Protein AF-0000000080194706 (afdb_homodimer)

pLDDT: mean 78.84, std 29.44, range [15.18, 98.56]

Secondary structure (DSSP, 8-state):
------PPPPP-HHHHHHHHHHHHHHHHHHHHHHHHHHHHHHHHHHHHHHHHHHHHHHHHHTTS-HHHHHHHHHHHHHHHHHHHSHHHHHHHHHHIIIIIHHHHHHHHHHHHHHHHHHHHHHHHHHHHHHHHHHHHHHHHHHHTT--GGG-HHHHHHHHHHHHHHHHHHHHHHHHHHHHHHHHHHHHHHHHHHHHHHHHHHHHHHHHHHHHHHHHHHH-S------------------------------------------------TT-STT-/------PPPPP-HHHHHHHHHHHHHHHHHHHHHHHHHHHHHHHHHHHHHHHHHHHHHHHHHTTS-HHHHHHHHHHHHHHHHHHHSHHHHHHHHHHIIIIIHHHHHHHHHHHHHHHHHHHHHHHHHHHHHHHHHHHHHHHHHHHTT--GGG-HHHHHHHHHHHHHHHHHHHHHHHHHHHHHHHHHHHHHHHHHHHHHHHHHHHHHHHHHHHHHHHHHHH-S------------------------------------------------TT-GGG-

Solvent-accessible surface area (backbone atoms only — not comparable to full-atom values): 30897 Å² total; per-residue (Å²): 130,88,78,90,66,80,73,73,73,80,87,52,67,73,61,52,49,48,52,52,49,53,52,51,43,54,54,28,53,55,49,35,55,50,30,53,53,46,40,55,50,30,52,51,50,36,34,49,28,49,28,50,37,26,46,28,48,31,60,62,24,66,87,44,58,67,59,53,31,49,38,27,46,50,50,23,52,49,32,46,44,60,55,74,34,65,62,58,57,50,43,54,51,45,42,37,59,33,40,55,60,50,43,51,63,51,53,53,49,51,51,53,48,50,53,52,48,52,53,44,50,52,33,50,52,50,29,34,51,36,52,49,52,50,51,51,50,51,51,55,29,57,74,66,72,45,68,68,87,74,40,77,58,52,63,52,44,51,52,50,30,51,52,35,47,53,51,36,55,52,49,50,55,51,48,56,53,48,50,52,52,50,45,50,51,47,50,58,35,51,61,45,18,54,36,40,42,28,37,42,54,9,52,51,28,30,49,52,8,51,55,30,34,49,47,36,73,70,49,56,59,71,69,77,67,73,68,71,69,71,74,69,76,66,82,72,77,78,79,77,73,80,67,86,76,80,84,85,80,82,67,88,78,80,77,79,76,76,86,87,79,85,86,83,91,78,82,75,90,81,71,67,91,77,116,128,86,80,93,68,80,74,71,74,82,86,52,67,73,61,51,49,50,54,52,50,54,50,52,43,53,53,28,53,53,48,37,56,51,31,53,52,46,40,55,48,30,52,52,52,36,35,49,28,50,28,50,37,27,46,28,49,30,60,62,25,67,86,44,58,66,63,56,31,49,38,28,44,51,51,23,52,50,32,46,44,60,54,74,35,66,63,57,56,50,42,52,53,45,42,38,59,33,39,55,60,50,44,50,62,51,55,52,48,50,51,54,49,49,51,53,48,52,54,44,51,52,34,50,51,50,29,35,51,35,52,49,51,50,52,51,51,52,52,55,30,57,74,67,73,46,68,67,87,75,39,78,58,52,64,54,43,51,53,51,30,53,51,35,46,52,52,36,56,54,48,52,55,51,46,54,54,48,50,54,51,48,45,50,52,49,52,55,36,51,61,45,20,53,38,40,43,27,37,42,53,8,51,49,30,29,50,51,8,50,54,31,34,50,46,36,74,69,50,56,61,73,69,76,66,73,70,72,69,73,75,76,68,84,82,77,76,75,80,78,77,82,69,86,82,80,82,88,79,85,86,81,82,82,79,85,77,89,85,91,82,87,90,78,94,76,83,78,90,82,70,68,87,79,117

Foldseek 3Di:
DDDPPDQDFDDDPVLVVLVVVLVVVVVVLVVVVVVLVVLLVVVLVVLVVQLVVLVVQLVVCVPPDPLSNVLSVVSNVLSVCLNPPCLSVQLVVLLCVQAVVLVVVLNVLSVVLVVLSVVLVVLSVLLSVLVVVLVVLVVVCVVVVHDCVPPPCNVVSVVVSVVSVVVNVVSVVVSVVSVVVSVVSVVVSCVGNVVSNVCSSVVSVVVVVVSVVVSVVPRDSPPPPVPPPPPPVPVPDPPDPPPDDDDDDDDDDPDDDDDDDDDDPPDDDPDDPVD/DDDPPDQDFDDDPVLVVLVVVLVVVVVVLVVVVVVLVVLLVVVLVVLVVQLVVLVVQLVVCVPDDPLSNVLSVVSNVLSVCLNPPCLSVVLVVLLCVQAVVLVVVLNVLSVVLVVLSVVLVVLSVLLSVLVVVLVVLVVVCVVVVHDCVPPPCNVVSVVVSVVSVVVNVVSVVVSVVSVVVSVVSVVVSCVGNVVSNVCSSVVSVVVVVVSVVVSVVPSDSPPPPVPPPPPPDDDPPPPDDDDDDDDDDDDDDDPDDDDDDDDDPPDDDPDDPVD

Structure (mmCIF, N/CA/C/O backbone):
data_AF-0000000080194706-model_v1
#
loop_
_entity.id
_entity.type
_entity.pdbx_description
1 polymer 'Uncharacterized protein'
#
loop_
_atom_site.group_PDB
_atom_site.id
_atom_site.type_symbol
_atom_site.label_atom_id
_atom_site.label_alt_id
_atom_site.label_comp_id
_atom_site.label_asym_id
_atom_site.label_entity_id
_atom_site.label_seq_id
_atom_site.pdbx_PDB_ins_code
_atom_site.Cartn_x
_atom_site.Cartn_y
_atom_site.Cartn_z
_atom_site.occupancy
_atom_site.B_iso_or_equiv
_atom_site.auth_seq_id
_atom_site.auth_comp_id
_atom_site.auth_asym_id
_atom_site.auth_atom_id
_atom_site.pdbx_PDB_model_num
ATOM 1 N N . MET A 1 1 ? -34.938 -50.344 -20.594 1 38.56 1 MET A N 1
ATOM 2 C CA . MET A 1 1 ? -33.656 -49.656 -20.75 1 38.56 1 MET A CA 1
ATOM 3 C C . MET A 1 1 ? -32.875 -49.656 -19.438 1 38.56 1 MET A C 1
ATOM 5 O O . MET A 1 1 ? -33.438 -49.312 -18.391 1 38.56 1 MET A O 1
ATOM 9 N N . PRO A 1 2 ? -31.984 -50.594 -19.125 1 41.94 2 PRO A N 1
ATOM 10 C CA . PRO A 1 2 ? -31.375 -50.844 -17.812 1 41.94 2 PRO A CA 1
ATOM 11 C C . PRO A 1 2 ? -31.016 -49.531 -17.078 1 41.94 2 PRO A C 1
ATOM 13 O O . PRO A 1 2 ? -30.797 -48.5 -17.703 1 41.94 2 PRO A O 1
ATOM 16 N N . CYS A 1 3 ? -31.359 -49.281 -15.797 1 43.31 3 CYS A N 1
ATOM 17 C CA . CYS A 1 3 ? -31.172 -48.312 -14.727 1 43.31 3 CYS A CA 1
ATOM 18 C C . CYS A 1 3 ? -29.734 -47.812 -14.711 1 43.31 3 CYS A C 1
ATOM 20 O O . CYS A 1 3 ? -28.812 -48.5 -15.133 1 43.31 3 CYS A O 1
ATOM 22 N N . CYS A 1 4 ? -29.438 -46.406 -14.648 1 51.62 4 CYS A N 1
ATOM 23 C CA . CYS A 1 4 ? -28.297 -45.5 -14.578 1 51.62 4 CYS A CA 1
ATOM 24 C C . CYS A 1 4 ? -27.281 -45.969 -13.547 1 51.62 4 CYS A C 1
ATOM 26 O O . CYS A 1 4 ? -27.234 -45.469 -12.43 1 51.62 4 CYS A O 1
ATOM 28 N N . THR A 1 5 ? -27.109 -47.188 -13.328 1 61.34 5 THR A N 1
ATOM 29 C CA . THR A 1 5 ? -26.188 -47.656 -12.289 1 61.34 5 THR A CA 1
ATOM 30 C C . THR A 1 5 ? -24.812 -47.031 -12.461 1 61.34 5 THR A C 1
ATOM 32 O O . THR A 1 5 ? -24.266 -47.031 -13.57 1 61.34 5 THR A O 1
ATOM 35 N N . LYS A 1 6 ? -24.312 -46.344 -11.578 1 74.75 6 LYS A N 1
ATOM 36 C CA . LYS A 1 6 ? -22.984 -45.75 -11.516 1 74.75 6 LYS A CA 1
ATOM 37 C C . LYS A 1 6 ? -21.906 -46.812 -11.68 1 74.75 6 LYS A C 1
ATOM 39 O O . LYS A 1 6 ? -21.844 -47.75 -10.891 1 74.75 6 LYS A O 1
ATOM 44 N N . ILE A 1 7 ? -21.266 -46.875 -12.844 1 86.62 7 ILE A N 1
ATOM 45 C CA . ILE A 1 7 ? -20.188 -47.781 -13.141 1 86.62 7 ILE A CA 1
ATOM 46 C C . ILE A 1 7 ? -19.031 -47.562 -12.156 1 86.62 7 ILE A C 1
ATOM 48 O O . ILE A 1 7 ? -18.531 -46.438 -12.016 1 86.62 7 ILE A O 1
ATOM 52 N N . PRO A 1 8 ? -18.719 -48.594 -11.352 1 87.44 8 PRO A N 1
ATOM 53 C CA . PRO A 1 8 ? -17.594 -48.438 -10.43 1 87.44 8 PRO A CA 1
ATOM 54 C C . PRO A 1 8 ? -16.297 -48.031 -11.133 1 87.44 8 PRO A C 1
ATOM 56 O O . PRO A 1 8 ? -15.93 -48.625 -12.141 1 87.44 8 PRO A O 1
ATOM 59 N N . GLU A 1 9 ? -15.719 -47.062 -10.625 1 87.75 9 GLU A N 1
ATOM 60 C CA . GLU A 1 9 ? -14.5 -46.531 -11.234 1 87.75 9 GLU A CA 1
ATOM 61 C C . GLU A 1 9 ? -13.258 -47.188 -10.648 1 87.75 9 GLU A C 1
ATOM 63 O O . GLU A 1 9 ? -13.172 -47.375 -9.43 1 87.75 9 GLU A O 1
ATOM 68 N N . THR A 1 10 ? -12.328 -47.594 -11.484 1 89.19 10 THR A N 1
ATOM 69 C CA . THR A 1 10 ? -11.023 -48.062 -11.031 1 89.19 10 THR A CA 1
ATOM 70 C C . THR A 1 10 ? -10.172 -46.906 -10.539 1 89.19 10 THR A C 1
ATOM 72 O O . THR A 1 10 ? -10.195 -45.812 -11.133 1 89.19 10 THR A O 1
ATOM 75 N N . ALA A 1 11 ? -9.508 -47.156 -9.461 1 87.5 11 ALA A N 1
ATOM 76 C CA . ALA A 1 11 ? -8.641 -46.125 -8.898 1 87.5 11 ALA A CA 1
ATOM 77 C C . ALA A 1 11 ? 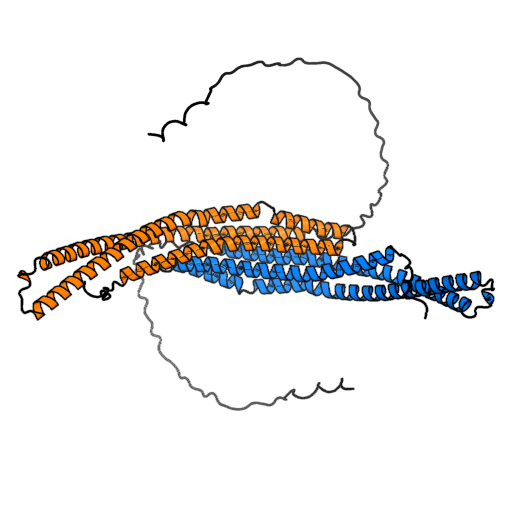-7.219 -46.25 -9.438 1 87.5 11 ALA A C 1
ATOM 79 O O . ALA A 1 11 ? -6.711 -47.375 -9.609 1 87.5 11 ALA A O 1
ATOM 80 N N . ASP A 1 12 ? -6.609 -45.125 -9.906 1 92.25 12 ASP A N 1
ATOM 81 C CA . ASP A 1 12 ? -5.191 -45 -10.234 1 92.25 12 ASP A CA 1
ATOM 82 C C . ASP A 1 12 ? -4.582 -43.781 -9.547 1 92.25 12 ASP A C 1
ATOM 84 O O . ASP A 1 12 ? -4.699 -42.656 -10.031 1 92.25 12 ASP A O 1
ATOM 88 N N . LYS A 1 13 ? -3.951 -44.031 -8.477 1 92.44 13 LYS A N 1
ATOM 89 C CA . LYS A 1 13 ? -3.461 -42.969 -7.598 1 92.44 13 LYS A CA 1
ATOM 90 C C . LYS A 1 13 ? -2.484 -42.031 -8.336 1 92.44 13 LYS A C 1
ATOM 92 O O . LYS A 1 13 ? -2.525 -40.812 -8.172 1 92.44 13 LYS A O 1
ATOM 97 N N . ASP A 1 14 ? -1.551 -42.656 -9.07 1 91.5 14 ASP A N 1
ATOM 98 C CA . ASP A 1 14 ? -0.556 -41.875 -9.797 1 91.5 14 ASP A CA 1
ATOM 99 C C . ASP A 1 14 ? -1.224 -40.906 -10.758 1 91.5 14 ASP A C 1
ATOM 101 O O . ASP A 1 14 ? -0.835 -39.75 -10.828 1 91.5 14 ASP A O 1
ATOM 105 N N . VAL A 1 15 ? -2.184 -41.375 -11.43 1 92.62 15 VAL A N 1
ATOM 106 C CA . VAL A 1 15 ? -2.889 -40.562 -12.406 1 92.62 15 VAL A CA 1
ATOM 107 C C . VAL A 1 15 ? -3.717 -39.5 -11.68 1 92.62 15 VAL A C 1
ATOM 109 O O . VAL A 1 15 ? -3.783 -38.344 -12.117 1 92.62 15 VAL A O 1
ATOM 112 N N . ASP A 1 16 ? -4.336 -39.844 -10.617 1 94.12 16 ASP A N 1
ATOM 113 C CA . ASP A 1 16 ? -5.121 -38.875 -9.836 1 94.12 16 ASP A CA 1
ATOM 114 C C . ASP A 1 16 ? -4.238 -37.781 -9.258 1 94.12 16 ASP A C 1
ATOM 116 O O . ASP A 1 16 ? -4.641 -36.625 -9.219 1 94.12 16 ASP A O 1
ATOM 120 N N . ASP A 1 17 ? -3.086 -38.156 -8.852 1 95.12 17 ASP A N 1
ATOM 121 C CA . ASP A 1 17 ? -2.127 -37.188 -8.336 1 95.12 17 ASP A CA 1
ATOM 122 C C . ASP A 1 17 ? -1.735 -36.188 -9.414 1 95.12 17 ASP A C 1
ATOM 124 O O . ASP A 1 17 ? -1.536 -35 -9.125 1 95.12 17 ASP A O 1
ATOM 128 N N . VAL A 1 18 ? -1.607 -36.656 -10.641 1 96 18 VAL A N 1
ATOM 129 C CA . VAL A 1 18 ? -1.302 -35.75 -11.75 1 96 18 VAL A CA 1
ATOM 130 C C . VAL A 1 18 ? -2.414 -34.719 -11.906 1 96 18 VAL A C 1
ATOM 132 O O . VAL A 1 18 ? -2.143 -33.531 -12.078 1 96 18 VAL A O 1
ATOM 135 N N . GLY A 1 19 ? -3.629 -35.188 -11.852 1 96.44 19 GLY A N 1
ATOM 136 C CA . GLY A 1 19 ? -4.758 -34.281 -11.93 1 96.44 19 GLY A CA 1
ATOM 137 C C . GLY A 1 19 ? -4.727 -33.188 -10.859 1 96.44 19 GLY A C 1
ATOM 138 O O . GLY A 1 19 ? -4.918 -32.031 -11.156 1 96.44 19 GLY A O 1
ATOM 139 N N . GLN A 1 20 ? -4.488 -33.656 -9.641 1 96.81 20 GLN A N 1
ATOM 140 C CA . GLN A 1 20 ? -4.414 -32.719 -8.516 1 96.81 20 GLN A CA 1
ATOM 141 C C . GLN A 1 20 ? -3.275 -31.719 -8.711 1 96.81 20 GLN A C 1
ATOM 143 O O . GLN A 1 20 ? -3.441 -30.516 -8.453 1 96.81 20 GLN A O 1
ATOM 148 N N . TYR A 1 21 ? -2.117 -32.156 -9.18 1 97.5 21 TYR A N 1
ATOM 149 C CA . TYR A 1 21 ? -0.955 -31.328 -9.453 1 97.5 21 TYR A CA 1
ATOM 150 C C . TYR A 1 21 ? -1.283 -30.266 -10.484 1 97.5 21 TYR A C 1
ATOM 152 O O . TYR A 1 21 ? -1 -29.078 -10.273 1 97.5 21 TYR A O 1
ATOM 160 N N . LEU A 1 22 ? -1.95 -30.672 -11.516 1 98.06 22 LEU A N 1
ATOM 161 C CA . LEU A 1 22 ? -2.273 -29.75 -12.602 1 98.06 22 LEU A CA 1
ATOM 162 C C . LEU A 1 22 ? -3.277 -28.703 -12.133 1 98.06 22 LEU A C 1
ATOM 164 O O . LEU A 1 22 ? -3.174 -27.531 -12.508 1 98.06 22 LEU A O 1
ATOM 168 N N . GLU A 1 23 ? -4.223 -29.094 -11.352 1 97.31 23 GLU A N 1
ATOM 169 C CA . GLU A 1 23 ? -5.195 -28.156 -10.797 1 97.31 23 GLU A CA 1
ATOM 170 C C . GLU A 1 23 ? -4.531 -27.172 -9.844 1 97.31 23 GLU A C 1
ATOM 172 O O . GLU A 1 23 ? -4.797 -25.969 -9.906 1 97.31 23 GLU A O 1
ATOM 177 N N . GLY A 1 24 ? -3.703 -27.719 -8.984 1 97.5 24 GLY A N 1
ATOM 178 C CA . GLY A 1 24 ? -2.947 -26.875 -8.086 1 97.5 24 GLY A CA 1
ATOM 179 C C . GLY A 1 24 ? -2.088 -25.844 -8.805 1 97.5 24 GLY A C 1
ATOM 180 O O . GLY A 1 24 ? -2.049 -24.672 -8.414 1 97.5 24 GLY A O 1
ATOM 181 N N . LEU A 1 25 ? -1.451 -26.266 -9.852 1 98.12 25 LEU A N 1
ATOM 182 C CA . LEU A 1 25 ? -0.604 -25.359 -10.633 1 98.12 25 LEU A CA 1
ATOM 183 C C . LEU A 1 25 ? -1.428 -24.25 -11.266 1 98.12 25 LEU A C 1
ATOM 185 O O . LEU A 1 25 ? -1.001 -23.094 -11.289 1 98.12 25 LEU A O 1
ATOM 189 N N . SER A 1 26 ? -2.557 -24.641 -11.797 1 97.5 26 SER A N 1
ATOM 190 C CA . SER A 1 26 ? -3.428 -23.656 -12.406 1 97.5 26 SER A CA 1
ATOM 191 C C . SER A 1 26 ? -3.809 -22.562 -11.414 1 97.5 26 SER A C 1
ATOM 193 O O . SER A 1 26 ? -3.746 -21.375 -11.734 1 97.5 26 SER A O 1
ATOM 195 N N . LYS A 1 27 ? -4.176 -22.953 -10.234 1 97.62 27 LYS A N 1
ATOM 196 C CA . LYS A 1 27 ? -4.531 -22.016 -9.18 1 97.62 27 LYS A CA 1
ATOM 197 C C . LYS A 1 27 ? -3.332 -21.156 -8.789 1 97.62 27 LYS A C 1
ATOM 199 O O . LYS A 1 27 ? -3.463 -19.938 -8.617 1 97.62 27 LYS A O 1
ATOM 204 N N . ALA A 1 28 ? -2.184 -21.734 -8.68 1 97.94 28 ALA A N 1
ATOM 205 C CA . ALA A 1 28 ? -0.97 -21.047 -8.273 1 97.94 28 ALA A CA 1
ATOM 206 C C . ALA A 1 28 ? -0.557 -20 -9.32 1 97.94 28 ALA A C 1
ATOM 208 O O . ALA A 1 28 ? -0.136 -18.906 -8.977 1 97.94 28 ALA A O 1
ATOM 209 N N . PHE A 1 29 ? -0.69 -20.328 -10.57 1 97.62 29 PHE A N 1
ATOM 210 C CA . PHE A 1 29 ? -0.335 -19.406 -11.641 1 97.62 29 PHE A CA 1
ATOM 211 C C . PHE A 1 29 ? -1.235 -18.172 -11.602 1 97.62 29 PHE A C 1
ATOM 213 O O . PHE A 1 29 ? -0.758 -17.047 -11.734 1 97.62 29 PHE A O 1
ATOM 220 N N . LYS A 1 30 ? -2.51 -18.438 -11.445 1 97.06 30 LYS A N 1
ATOM 221 C CA . LYS A 1 30 ? -3.449 -17.328 -11.344 1 97.06 30 LYS A CA 1
ATOM 222 C C . LYS A 1 30 ? -3.127 -16.453 -10.141 1 97.06 30 LYS A C 1
ATOM 224 O O . LYS A 1 30 ? -3.164 -15.219 -10.234 1 97.06 30 LYS A O 1
ATOM 229 N N . SER A 1 31 ? -2.865 -17.062 -9.055 1 97.56 31 SER A N 1
ATOM 230 C CA . SER A 1 31 ? -2.5 -16.344 -7.84 1 97.56 31 SER A CA 1
ATOM 231 C C . SER A 1 31 ? -1.222 -15.531 -8.047 1 97.56 31 SER A C 1
ATOM 233 O O . SER A 1 31 ? -1.112 -14.406 -7.562 1 97.56 31 SER A O 1
ATOM 235 N N . LEU A 1 32 ? -0.247 -16.078 -8.734 1 97.75 32 LEU A N 1
ATOM 236 C CA . LEU A 1 32 ? 1.013 -15.391 -8.969 1 97.75 32 LEU A CA 1
ATOM 237 C C . LEU A 1 32 ? 0.783 -14.102 -9.758 1 97.75 32 LEU A C 1
ATOM 239 O O . LEU A 1 32 ? 1.284 -13.039 -9.383 1 97.75 32 LEU A O 1
ATOM 243 N N . GLU A 1 33 ? 0.029 -14.227 -10.789 1 95.56 33 GLU A N 1
ATOM 244 C CA . GLU A 1 33 ? -0.278 -13.047 -11.602 1 95.56 33 GLU A CA 1
ATOM 245 C C . GLU A 1 33 ? -0.978 -11.977 -10.773 1 95.56 33 GLU A C 1
ATOM 247 O O . GLU A 1 33 ? -0.624 -10.797 -10.852 1 95.56 33 GLU A O 1
ATOM 252 N N . LYS A 1 34 ? -1.904 -12.406 -10.008 1 96.75 34 LYS A N 1
ATOM 253 C CA . LYS A 1 34 ? -2.65 -11.492 -9.148 1 96.75 34 LYS A CA 1
ATOM 254 C C . LYS A 1 34 ? -1.735 -10.828 -8.125 1 96.75 34 LYS A C 1
ATOM 256 O O . LYS A 1 34 ? -1.783 -9.617 -7.93 1 96.75 34 LYS A O 1
ATOM 261 N N . ASN A 1 35 ? -0.962 -11.625 -7.473 1 97 35 ASN A N 1
ATOM 262 C CA . ASN A 1 35 ? -0.121 -11.133 -6.387 1 97 35 ASN A CA 1
ATOM 263 C C . ASN A 1 35 ? 0.975 -10.203 -6.902 1 97 35 ASN A C 1
ATOM 265 O O . ASN A 1 35 ? 1.335 -9.234 -6.238 1 97 35 ASN A O 1
ATOM 269 N N . ILE A 1 36 ? 1.492 -10.477 -8.055 1 96.5 36 ILE A N 1
ATOM 270 C CA . ILE A 1 36 ? 2.48 -9.609 -8.688 1 96.5 36 ILE A CA 1
ATOM 271 C C . ILE A 1 36 ? 1.854 -8.25 -8.992 1 96.5 36 ILE A C 1
ATOM 273 O O . ILE A 1 36 ? 2.459 -7.207 -8.734 1 96.5 36 ILE A O 1
ATOM 277 N N . ALA A 1 37 ? 0.704 -8.266 -9.547 1 94.62 37 ALA A N 1
ATOM 278 C CA . ALA A 1 37 ? -0.013 -7.02 -9.82 1 94.62 37 ALA A CA 1
ATOM 279 C C . ALA A 1 37 ? -0.275 -6.242 -8.531 1 94.62 37 ALA A C 1
ATOM 281 O O . ALA A 1 37 ? -0.205 -5.012 -8.523 1 94.62 37 ALA A O 1
ATOM 282 N N . GLU A 1 38 ? -0.599 -6.93 -7.488 1 96.19 38 GLU A N 1
ATOM 283 C CA . GLU A 1 38 ? -0.841 -6.309 -6.191 1 96.19 38 GLU A CA 1
ATOM 284 C C . GLU A 1 38 ? 0.411 -5.602 -5.676 1 96.19 38 GLU A C 1
ATOM 286 O O . GLU A 1 38 ? 0.323 -4.523 -5.086 1 96.19 38 GLU A O 1
ATOM 291 N N . THR A 1 39 ? 1.599 -6.223 -5.883 1 95.88 39 THR A N 1
ATOM 292 C CA . THR A 1 39 ? 2.846 -5.586 -5.469 1 95.88 39 THR A CA 1
ATOM 293 C C . THR A 1 39 ? 3.006 -4.227 -6.141 1 95.88 39 THR A C 1
ATOM 295 O O . THR A 1 39 ? 3.332 -3.238 -5.48 1 95.88 39 THR A O 1
ATOM 298 N N . ILE A 1 40 ? 2.727 -4.184 -7.395 1 94.88 40 ILE A N 1
ATOM 299 C CA . ILE A 1 40 ? 2.842 -2.947 -8.156 1 94.88 40 ILE A CA 1
ATOM 300 C C . ILE A 1 40 ? 1.836 -1.923 -7.637 1 94.88 40 ILE A C 1
ATOM 302 O O . ILE A 1 40 ? 2.176 -0.753 -7.441 1 94.88 40 ILE A O 1
ATOM 306 N N . THR A 1 41 ? 0.654 -2.348 -7.359 1 96.38 41 THR A N 1
ATOM 307 C CA . THR A 1 41 ? -0.399 -1.479 -6.844 1 96.38 41 THR A CA 1
ATOM 308 C C . THR A 1 41 ? -0.017 -0.916 -5.48 1 96.38 41 THR A C 1
ATOM 310 O O . THR A 1 41 ? -0.246 0.263 -5.203 1 96.38 41 THR A O 1
ATOM 313 N N . GLU A 1 42 ? 0.537 -1.741 -4.672 1 96.62 42 GLU A N 1
ATOM 314 C CA . GLU A 1 42 ? 0.942 -1.301 -3.342 1 96.62 42 GLU A CA 1
ATOM 315 C C . GLU A 1 42 ? 2.033 -0.238 -3.42 1 96.62 42 GLU A C 1
ATOM 317 O O . GLU A 1 42 ? 2.025 0.725 -2.648 1 96.62 42 GLU A O 1
ATOM 322 N N . TYR A 1 43 ? 2.949 -0.366 -4.328 1 96.38 43 TYR A N 1
ATOM 323 C CA . TYR A 1 43 ? 3.959 0.666 -4.531 1 96.38 43 TYR A CA 1
ATOM 324 C C . TYR A 1 43 ? 3.318 1.973 -4.984 1 96.38 43 TYR A C 1
ATOM 326 O O . TYR A 1 43 ? 3.709 3.053 -4.531 1 96.38 43 TYR A O 1
ATOM 334 N N . GLN A 1 44 ? 2.365 1.867 -5.84 1 96 44 GLN A N 1
ATOM 335 C CA . GLN A 1 44 ? 1.663 3.062 -6.297 1 96 44 GLN A CA 1
ATOM 336 C C . GLN A 1 44 ? 0.951 3.758 -5.141 1 96 44 GLN A C 1
ATOM 338 O O . GLN A 1 44 ? 1.004 4.984 -5.023 1 96 44 GLN A O 1
ATOM 343 N N . GLN A 1 45 ? 0.319 2.975 -4.344 1 96.94 45 GLN A N 1
ATOM 344 C CA . GLN A 1 45 ? -0.387 3.52 -3.188 1 96.94 45 GLN A CA 1
ATOM 345 C C . GLN A 1 45 ? 0.587 4.148 -2.195 1 96.94 45 GLN A C 1
ATOM 347 O O . GLN A 1 45 ? 0.288 5.184 -1.594 1 96.94 45 GLN A O 1
ATOM 352 N N . LEU A 1 46 ? 1.73 3.516 -2.084 1 97.25 46 LEU A N 1
ATOM 353 C CA . LEU A 1 46 ? 2.758 4.055 -1.201 1 97.25 46 LEU A CA 1
ATOM 354 C C . LEU A 1 46 ? 3.23 5.422 -1.688 1 97.25 46 LEU A C 1
ATOM 356 O O . LEU A 1 46 ? 3.326 6.367 -0.902 1 97.25 46 LEU A O 1
ATOM 360 N N . MET A 1 47 ? 3.443 5.582 -2.947 1 96.12 47 MET A N 1
ATOM 361 C CA . MET A 1 47 ? 3.857 6.859 -3.523 1 96.12 47 MET A CA 1
ATOM 362 C C . MET A 1 47 ? 2.764 7.91 -3.359 1 96.12 47 MET A C 1
ATOM 364 O O . MET A 1 47 ? 3.053 9.07 -3.076 1 96.12 47 MET A O 1
ATOM 368 N N . THR A 1 48 ? 1.552 7.484 -3.492 1 96.88 48 THR A N 1
ATOM 369 C CA . THR A 1 48 ? 0.423 8.383 -3.279 1 96.88 48 THR A CA 1
ATOM 370 C C . THR A 1 48 ? 0.375 8.852 -1.829 1 96.88 48 THR A C 1
ATOM 372 O O . THR A 1 48 ? 0.087 10.023 -1.562 1 96.88 48 THR A O 1
ATOM 375 N N . SER A 1 49 ? 0.636 7.938 -0.944 1 97.38 49 SER A N 1
ATOM 376 C CA . SER A 1 49 ? 0.652 8.297 0.47 1 97.38 49 SER A CA 1
ATOM 377 C C . SER A 1 49 ? 1.732 9.328 0.765 1 97.38 49 SER A C 1
ATOM 379 O O . SER A 1 49 ? 1.503 10.273 1.523 1 97.38 49 SER A O 1
ATOM 381 N N . TYR A 1 50 ? 2.936 9.227 0.152 1 96.75 50 TYR A N 1
ATOM 382 C CA . TYR A 1 50 ? 3.994 10.219 0.292 1 96.75 50 TYR A CA 1
ATOM 383 C C . TYR A 1 50 ? 3.516 11.594 -0.155 1 96.75 50 TYR A C 1
ATOM 385 O O . TYR A 1 50 ? 3.736 12.586 0.538 1 96.75 50 TYR A O 1
ATOM 393 N N . GLU A 1 51 ? 2.863 11.609 -1.264 1 97.12 51 GLU A N 1
ATOM 394 C CA . GLU A 1 51 ? 2.383 12.867 -1.819 1 97.12 51 GLU A CA 1
ATOM 395 C C . GLU A 1 51 ? 1.334 13.508 -0.914 1 97.12 51 GLU A C 1
ATOM 397 O O . GLU A 1 51 ? 1.335 14.727 -0.717 1 97.12 51 GLU A O 1
ATOM 402 N N . LYS A 1 52 ? 0.456 12.672 -0.386 1 98.06 52 LYS A N 1
ATOM 403 C CA . LYS A 1 52 ? -0.577 13.18 0.513 1 98.06 52 LYS A CA 1
ATOM 404 C C . LYS A 1 52 ? 0.039 13.812 1.758 1 98.06 52 LYS A C 1
ATOM 406 O O . LYS A 1 52 ? -0.396 14.875 2.197 1 98.06 52 LYS A O 1
ATOM 411 N N . VAL A 1 53 ? 1.048 13.109 2.309 1 98 53 VAL A N 1
ATOM 412 C CA . VAL A 1 53 ? 1.731 13.648 3.479 1 98 53 VAL A CA 1
ATOM 413 C C . VAL A 1 53 ? 2.404 14.969 3.117 1 98 53 VAL A C 1
ATOM 415 O O . VAL A 1 53 ? 2.277 15.961 3.846 1 98 53 VAL A O 1
ATOM 418 N N . ALA A 1 54 ? 3.098 15.008 1.977 1 97.31 54 ALA A N 1
ATOM 419 C CA . ALA A 1 54 ? 3.764 16.219 1.513 1 97.31 54 ALA A CA 1
ATOM 420 C C . ALA A 1 54 ? 2.764 17.359 1.331 1 97.31 54 ALA A C 1
ATOM 422 O O . ALA A 1 54 ? 3.018 18.484 1.753 1 97.31 54 ALA A O 1
ATOM 423 N N . HIS A 1 55 ? 1.609 17.016 0.782 1 98.12 55 HIS A N 1
ATOM 424 C CA . HIS A 1 55 ? 0.567 18.016 0.558 1 98.12 55 HIS A CA 1
ATOM 425 C C . HIS A 1 55 ? 0.057 18.578 1.876 1 98.12 55 HIS A C 1
ATOM 427 O O . HIS A 1 55 ? -0.177 19.781 1.987 1 98.12 55 HIS A O 1
ATOM 433 N N . THR A 1 56 ? -0.077 17.75 2.844 1 98.31 56 THR A N 1
ATOM 434 C CA . THR A 1 56 ? -0.575 18.203 4.137 1 98.31 56 THR A CA 1
ATOM 435 C C . THR A 1 56 ? 0.415 19.172 4.793 1 98.31 56 THR A C 1
ATOM 437 O O . THR A 1 56 ? 0.013 20.156 5.414 1 98.31 56 THR A O 1
ATOM 440 N N . PHE A 1 57 ? 1.742 18.922 4.672 1 97.5 57 PHE A N 1
ATOM 441 C CA . PHE A 1 57 ? 2.738 19.859 5.176 1 97.5 57 PHE A CA 1
ATOM 442 C C . PHE A 1 57 ? 2.635 21.203 4.457 1 97.5 57 PHE A C 1
ATOM 444 O O . PHE A 1 57 ? 2.811 22.25 5.07 1 97.5 57 PHE A O 1
ATOM 451 N N . THR A 1 58 ? 2.322 21.172 3.186 1 97.94 58 THR A N 1
ATOM 452 C CA . THR A 1 58 ? 2.127 22.391 2.42 1 97.94 58 THR A CA 1
ATOM 453 C C . THR A 1 58 ? 0.917 23.172 2.938 1 97.94 58 THR A C 1
ATOM 455 O O . THR A 1 58 ? 0.972 24.391 3.086 1 97.94 58 THR A O 1
ATOM 458 N N . GLU A 1 59 ? -0.123 22.453 3.262 1 97.88 59 GLU A N 1
ATOM 459 C CA . GLU A 1 59 ? -1.317 23.078 3.818 1 97.88 59 GLU A CA 1
ATOM 460 C C . GLU A 1 59 ? -1.024 23.719 5.176 1 97.88 59 GLU A C 1
ATOM 462 O O . GLU A 1 59 ? -1.466 24.828 5.453 1 97.88 59 GLU A O 1
ATOM 467 N N . ILE A 1 60 ? -0.221 23.062 5.93 1 98 60 ILE A N 1
ATOM 468 C CA . ILE A 1 60 ? 0.098 23.5 7.281 1 98 60 ILE A CA 1
ATOM 469 C C . ILE A 1 60 ? 0.937 24.781 7.223 1 98 60 ILE A C 1
ATOM 471 O O . ILE A 1 60 ? 0.768 25.672 8.047 1 98 60 ILE A O 1
ATOM 475 N N . THR A 1 61 ? 1.745 24.969 6.211 1 97.38 61 THR A N 1
ATOM 476 C CA . THR A 1 61 ? 2.711 26.062 6.172 1 97.38 61 THR A CA 1
ATOM 477 C C . THR A 1 61 ? 2.203 27.188 5.293 1 97.38 61 THR A C 1
ATOM 479 O O . THR A 1 61 ? 2.891 28.203 5.113 1 97.38 61 THR A O 1
ATOM 482 N N . GLN A 1 62 ? 1.003 27.094 4.723 1 94.94 62 GLN A N 1
ATOM 483 C CA . GLN A 1 62 ? 0.494 28 3.697 1 94.94 62 GLN A CA 1
ATOM 484 C C . GLN A 1 62 ? 0.568 29.453 4.16 1 94.94 62 GLN A C 1
ATOM 486 O O . GLN A 1 62 ? 0.832 30.344 3.357 1 94.94 62 GLN A O 1
ATOM 491 N N . GLU A 1 63 ? 0.373 29.734 5.453 1 92.5 63 GLU A N 1
ATOM 492 C CA . GLU A 1 63 ? 0.34 31.109 5.953 1 92.5 63 GLU A CA 1
ATOM 493 C C . GLU A 1 63 ? 1.585 31.422 6.777 1 92.5 63 GLU A C 1
ATOM 495 O O . GLU A 1 63 ? 1.614 32.406 7.508 1 92.5 63 GLU A O 1
ATOM 500 N N . ASN A 1 64 ? 2.535 30.594 6.652 1 93.88 64 ASN A N 1
ATOM 501 C CA . ASN A 1 64 ? 3.777 30.797 7.391 1 93.88 64 ASN A CA 1
ATOM 502 C C . ASN A 1 64 ? 4.812 31.531 6.551 1 93.88 64 ASN A C 1
ATOM 504 O O . ASN A 1 64 ? 4.473 32.156 5.535 1 93.88 64 ASN A O 1
ATOM 508 N N . ASP A 1 65 ? 5.969 31.594 7.09 1 92.19 65 ASP A N 1
ATOM 509 C CA . ASP A 1 65 ? 7.094 32.25 6.418 1 92.19 65 ASP A CA 1
ATOM 510 C C . ASP A 1 65 ? 7.352 31.609 5.051 1 92.19 65 ASP A C 1
ATOM 512 O O . ASP A 1 65 ? 7.191 30.391 4.883 1 92.19 65 ASP A O 1
ATOM 516 N N . ARG A 1 66 ? 7.828 32.406 4.176 1 93.19 66 ARG A N 1
ATOM 517 C CA . ARG A 1 66 ? 8.031 31.984 2.791 1 93.19 66 ARG A CA 1
ATOM 518 C C . ARG A 1 66 ? 9.023 30.828 2.705 1 93.19 66 ARG A C 1
ATOM 520 O O . ARG A 1 66 ? 8.875 29.922 1.878 1 93.19 66 ARG A O 1
ATOM 527 N N . ASN A 1 67 ? 10.008 30.859 3.512 1 90.62 67 ASN A N 1
ATOM 528 C CA . ASN A 1 67 ? 11.047 29.828 3.461 1 90.62 67 ASN A CA 1
ATOM 529 C C . ASN A 1 67 ? 10.469 28.438 3.758 1 90.62 67 ASN A C 1
ATOM 531 O O . ASN A 1 67 ? 10.75 27.484 3.033 1 90.62 67 ASN A O 1
ATOM 535 N N . ILE A 1 68 ? 9.648 28.344 4.762 1 93.88 68 ILE A N 1
ATOM 536 C CA . ILE A 1 68 ? 9.102 27.047 5.148 1 93.88 68 ILE A CA 1
ATOM 537 C C . ILE A 1 68 ? 8.023 26.625 4.152 1 93.88 68 ILE A C 1
ATOM 539 O O . ILE A 1 68 ? 7.82 25.438 3.914 1 93.88 68 ILE A O 1
ATOM 543 N N . GLN A 1 69 ? 7.309 27.609 3.582 1 95.12 69 GLN A N 1
ATOM 544 C CA . GLN A 1 69 ? 6.363 27.312 2.506 1 95.12 69 GLN A CA 1
ATOM 545 C C . GLN A 1 69 ? 7.062 26.656 1.324 1 95.12 69 GLN A C 1
ATOM 547 O O . GLN A 1 69 ? 6.602 25.625 0.823 1 95.12 69 GLN A O 1
ATOM 552 N N . LEU A 1 70 ? 8.18 27.25 0.974 1 94.06 70 LEU A N 1
ATOM 553 C CA . LEU A 1 70 ? 8.93 26.734 -0.163 1 94.06 70 LEU A CA 1
ATOM 554 C C . LEU A 1 70 ? 9.5 25.359 0.148 1 94.06 70 LEU A C 1
ATOM 556 O O . LEU A 1 70 ? 9.5 24.469 -0.713 1 94.06 70 LEU A O 1
ATOM 560 N N . PHE A 1 71 ? 9.914 25.25 1.354 1 93.12 71 PHE A N 1
ATOM 561 C CA . PHE A 1 71 ? 10.461 23.969 1.805 1 93.12 71 PHE A CA 1
ATOM 562 C C . PHE A 1 71 ? 9.43 22.859 1.651 1 93.12 71 PHE A C 1
ATOM 564 O O . PHE A 1 71 ? 9.719 21.812 1.053 1 93.12 71 PHE A O 1
ATOM 571 N N . SER A 1 72 ? 8.219 23.062 2.141 1 95.19 72 SER A N 1
ATOM 572 C CA . SER A 1 72 ? 7.156 22.062 2.061 1 95.19 72 SER A CA 1
ATOM 573 C C . SER A 1 72 ? 6.715 21.844 0.618 1 95.19 72 SER A C 1
ATOM 575 O O . SER A 1 72 ? 6.457 20.719 0.207 1 95.19 72 SER A O 1
ATOM 577 N N . LYS A 1 73 ? 6.664 22.906 -0.148 1 95.5 73 LYS A N 1
ATOM 578 C CA . LYS A 1 73 ? 6.246 22.797 -1.545 1 95.5 73 LYS A CA 1
ATOM 579 C C . LYS A 1 73 ? 7.273 22.031 -2.367 1 95.5 73 LYS A C 1
ATOM 581 O O . LYS A 1 73 ? 6.91 21.266 -3.27 1 95.5 73 LYS A O 1
ATOM 586 N N . ASP A 1 74 ? 8.523 22.219 -2.076 1 94.12 74 ASP A N 1
ATOM 587 C CA . ASP A 1 74 ? 9.586 21.5 -2.76 1 94.12 74 ASP A CA 1
ATOM 588 C C . ASP A 1 74 ? 9.492 20 -2.471 1 94.12 74 ASP A C 1
ATOM 590 O O . ASP A 1 74 ? 9.656 19.172 -3.375 1 94.12 74 ASP A O 1
ATOM 594 N N . PHE A 1 75 ? 9.305 19.688 -1.238 1 95.12 75 PHE A N 1
ATOM 595 C CA . PHE A 1 75 ? 9.141 18.281 -0.887 1 95.12 75 PHE A CA 1
ATOM 596 C C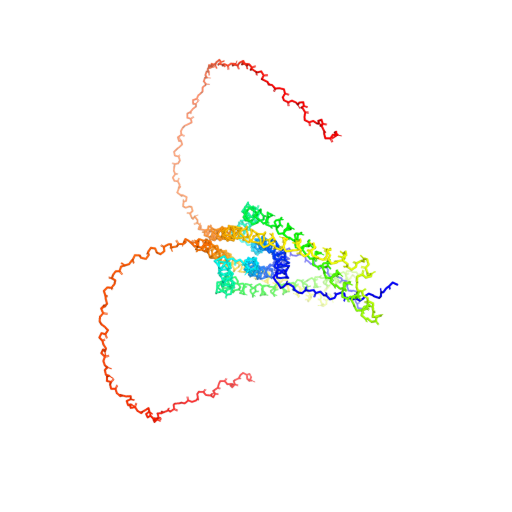 . PHE A 1 75 ? 7.953 17.672 -1.623 1 95.12 75 PHE A C 1
ATOM 598 O O . PHE A 1 75 ? 8.047 16.578 -2.158 1 95.12 75 PHE A O 1
ATOM 605 N N . GLU A 1 76 ? 6.848 18.406 -1.654 1 96.06 76 GLU A N 1
ATOM 606 C CA . GLU A 1 76 ? 5.66 17.938 -2.365 1 96.06 76 GLU A CA 1
ATOM 607 C C . GLU A 1 76 ? 5.961 17.703 -3.842 1 96.06 76 GLU A C 1
ATOM 609 O O . GLU A 1 76 ? 5.559 16.672 -4.41 1 96.06 76 GLU A O 1
ATOM 614 N N . ALA A 1 77 ? 6.656 18.625 -4.445 1 94.06 77 ALA A N 1
ATOM 615 C CA . ALA A 1 77 ? 7.027 18.5 -5.852 1 94.06 77 ALA A CA 1
ATOM 616 C C . ALA A 1 77 ? 7.887 17.25 -6.078 1 94.06 77 ALA A C 1
ATOM 618 O O . ALA A 1 77 ? 7.707 16.547 -7.07 1 94.06 77 ALA A O 1
ATOM 619 N N . GLU A 1 78 ? 8.75 17 -5.18 1 93.06 78 GLU A N 1
ATOM 620 C CA . GLU A 1 78 ? 9.625 15.836 -5.297 1 93.06 78 GLU A CA 1
ATOM 621 C C . GLU A 1 78 ? 8.844 14.531 -5.152 1 93.06 78 GLU A C 1
ATOM 623 O O . GLU A 1 78 ? 9.109 13.562 -5.863 1 93.06 78 GLU A O 1
ATOM 628 N N . MET A 1 79 ? 7.922 14.547 -4.164 1 94.44 79 MET A N 1
ATOM 629 C CA . MET A 1 79 ? 7.098 13.352 -4.02 1 94.44 79 MET A CA 1
ATOM 630 C C . MET A 1 79 ? 6.254 13.117 -5.266 1 94.44 79 MET A C 1
ATOM 632 O O . MET A 1 79 ? 6.051 11.977 -5.68 1 94.44 79 MET A O 1
ATOM 636 N N . ARG A 1 80 ? 5.75 14.172 -5.883 1 94.69 80 ARG A N 1
ATOM 637 C CA . ARG A 1 80 ? 4.996 14.062 -7.129 1 94.69 80 ARG A CA 1
ATOM 638 C C . ARG A 1 80 ? 5.871 13.508 -8.25 1 94.69 80 ARG A C 1
ATOM 640 O O . ARG A 1 80 ? 5.434 12.641 -9.016 1 94.69 80 ARG A O 1
ATOM 647 N N . LYS A 1 81 ? 7.082 13.953 -8.312 1 91.19 81 LYS A N 1
ATOM 648 C CA . LYS A 1 81 ? 8.031 13.453 -9.305 1 91.19 81 LYS A CA 1
ATOM 649 C C . LYS A 1 81 ? 8.312 11.969 -9.102 1 91.19 81 LYS A C 1
ATOM 651 O O . LYS A 1 81 ? 8.453 11.219 -10.062 1 91.19 81 LYS A O 1
ATOM 656 N N . LEU A 1 82 ? 8.445 11.648 -7.883 1 90.75 82 LEU A N 1
ATOM 657 C CA . LEU A 1 82 ? 8.68 10.242 -7.555 1 90.75 82 LEU A CA 1
ATOM 658 C C . LEU A 1 82 ? 7.516 9.375 -8.016 1 90.75 82 LEU A C 1
ATOM 660 O O . LEU A 1 82 ? 7.723 8.305 -8.594 1 90.75 82 LEU A O 1
ATOM 664 N N . LYS A 1 83 ? 6.324 9.828 -7.781 1 92.25 83 LYS A N 1
ATOM 665 C CA . LYS A 1 83 ? 5.105 9.102 -8.125 1 92.25 83 LYS A CA 1
ATOM 666 C C . LYS A 1 83 ? 4.922 9.016 -9.633 1 92.25 83 LYS A C 1
ATOM 668 O O . LYS A 1 83 ? 4.625 7.945 -10.172 1 92.25 83 LYS A O 1
ATOM 673 N N . ASP A 1 84 ? 5.121 10.102 -10.352 1 89.06 84 ASP A N 1
ATOM 674 C CA . ASP A 1 84 ? 4.809 10.211 -11.773 1 89.06 84 ASP A CA 1
ATOM 675 C C . ASP A 1 84 ? 6.035 9.906 -12.625 1 89.06 84 ASP A C 1
ATOM 677 O O . ASP A 1 84 ? 5.945 9.867 -13.859 1 89.06 84 ASP A O 1
ATOM 681 N N . GLY A 1 85 ? 7.215 9.711 -11.961 1 84.06 85 GLY A N 1
ATOM 682 C CA . GLY A 1 85 ? 8.461 9.5 -12.688 1 84.06 85 GLY A CA 1
ATOM 683 C C . GLY A 1 85 ? 8.539 8.133 -13.344 1 84.06 85 GLY A C 1
ATOM 684 O O . GLY A 1 85 ? 7.621 7.32 -13.211 1 84.06 85 GLY A O 1
ATOM 685 N N . PRO A 1 86 ? 9.586 7.867 -14.039 1 91 86 PRO A N 1
ATOM 686 C CA . PRO A 1 86 ? 9.727 6.664 -14.859 1 91 86 PRO A CA 1
ATOM 687 C C . PRO A 1 86 ? 10.047 5.418 -14.039 1 91 86 PRO A C 1
ATOM 689 O O . PRO A 1 86 ? 9.945 4.297 -14.547 1 91 86 PRO A O 1
ATOM 692 N N . ALA A 1 87 ? 10.391 5.629 -12.805 1 88.75 87 ALA A N 1
ATOM 693 C CA . ALA A 1 87 ? 10.852 4.496 -12.008 1 88.75 87 ALA A CA 1
ATOM 694 C C . ALA A 1 87 ? 9.758 3.434 -11.883 1 88.75 87 ALA A C 1
ATOM 696 O O . ALA A 1 87 ? 10.039 2.236 -11.984 1 88.75 87 ALA A O 1
ATOM 697 N N . MET A 1 88 ? 8.547 3.875 -11.703 1 91.62 88 MET A N 1
ATOM 698 C CA . MET A 1 88 ? 7.438 2.938 -11.578 1 91.62 88 MET A CA 1
ATOM 699 C C . MET A 1 88 ? 7.234 2.158 -12.875 1 91.62 88 MET A C 1
ATOM 701 O O . MET A 1 88 ? 6.988 0.951 -12.844 1 91.62 88 MET A O 1
ATOM 705 N N . ALA A 1 89 ? 7.352 2.842 -13.961 1 92.31 89 ALA A N 1
ATOM 706 C CA . ALA A 1 89 ? 7.234 2.188 -15.266 1 92.31 89 ALA A CA 1
ATOM 707 C C . ALA A 1 89 ? 8.336 1.155 -15.461 1 92.31 89 ALA A C 1
ATOM 709 O O . ALA A 1 89 ? 8.094 0.064 -15.977 1 92.31 89 ALA A O 1
ATOM 710 N N . SER A 1 90 ? 9.508 1.476 -15.031 1 94 90 SER A N 1
ATOM 711 C CA . SER A 1 90 ? 10.633 0.552 -15.133 1 94 90 SER A CA 1
ATOM 712 C C . SER A 1 90 ? 10.398 -0.695 -14.281 1 94 90 SER A C 1
ATOM 714 O O . SER A 1 90 ? 10.688 -1.812 -14.719 1 94 90 SER A O 1
ATOM 716 N N . LEU A 1 91 ? 9.898 -0.509 -13.086 1 95.06 91 LEU A N 1
ATOM 717 C CA . LEU A 1 91 ? 9.57 -1.643 -12.227 1 95.06 91 LEU A CA 1
ATOM 718 C C . LEU A 1 91 ? 8.562 -2.564 -12.906 1 95.06 91 LEU A C 1
ATOM 720 O O . LEU A 1 91 ? 8.75 -3.783 -12.93 1 95.06 91 LEU A O 1
ATOM 724 N N . GLN A 1 92 ? 7.52 -1.942 -13.5 1 94.38 92 GLN A N 1
ATOM 725 C CA . GLN A 1 92 ? 6.484 -2.707 -14.195 1 94.38 92 GLN A CA 1
ATOM 726 C C . GLN A 1 92 ? 7.07 -3.492 -15.359 1 94.38 92 GLN A C 1
ATOM 728 O O . GLN A 1 92 ? 6.742 -4.664 -15.555 1 94.38 92 GLN A O 1
ATOM 733 N N . MET A 1 93 ? 7.918 -2.9 -16.062 1 95.25 93 MET A N 1
ATOM 734 C CA . MET A 1 93 ? 8.547 -3.539 -17.203 1 95.25 93 MET A CA 1
ATOM 735 C C . MET A 1 93 ? 9.445 -4.695 -16.766 1 95.25 93 MET A C 1
ATOM 737 O O . MET A 1 93 ? 9.406 -5.773 -17.359 1 95.25 93 MET A O 1
ATOM 741 N N . ASP A 1 94 ? 10.164 -4.48 -15.742 1 93.69 94 ASP A N 1
ATOM 742 C CA . ASP A 1 94 ? 11.07 -5.512 -15.25 1 93.69 94 ASP A CA 1
ATOM 743 C C . ASP A 1 94 ? 10.289 -6.719 -14.727 1 93.69 94 ASP A C 1
ATOM 745 O O . ASP A 1 94 ? 10.602 -7.859 -15.062 1 93.69 94 ASP A O 1
ATOM 749 N N . ILE A 1 95 ? 9.281 -6.469 -13.945 1 94.12 95 ILE A N 1
ATOM 750 C CA . ILE A 1 95 ? 8.477 -7.555 -13.383 1 94.12 95 ILE A CA 1
ATOM 751 C C . ILE A 1 95 ? 7.789 -8.32 -14.516 1 94.12 95 ILE A C 1
ATOM 753 O O . ILE A 1 95 ? 7.695 -9.547 -14.477 1 94.12 95 ILE A O 1
ATOM 757 N N . SER A 1 96 ? 7.359 -7.574 -15.508 1 94.19 96 SER A N 1
ATOM 758 C CA . SER A 1 96 ? 6.75 -8.219 -16.672 1 94.19 96 SER A CA 1
ATOM 759 C C . SER A 1 96 ? 7.754 -9.109 -17.391 1 94.19 96 SER A C 1
ATOM 761 O O . SER A 1 96 ? 7.441 -10.258 -17.719 1 94.19 96 SER A O 1
ATOM 763 N N . ARG A 1 97 ? 8.93 -8.625 -17.578 1 93.81 97 ARG A N 1
ATOM 764 C CA . ARG A 1 97 ? 9.984 -9.344 -18.281 1 93.81 97 ARG A CA 1
ATOM 765 C C . ARG A 1 97 ? 10.391 -10.602 -17.531 1 93.81 97 ARG A C 1
ATOM 767 O O . ARG A 1 97 ? 10.484 -11.688 -18.109 1 93.81 97 ARG A O 1
ATOM 774 N N . TYR A 1 98 ? 10.562 -10.516 -16.219 1 90.88 98 TYR A N 1
ATOM 775 C CA . TYR A 1 98 ? 11.094 -11.625 -15.438 1 90.88 98 TYR A CA 1
ATOM 776 C C . TYR A 1 98 ? 10.008 -12.633 -15.102 1 90.88 98 TYR A C 1
ATOM 778 O O . TYR A 1 98 ? 10.266 -13.836 -15.023 1 90.88 98 TYR A O 1
ATOM 786 N N . VAL A 1 99 ? 8.766 -12.148 -14.883 1 92.94 99 VAL A N 1
ATOM 787 C CA . VAL A 1 99 ? 7.766 -13.047 -14.328 1 92.94 99 VAL A CA 1
ATOM 788 C C . VAL A 1 99 ? 6.68 -13.312 -15.367 1 92.94 99 VAL A C 1
ATOM 790 O O . VAL A 1 99 ? 6.465 -14.461 -15.773 1 92.94 99 VAL A O 1
ATOM 793 N N . LYS A 1 100 ? 6.074 -12.344 -15.93 1 91.88 100 LYS A N 1
ATOM 794 C CA . LYS A 1 100 ? 4.906 -12.508 -16.781 1 91.88 100 LYS A CA 1
ATOM 795 C C . LYS A 1 100 ? 5.281 -13.188 -18.094 1 91.88 100 LYS A C 1
ATOM 797 O O . LYS A 1 100 ? 4.609 -14.125 -18.531 1 91.88 100 LYS A O 1
ATOM 802 N N . GLU A 1 101 ? 6.336 -12.75 -18.672 1 93.81 101 GLU A N 1
ATOM 803 C CA . GLU A 1 101 ? 6.754 -13.328 -19.938 1 93.81 101 GLU A CA 1
ATOM 804 C C . GLU A 1 101 ? 7.242 -14.758 -19.766 1 93.81 101 GLU A C 1
ATOM 806 O O . GLU A 1 101 ? 7.035 -15.602 -20.641 1 93.81 101 GLU A O 1
ATOM 811 N N . GLY A 1 102 ? 7.859 -15.047 -18.609 1 94.12 102 GLY A N 1
ATOM 812 C CA . GLY A 1 102 ? 8.32 -16.406 -18.328 1 94.12 102 GLY A CA 1
ATOM 813 C C . GLY A 1 102 ? 7.199 -17.359 -17.969 1 94.12 102 GLY A C 1
ATOM 814 O O . GLY A 1 102 ? 7.336 -18.562 -18.141 1 94.12 102 GLY A O 1
ATOM 815 N N . LEU A 1 103 ? 6.102 -16.844 -17.547 1 96.31 103 LEU A N 1
ATOM 816 C CA . LEU A 1 103 ? 4.98 -17.656 -17.094 1 96.31 103 LEU A CA 1
ATOM 817 C C . LEU A 1 103 ? 4.164 -18.172 -18.281 1 96.31 103 LEU A C 1
ATOM 819 O O . LEU A 1 103 ? 3.598 -19.266 -18.203 1 96.31 103 LEU A O 1
ATOM 823 N N . LYS A 1 104 ? 4.141 -17.547 -19.422 1 94.75 104 LYS A N 1
ATOM 824 C CA . LYS A 1 104 ? 3.27 -17.844 -20.547 1 94.75 104 LYS A CA 1
ATOM 825 C C . LYS A 1 104 ? 3.564 -19.219 -21.125 1 94.75 104 LYS A C 1
ATOM 827 O O . LYS A 1 104 ? 2.656 -20.031 -21.297 1 94.75 104 LYS A O 1
ATOM 832 N N . PRO A 1 105 ? 4.836 -19.516 -21.359 1 96.5 105 PRO A N 1
ATOM 833 C CA . PRO A 1 105 ? 5.117 -20.844 -21.922 1 96.5 105 PRO A CA 1
ATOM 834 C C . PRO A 1 105 ? 4.766 -21.969 -20.953 1 96.5 105 PRO A C 1
ATOM 836 O O . PRO A 1 105 ? 4.371 -23.062 -21.391 1 96.5 105 PRO A O 1
ATOM 839 N N . ILE A 1 106 ? 4.891 -21.719 -19.719 1 97.69 106 ILE A N 1
ATOM 840 C CA . ILE A 1 106 ? 4.617 -22.75 -18.719 1 97.69 106 ILE A CA 1
ATOM 841 C C . ILE A 1 106 ? 3.113 -23.016 -18.641 1 97.69 106 ILE A C 1
ATOM 843 O O . ILE A 1 106 ? 2.676 -24.156 -18.516 1 97.69 106 ILE A O 1
ATOM 847 N N . ILE A 1 107 ? 2.355 -21.891 -18.719 1 97.56 107 ILE A N 1
ATOM 848 C CA . ILE A 1 107 ? 0.903 -22.031 -18.734 1 97.56 107 ILE A CA 1
ATOM 849 C C . ILE A 1 107 ? 0.465 -22.844 -19.953 1 97.56 107 ILE A C 1
ATOM 851 O O . ILE A 1 107 ? -0.376 -23.734 -19.844 1 97.56 107 ILE A O 1
ATOM 855 N N . ALA A 1 108 ? 1.11 -22.609 -21.094 1 97.56 108 ALA A N 1
ATOM 856 C CA . ALA A 1 108 ? 0.792 -23.344 -22.312 1 97.56 108 ALA A CA 1
ATOM 857 C C . ALA A 1 108 ? 1.13 -24.828 -22.172 1 97.56 108 ALA A C 1
ATOM 859 O O . ALA A 1 108 ? 0.358 -25.688 -22.594 1 97.56 108 ALA A O 1
ATOM 860 N N . GLU A 1 109 ? 2.285 -25.062 -21.578 1 98.31 109 GLU A N 1
ATOM 861 C CA . GLU A 1 109 ? 2.691 -26.453 -21.375 1 98.31 109 GLU A CA 1
ATOM 862 C C . GLU A 1 109 ? 1.745 -27.156 -20.406 1 98.31 109 GLU A C 1
ATOM 864 O O . GLU A 1 109 ? 1.359 -28.312 -20.656 1 98.31 109 GLU A O 1
ATOM 869 N N . ARG A 1 110 ? 1.41 -26.531 -19.344 1 98.5 110 ARG A N 1
ATOM 870 C CA . ARG A 1 110 ? 0.461 -27.094 -18.391 1 98.5 110 ARG A CA 1
ATOM 871 C C . ARG A 1 110 ? -0.86 -27.438 -19.078 1 98.5 110 ARG A C 1
ATOM 873 O O . ARG A 1 110 ? -1.452 -28.484 -18.812 1 98.5 110 ARG A O 1
ATOM 880 N N . GLU A 1 111 ? -1.345 -26.562 -19.984 1 98.25 111 GLU A N 1
ATOM 881 C CA . GLU A 1 111 ? -2.586 -26.812 -20.719 1 98.25 111 GLU A CA 1
ATOM 882 C C . GLU A 1 111 ? -2.461 -28.047 -21.609 1 98.25 111 GLU A C 1
ATOM 884 O O . GLU A 1 111 ? -3.396 -28.828 -21.734 1 98.25 111 GLU A O 1
ATOM 889 N N . LYS A 1 112 ? -1.295 -28.188 -22.234 1 98.19 112 LYS A N 1
ATOM 890 C CA . LYS A 1 112 ? -1.033 -29.375 -23.047 1 98.19 112 LYS A CA 1
ATOM 891 C C . LYS A 1 112 ? -1.123 -30.641 -22.203 1 98.19 112 LYS A C 1
ATOM 893 O O . LYS A 1 112 ? -1.768 -31.609 -22.609 1 98.19 112 LYS A O 1
ATOM 898 N N . VAL A 1 113 ? -0.501 -30.625 -21.047 1 98.5 113 VAL A N 1
ATOM 899 C CA . VAL A 1 113 ? -0.501 -31.797 -20.172 1 98.5 113 VAL A CA 1
ATOM 900 C C . VAL A 1 113 ? -1.916 -32.062 -19.656 1 98.5 113 VAL A C 1
ATOM 902 O O . VAL A 1 113 ? -2.33 -33.219 -19.516 1 98.5 113 VAL A O 1
ATOM 905 N N . ALA A 1 114 ? -2.656 -31.016 -19.422 1 98.12 114 ALA A N 1
ATOM 906 C CA . ALA A 1 114 ? -4.035 -31.156 -18.969 1 98.12 114 ALA A CA 1
ATOM 907 C C . ALA A 1 114 ? -4.898 -31.844 -20.016 1 98.12 114 ALA A C 1
ATOM 909 O O . ALA A 1 114 ? -5.766 -32.656 -19.672 1 98.12 114 ALA A O 1
ATOM 910 N N . LYS A 1 115 ? -4.672 -31.531 -21.25 1 98.06 115 LYS A N 1
ATOM 911 C CA . LYS A 1 115 ? -5.398 -32.188 -22.328 1 98.06 115 LYS A CA 1
ATOM 912 C C . LYS A 1 115 ? -5.055 -33.688 -22.391 1 98.06 115 LYS A C 1
ATOM 914 O O . LYS A 1 115 ? -5.938 -34.531 -22.578 1 98.06 115 LYS A O 1
ATOM 919 N N . MET A 1 116 ? -3.781 -33.969 -22.219 1 98.25 116 MET A N 1
ATOM 920 C CA . MET A 1 116 ? -3.352 -35.375 -22.156 1 98.25 116 MET A CA 1
ATOM 921 C C . MET A 1 116 ? -4.035 -36.094 -21.016 1 98.25 116 MET A C 1
ATOM 923 O O . MET A 1 116 ? -4.473 -37.25 -21.172 1 98.25 116 MET A O 1
ATOM 927 N N . TYR A 1 117 ? -4.086 -35.438 -19.906 1 98.25 117 TYR A N 1
ATOM 928 C CA . TYR A 1 117 ? -4.727 -36 -18.719 1 98.25 117 TYR A CA 1
ATOM 929 C C . TYR A 1 117 ? -6.203 -36.281 -18.984 1 98.25 117 TYR A C 1
ATOM 931 O O . TYR A 1 117 ? -6.727 -37.344 -18.562 1 98.25 117 TYR A O 1
ATOM 939 N N . LYS A 1 118 ? -6.906 -35.406 -19.656 1 97.31 118 LYS A N 1
ATOM 940 C CA . LYS A 1 118 ? -8.312 -35.594 -20 1 97.31 118 LYS A CA 1
ATOM 941 C C . LYS A 1 118 ? -8.508 -36.844 -20.859 1 97.31 118 LYS A C 1
ATOM 943 O O . LYS A 1 118 ? -9.43 -37.625 -20.641 1 97.31 118 LYS A O 1
ATOM 948 N N . VAL A 1 119 ? -7.602 -37.031 -21.844 1 97.44 119 VAL A N 1
ATOM 949 C CA . VAL A 1 119 ? -7.656 -38.219 -22.703 1 97.44 119 VAL A CA 1
ATOM 950 C C . VAL A 1 119 ? -7.488 -39.469 -21.875 1 97.44 119 VAL A C 1
ATOM 952 O O . VAL A 1 119 ? -8.227 -40.469 -22.047 1 97.44 119 VAL A O 1
ATOM 955 N N . LEU A 1 120 ? -6.559 -39.406 -20.953 1 97.19 120 LEU A N 1
ATOM 956 C CA . LEU A 1 120 ? -6.289 -40.562 -20.078 1 97.19 120 LEU A CA 1
ATOM 957 C C . LEU A 1 120 ? -7.508 -40.906 -19.234 1 97.19 120 LEU A C 1
ATOM 959 O O . LEU A 1 120 ? -7.852 -42.062 -19.062 1 97.19 120 LEU A O 1
ATOM 963 N N . ARG A 1 121 ? -8.164 -39.969 -18.703 1 95.38 121 ARG A N 1
ATOM 964 C CA . ARG A 1 121 ? -9.359 -40.188 -17.891 1 95.38 121 ARG A CA 1
ATOM 965 C C . ARG A 1 121 ? -10.477 -40.812 -18.719 1 95.38 121 ARG A C 1
ATOM 967 O O . ARG A 1 121 ? -11.188 -41.688 -18.234 1 95.38 121 ARG A O 1
ATOM 974 N N . ASP A 1 122 ? -10.664 -40.344 -19.953 1 96.19 122 ASP A N 1
ATOM 975 C CA . ASP A 1 122 ? -11.695 -40.875 -20.828 1 96.19 122 ASP A CA 1
ATOM 976 C C . ASP A 1 122 ? -11.422 -42.344 -21.156 1 96.19 122 ASP A C 1
ATOM 978 O O . ASP A 1 122 ? -12.352 -43.156 -21.219 1 96.19 122 ASP A O 1
ATOM 982 N N . LEU A 1 123 ? -10.125 -42.625 -21.359 1 97.19 123 LEU A N 1
ATOM 983 C CA . LEU A 1 123 ? -9.75 -44 -21.609 1 97.19 123 LEU A CA 1
ATOM 984 C C . LEU A 1 123 ? -10.055 -44.875 -20.406 1 97.19 123 LEU A C 1
ATOM 986 O O . LEU A 1 123 ? -10.547 -46 -20.562 1 97.19 123 LEU A O 1
ATOM 990 N N . ARG A 1 124 ? -9.766 -44.406 -19.234 1 96 124 ARG A N 1
ATOM 991 C CA . ARG A 1 124 ? -10.086 -45.125 -18.016 1 96 124 ARG A CA 1
ATOM 992 C C . ARG A 1 124 ? -11.586 -45.375 -17.891 1 96 124 ARG A C 1
ATOM 994 O O . ARG A 1 124 ? -12.023 -46.469 -17.547 1 96 124 ARG A O 1
ATOM 1001 N N . LYS A 1 125 ? -12.359 -44.375 -18.156 1 95.06 125 LYS A N 1
ATOM 1002 C CA . LYS A 1 125 ? -13.812 -44.5 -18.109 1 95.06 125 LYS A CA 1
ATOM 1003 C C . LYS A 1 125 ? -14.305 -45.531 -19.109 1 95.06 125 LYS A C 1
ATOM 1005 O O . LYS A 1 125 ? -15.18 -46.344 -18.781 1 95.06 125 LYS A O 1
ATOM 1010 N N . SER A 1 126 ? -13.742 -45.531 -20.297 1 96.25 126 SER A N 1
ATOM 1011 C CA . SER A 1 126 ? -14.094 -46.531 -21.312 1 96.25 126 SER A CA 1
ATOM 1012 C C . SER A 1 126 ? -13.742 -47.938 -20.859 1 96.25 126 SER A C 1
ATOM 1014 O O . SER A 1 126 ? -14.547 -48.844 -21.016 1 96.25 126 SER A O 1
ATOM 1016 N N . TYR A 1 127 ? -12.5 -48.031 -20.344 1 96.31 127 TYR A N 1
ATOM 1017 C CA . TYR A 1 127 ? -12.07 -49.312 -19.797 1 96.31 127 TYR A CA 1
ATOM 1018 C C . TYR A 1 127 ? -13.062 -49.844 -18.75 1 96.31 127 TYR A C 1
ATOM 1020 O O . TYR A 1 127 ? -13.484 -51 -18.797 1 96.31 127 TYR A O 1
ATOM 1028 N N . ASP A 1 128 ? -13.445 -49.031 -17.844 1 95.44 128 ASP A N 1
ATOM 1029 C CA . ASP A 1 128 ? -14.359 -49.375 -16.766 1 95.44 128 ASP A CA 1
ATOM 1030 C C . ASP A 1 128 ? -15.727 -49.75 -17.312 1 95.44 128 ASP A C 1
ATOM 1032 O O . ASP A 1 128 ? -16.375 -50.656 -16.797 1 95.44 128 ASP A O 1
ATOM 1036 N N . THR A 1 129 ? -16.188 -49.031 -18.328 1 95.38 129 THR A N 1
ATOM 1037 C CA . THR A 1 129 ? -17.469 -49.344 -18.969 1 95.38 129 THR A CA 1
ATOM 1038 C C . THR A 1 129 ? -17.469 -50.75 -19.547 1 95.38 129 THR A C 1
ATOM 1040 O O . THR A 1 129 ? -18.391 -51.531 -19.328 1 95.38 129 THR A O 1
ATOM 1043 N N . TYR A 1 130 ? -16.344 -51.062 -20.266 1 95.69 130 TYR A N 1
ATOM 1044 C CA . TYR A 1 130 ? -16.234 -52.406 -20.844 1 95.69 130 TYR A CA 1
ATOM 1045 C C . TYR A 1 130 ? -16.141 -53.469 -19.75 1 95.69 130 TYR A C 1
ATOM 1047 O O . TYR A 1 130 ? -16.766 -54.531 -19.859 1 95.69 130 TYR A O 1
ATOM 1055 N N . ARG A 1 131 ? -15.336 -53.188 -18.75 1 94.81 131 ARG A N 1
ATOM 1056 C CA . ARG A 1 131 ? -15.203 -54.094 -17.625 1 94.81 131 ARG A CA 1
ATOM 1057 C C . ARG A 1 131 ? -16.562 -54.375 -16.984 1 94.81 131 ARG A C 1
ATOM 1059 O O . ARG A 1 131 ? -16.891 -55.531 -16.672 1 94.81 131 ARG A O 1
ATOM 1066 N N . TYR A 1 132 ? -17.328 -53.406 -16.797 1 94.81 132 TYR A N 1
ATOM 1067 C CA . TYR A 1 132 ? -18.641 -53.5 -16.203 1 94.81 132 TYR A CA 1
ATOM 1068 C C . TYR A 1 132 ? -19.578 -54.312 -17.094 1 94.81 132 TYR A C 1
ATOM 1070 O O . TYR A 1 132 ? -20.281 -55.219 -16.625 1 94.81 132 TYR A O 1
ATOM 1078 N N . ASP A 1 133 ? -19.594 -54 -18.359 1 93.56 133 ASP A N 1
ATOM 1079 C CA . ASP A 1 133 ? -20.469 -54.688 -19.312 1 93.56 133 ASP A CA 1
ATOM 1080 C C . ASP A 1 133 ? -20.156 -56.188 -19.391 1 93.56 133 ASP A C 1
ATOM 1082 O O . ASP A 1 133 ? -21.062 -57 -19.484 1 93.56 133 ASP A O 1
ATOM 1086 N N . ILE A 1 134 ? -18.875 -56.469 -19.391 1 94.94 134 ILE A N 1
ATOM 1087 C CA . ILE A 1 134 ? -18.438 -57.844 -19.422 1 94.94 134 ILE A CA 1
ATOM 1088 C C . ILE A 1 134 ? -18.922 -58.562 -18.156 1 94.94 134 ILE A C 1
ATOM 1090 O O . ILE A 1 134 ? -19.484 -59.656 -18.25 1 94.94 134 ILE A O 1
ATOM 1094 N N . SER A 1 135 ? -18.766 -57.969 -17.031 1 93.44 135 SER A N 1
ATOM 1095 C CA . SER A 1 135 ? -19.219 -58.531 -15.766 1 93.44 135 SER A CA 1
ATOM 1096 C C . SER A 1 135 ? -20.719 -58.75 -15.758 1 93.44 135 SER A C 1
ATOM 1098 O O . SER A 1 135 ? -21.188 -59.812 -15.281 1 93.44 135 SER A O 1
ATOM 1100 N N . GLU A 1 136 ? -21.5 -57.812 -16.281 1 92.12 136 GLU A N 1
ATOM 1101 C CA . GLU A 1 136 ? -22.953 -57.938 -16.344 1 92.12 136 GLU A CA 1
ATOM 1102 C C . GLU A 1 136 ? -23.375 -59.062 -17.266 1 92.12 136 GLU A C 1
ATOM 1104 O O . GLU A 1 136 ? -24.328 -59.781 -16.969 1 92.12 136 GLU A O 1
ATOM 1109 N N . THR A 1 137 ? -22.641 -59.156 -18.359 1 93.19 137 THR A N 1
ATOM 1110 C CA . THR A 1 137 ? -22.922 -60.25 -19.297 1 93.19 137 THR A CA 1
ATOM 1111 C C . THR A 1 137 ? -22.656 -61.594 -18.656 1 93.19 137 THR A C 1
ATOM 1113 O O . THR A 1 137 ? -23.453 -62.531 -18.797 1 93.19 137 THR A O 1
ATOM 1116 N N . GLU A 1 138 ? -21.531 -61.688 -17.953 1 94.62 138 GLU A N 1
ATOM 1117 C CA . GLU A 1 138 ? -21.172 -62.906 -17.266 1 94.62 138 GLU A CA 1
ATOM 1118 C C . GLU A 1 138 ? -22.234 -63.281 -16.219 1 94.62 138 GLU A C 1
ATOM 1120 O O . GLU A 1 138 ? -22.641 -64.438 -16.141 1 94.62 138 GLU A O 1
ATOM 1125 N N . LYS A 1 139 ? -22.672 -62.281 -15.492 1 93.06 139 LYS A N 1
ATOM 1126 C CA . LYS A 1 139 ? -23.703 -62.531 -14.484 1 93.06 139 LYS A CA 1
ATOM 1127 C C . LYS A 1 139 ? -25 -63 -15.133 1 93.06 139 LYS A C 1
ATOM 1129 O O . LYS A 1 139 ? -25.641 -63.938 -14.641 1 93.06 139 LYS A O 1
ATOM 1134 N N . LYS A 1 140 ? -25.453 -62.344 -16.188 1 91.69 140 LYS A N 1
ATOM 1135 C CA . LYS A 1 140 ? -26.688 -62.656 -16.891 1 91.69 140 LYS A CA 1
ATOM 1136 C C . LYS A 1 140 ? -26.656 -64.062 -17.438 1 91.69 140 LYS A C 1
ATOM 1138 O O . LYS A 1 140 ? -27.641 -64.812 -17.328 1 91.69 140 LYS A O 1
ATOM 1143 N N . TYR A 1 141 ? -25.594 -64.5 -18.016 1 93.44 141 TYR A N 1
ATOM 1144 C CA . TYR A 1 141 ? -25.469 -65.812 -18.594 1 93.44 141 TYR A CA 1
ATOM 1145 C C . TYR A 1 141 ? -25.344 -66.875 -17.516 1 93.44 141 TYR A C 1
ATOM 1147 O O . TYR A 1 141 ? -25.875 -68 -17.656 1 93.44 141 TYR A O 1
ATOM 1155 N N . ALA A 1 142 ? -24.609 -66.5 -16.422 1 93.06 142 ALA A N 1
ATOM 1156 C CA . ALA A 1 142 ? -24.531 -67.438 -15.297 1 93.06 142 ALA A CA 1
ATOM 1157 C C . ALA A 1 142 ? -25.922 -67.688 -14.711 1 93.06 142 ALA A C 1
ATOM 1159 O O . ALA A 1 142 ? -26.266 -68.875 -14.414 1 93.06 142 ALA A O 1
ATOM 1160 N N . LYS A 1 143 ? -26.641 -66.75 -14.617 1 93 143 LYS A N 1
ATOM 1161 C CA . LYS A 1 143 ? -27.984 -66.875 -14.055 1 93 143 LYS A CA 1
ATOM 1162 C C . LYS A 1 143 ? -28.875 -67.688 -14.945 1 93 143 LYS A C 1
ATOM 1164 O O . LYS A 1 143 ? -29.75 -68.438 -14.445 1 93 143 LYS A O 1
ATOM 1169 N N . LYS A 1 144 ? -28.688 -67.688 -16.172 1 92.56 144 LYS A N 1
ATOM 1170 C CA . LYS A 1 144 ? -29.516 -68.375 -17.125 1 92.56 144 LYS A CA 1
ATOM 1171 C C . LYS A 1 144 ? -28.891 -69.75 -17.469 1 92.56 144 LYS A C 1
ATOM 1173 O O . LYS A 1 144 ? -29.422 -70.5 -18.312 1 92.56 144 LYS A O 1
ATOM 1178 N N . ASN A 1 145 ? -27.703 -70.062 -16.844 1 93.44 145 ASN A N 1
ATOM 1179 C CA . ASN A 1 145 ? -26.953 -71.312 -17.094 1 93.44 145 ASN A CA 1
ATOM 1180 C C . ASN A 1 145 ? -26.641 -71.5 -18.578 1 93.44 145 ASN A C 1
ATOM 1182 O O . ASN A 1 145 ? -26.875 -72.562 -19.141 1 93.44 145 ASN A O 1
ATOM 1186 N N . LYS A 1 146 ? -26.312 -70.438 -19.203 1 91.56 146 LYS A N 1
ATOM 1187 C CA . LYS A 1 146 ? -25.922 -70.438 -20.609 1 91.56 146 LYS A CA 1
ATOM 1188 C C . LYS A 1 146 ? -24.422 -70.25 -20.75 1 91.56 146 LYS A C 1
ATOM 1190 O O . LYS A 1 146 ? -23.781 -69.625 -19.906 1 91.56 146 LYS A O 1
ATOM 1195 N N . SER A 1 147 ? -23.859 -70.875 -21.812 1 91.44 147 SER A N 1
ATOM 1196 C CA . SER A 1 147 ? -22.438 -70.688 -22.094 1 91.44 147 SER A CA 1
ATOM 1197 C C . SER A 1 147 ? -22.125 -69.312 -22.656 1 91.44 147 SER A C 1
ATOM 1199 O O . SER A 1 147 ? -22.906 -68.812 -23.469 1 91.44 147 SER A O 1
ATOM 1201 N N . LEU A 1 148 ? -21.047 -68.688 -22.266 1 91.06 148 LEU A N 1
ATOM 1202 C CA . LEU A 1 148 ? -20.641 -67.312 -22.734 1 91.06 148 LEU A CA 1
ATOM 1203 C C . LEU A 1 148 ? -20.297 -67.375 -24.219 1 91.06 148 LEU A C 1
ATOM 1205 O O . LEU A 1 148 ? -20.266 -66.312 -24.875 1 91.06 148 LEU A O 1
ATOM 1209 N N . THR A 1 149 ? -19.891 -68.5 -24.719 1 86.94 149 THR A N 1
ATOM 1210 C CA . THR A 1 149 ? -19.578 -68.688 -26.125 1 86.94 149 THR A CA 1
ATOM 1211 C C . THR A 1 149 ? -20.781 -68.375 -27 1 86.94 149 THR A C 1
ATOM 1213 O O . THR A 1 149 ? -20.641 -68.062 -28.188 1 86.94 149 THR A O 1
ATOM 1216 N N . GLU A 1 150 ? -21.984 -68.25 -26.453 1 87.62 150 GLU A N 1
ATOM 1217 C CA . GLU A 1 150 ? -23.219 -67.938 -27.156 1 87.62 150 GLU A CA 1
ATOM 1218 C C . GLU A 1 150 ? -23.375 -66.438 -27.328 1 87.62 150 GLU A C 1
ATOM 1220 O O . GLU A 1 150 ? -24.203 -66 -28.125 1 87.62 150 GLU A O 1
ATOM 1225 N N . SER A 1 151 ? -22.578 -65.812 -26.531 1 87.62 151 SER A N 1
ATOM 1226 C CA . SER A 1 151 ? -22.656 -64.375 -26.609 1 87.62 151 SER A CA 1
ATOM 1227 C C . SER A 1 151 ? -21.734 -63.812 -27.688 1 87.62 151 SER A C 1
ATOM 1229 O O . SER A 1 151 ? -20.516 -63.812 -27.516 1 87.62 151 SER A O 1
ATOM 1231 N N . LYS A 1 152 ? -22.219 -63.219 -28.719 1 85.25 152 LYS A N 1
ATOM 1232 C CA . LYS A 1 152 ? -21.438 -62.656 -29.797 1 85.25 152 LYS A CA 1
ATOM 1233 C C . LYS A 1 152 ? -20.703 -61.375 -29.328 1 85.25 152 LYS A C 1
ATOM 1235 O O . LYS A 1 152 ? -19.609 -61.094 -29.797 1 85.25 152 LYS A O 1
ATOM 1240 N N . SER A 1 153 ? -21.281 -60.781 -28.375 1 90.25 153 SER A N 1
ATOM 1241 C CA . SER A 1 153 ? -20.75 -59.5 -27.969 1 90.25 153 SER A CA 1
ATOM 1242 C C . SER A 1 153 ? -19.688 -59.656 -26.891 1 90.25 153 SER A C 1
ATOM 1244 O O . SER A 1 153 ? -18.875 -58.75 -26.672 1 90.25 153 SER A O 1
ATOM 1246 N N . TYR A 1 154 ? -19.641 -60.75 -26.219 1 93.06 154 TYR A N 1
ATOM 1247 C CA . TYR A 1 154 ? -18.75 -60.969 -25.094 1 93.06 154 TYR A CA 1
ATOM 1248 C C . TYR A 1 154 ? -17.297 -60.906 -25.531 1 93.06 154 TYR A C 1
ATOM 1250 O O . TYR A 1 154 ? -16.5 -60.156 -24.984 1 93.06 154 TYR A O 1
ATOM 1258 N N . ALA A 1 155 ? -17 -61.75 -26.562 1 90.31 155 ALA A N 1
ATOM 1259 C CA . ALA A 1 155 ? -15.641 -61.781 -27.094 1 90.31 155 ALA A CA 1
ATOM 1260 C C . ALA A 1 155 ? -15.227 -60.406 -27.625 1 90.31 155 ALA A C 1
ATOM 1262 O O . ALA A 1 155 ? -14.086 -60 -27.422 1 90.31 155 ALA A O 1
ATOM 1263 N N . GLN A 1 156 ? -16.156 -59.75 -28.297 1 93.56 156 GLN A N 1
ATOM 1264 C CA . GLN A 1 156 ? -15.867 -58.438 -28.859 1 93.56 156 GLN A CA 1
ATOM 1265 C C . GLN A 1 156 ? -15.617 -57.406 -27.766 1 93.56 156 GLN A C 1
ATOM 1267 O O . GLN A 1 156 ? -14.711 -56.562 -27.875 1 93.56 156 GLN A O 1
ATOM 1272 N N . LYS A 1 157 ? -16.375 -57.375 -26.719 1 94.56 157 LYS A N 1
ATOM 1273 C CA . LYS A 1 157 ? -16.188 -56.469 -25.594 1 94.56 157 LYS A CA 1
ATOM 1274 C C . LYS A 1 157 ? -14.852 -56.719 -24.891 1 94.56 157 LYS A C 1
ATOM 1276 O O . LYS A 1 157 ? -14.188 -55.781 -24.469 1 94.56 157 LYS A O 1
ATOM 1281 N N . GLY A 1 158 ? -14.484 -57.938 -24.797 1 94.25 158 GLY A N 1
ATOM 1282 C CA . GLY A 1 158 ? -13.188 -58.281 -24.234 1 94.25 158 GLY A CA 1
ATOM 1283 C C . GLY A 1 158 ? -12.023 -57.719 -25.047 1 94.25 158 GLY A C 1
ATOM 1284 O O . GLY A 1 158 ? -11.078 -57.188 -24.469 1 94.25 158 GLY A O 1
ATOM 1285 N N . LYS A 1 159 ? -12.117 -57.875 -26.344 1 94.94 159 LYS A N 1
ATOM 1286 C CA . LYS A 1 159 ? -11.086 -57.312 -27.219 1 94.94 159 LYS A CA 1
ATOM 1287 C C . LYS A 1 159 ? -11 -55.812 -27.094 1 94.94 159 LYS A C 1
ATOM 1289 O O . LYS A 1 159 ? -9.898 -55.25 -27.031 1 94.94 159 LYS A O 1
ATOM 1294 N N . LYS A 1 160 ? -12.125 -55.188 -27.047 1 96.12 160 LYS A N 1
ATOM 1295 C CA . LYS A 1 160 ? -12.156 -53.719 -26.938 1 96.12 160 LYS A CA 1
ATOM 1296 C C . LYS A 1 160 ? -11.586 -53.281 -25.594 1 96.12 160 LYS A C 1
ATOM 1298 O O . LYS A 1 160 ? -10.875 -52.25 -25.531 1 96.12 160 LYS A O 1
ATOM 1303 N N . ARG A 1 161 ? -11.93 -53.938 -24.484 1 96.19 161 ARG A N 1
ATOM 1304 C CA . ARG A 1 161 ? -11.367 -53.625 -23.172 1 96.19 161 ARG A CA 1
ATOM 1305 C C . ARG A 1 161 ? -9.844 -53.688 -23.203 1 96.19 161 ARG A C 1
ATOM 1307 O O . ARG A 1 161 ? -9.18 -52.781 -22.688 1 96.19 161 ARG A O 1
ATOM 1314 N N . ASP A 1 162 ? -9.297 -54.75 -23.797 1 96.62 162 ASP A N 1
ATOM 1315 C CA . ASP A 1 162 ? -7.855 -54.938 -23.859 1 96.62 162 ASP A CA 1
ATOM 1316 C C . ASP A 1 162 ? -7.195 -53.844 -24.703 1 96.62 162 ASP A C 1
ATOM 1318 O O . ASP A 1 162 ? -6.105 -53.375 -24.375 1 96.62 162 ASP A O 1
ATOM 1322 N N . GLU A 1 163 ? -7.855 -53.469 -25.797 1 97.38 163 GLU A N 1
ATOM 1323 C CA . GLU A 1 163 ? -7.352 -52.406 -26.656 1 97.38 163 GLU A CA 1
ATOM 1324 C C . GLU A 1 163 ? -7.293 -51.094 -25.891 1 97.38 163 GLU A C 1
ATOM 1326 O O . GLU A 1 163 ? -6.285 -50.375 -25.953 1 97.38 163 GLU A O 1
ATOM 1331 N N . VAL A 1 164 ? -8.359 -50.781 -25.203 1 97.44 164 VAL A N 1
ATOM 1332 C CA . VAL A 1 164 ? -8.43 -49.562 -24.438 1 97.44 164 VAL A CA 1
ATOM 1333 C C . VAL A 1 164 ? -7.395 -49.562 -23.312 1 97.44 164 VAL A C 1
ATOM 1335 O O . VAL A 1 164 ? -6.766 -48.562 -23.031 1 97.44 164 VAL A O 1
ATOM 1338 N N . SER A 1 165 ? -7.227 -50.688 -22.672 1 96.56 165 SER A N 1
ATOM 1339 C CA . SER A 1 165 ? -6.234 -50.844 -21.625 1 96.56 165 SER A CA 1
ATOM 1340 C C . SER A 1 165 ? -4.824 -50.594 -22.141 1 96.56 165 SER A C 1
ATOM 1342 O O . SER A 1 165 ? -4.027 -49.906 -21.484 1 96.56 165 SER A O 1
ATOM 1344 N N . ALA A 1 166 ? -4.574 -51.156 -23.297 1 97.31 166 ALA A N 1
ATOM 1345 C CA . ALA A 1 166 ? -3.262 -50.938 -23.891 1 97.31 166 ALA A CA 1
ATOM 1346 C C . ALA A 1 166 ? -3.033 -49.469 -24.219 1 97.31 166 ALA A C 1
ATOM 1348 O O . ALA A 1 166 ? -1.943 -48.938 -23.984 1 97.31 166 ALA A O 1
ATOM 1349 N N . LYS A 1 167 ? -4.047 -48.781 -24.766 1 97.62 167 LYS A N 1
ATOM 1350 C CA . LYS A 1 167 ? -3.963 -47.344 -25.047 1 97.62 167 LYS A CA 1
ATOM 1351 C C . LYS A 1 167 ? -3.764 -46.531 -23.781 1 97.62 167 LYS A C 1
ATOM 1353 O O . LYS A 1 167 ? -2.98 -45.594 -23.75 1 97.62 167 LYS A O 1
ATOM 1358 N N . TYR A 1 168 ? -4.508 -46.938 -22.734 1 97.19 168 TYR A N 1
ATOM 1359 C CA . TYR A 1 168 ? -4.391 -46.281 -21.438 1 97.19 168 TYR A CA 1
ATOM 1360 C C . TYR A 1 168 ? -2.961 -46.344 -20.922 1 97.19 168 TYR A C 1
ATOM 1362 O O . TYR A 1 168 ? -2.398 -45.344 -20.5 1 97.19 168 TYR A O 1
ATOM 1370 N N . GLU A 1 169 ? -2.346 -47.531 -20.984 1 96.44 169 GLU A N 1
ATOM 1371 C CA . GLU A 1 169 ? -0.986 -47.719 -20.484 1 96.44 169 GLU A CA 1
ATOM 1372 C C . GLU A 1 169 ? 0.014 -46.875 -21.297 1 96.44 169 GLU A C 1
ATOM 1374 O O . GLU A 1 169 ? 0.951 -46.312 -20.734 1 96.44 169 GLU A O 1
ATOM 1379 N N . THR A 1 170 ? -0.196 -46.812 -22.609 1 97.06 170 THR A N 1
ATOM 1380 C CA . THR A 1 170 ? 0.668 -46.031 -23.469 1 97.06 170 THR A CA 1
ATOM 1381 C C . THR A 1 170 ? 0.566 -44.531 -23.109 1 97.06 170 THR A C 1
ATOM 1383 O O . THR A 1 170 ? 1.583 -43.875 -22.953 1 97.06 170 THR A O 1
ATOM 1386 N N . ARG A 1 171 ? -0.663 -44.031 -22.953 1 97.38 171 ARG A N 1
ATOM 1387 C CA . ARG A 1 171 ? -0.896 -42.625 -22.625 1 97.38 171 ARG A CA 1
ATOM 1388 C C . ARG A 1 171 ? -0.373 -42.281 -21.234 1 97.38 171 ARG A C 1
ATOM 1390 O O . ARG A 1 171 ? 0.107 -41.188 -21 1 97.38 171 ARG A O 1
ATOM 1397 N N . LYS A 1 172 ? -0.507 -43.188 -20.297 1 96.69 172 LYS A N 1
ATOM 1398 C CA . LYS A 1 172 ? -0 -43 -18.938 1 96.69 172 LYS A CA 1
ATOM 1399 C C . LYS A 1 172 ? 1.504 -42.75 -18.938 1 96.69 172 LYS A C 1
ATOM 1401 O O . LYS A 1 172 ? 1.986 -41.812 -18.266 1 96.69 172 LYS A O 1
ATOM 1406 N N . LYS A 1 173 ? 2.258 -43.531 -19.75 1 96.31 173 LYS A N 1
ATOM 1407 C CA . LYS A 1 173 ? 3.701 -43.312 -19.859 1 96.31 173 LYS A CA 1
ATOM 1408 C C . LYS A 1 173 ? 4.02 -41.969 -20.469 1 96.31 173 LYS A C 1
ATOM 1410 O O . LYS A 1 173 ? 4.961 -41.281 -20.047 1 96.31 173 LYS A O 1
ATOM 1415 N N . GLU A 1 174 ? 3.26 -41.531 -21.438 1 97.25 174 GLU A N 1
ATOM 1416 C CA . GLU A 1 174 ? 3.449 -40.25 -22.094 1 97.25 174 GLU A CA 1
ATOM 1417 C C . GLU A 1 174 ? 3.25 -39.094 -21.109 1 97.25 174 GLU A C 1
ATOM 1419 O O . GLU A 1 174 ? 3.998 -38.125 -21.125 1 97.25 174 GLU A O 1
ATOM 1424 N N . ILE A 1 175 ? 2.254 -39.25 -20.234 1 97.31 175 ILE A N 1
ATOM 1425 C CA . ILE A 1 175 ? 1.937 -38.156 -19.312 1 97.31 175 ILE A CA 1
ATOM 1426 C C . ILE A 1 175 ? 3.037 -38.031 -18.266 1 97.31 175 ILE A C 1
ATOM 1428 O O . ILE A 1 175 ? 3.361 -36.938 -17.812 1 97.31 175 ILE A O 1
ATOM 1432 N N . VAL A 1 176 ? 3.582 -39.188 -17.844 1 95.56 176 VAL A N 1
ATOM 1433 C CA . VAL A 1 176 ? 4.68 -39.156 -16.875 1 95.56 176 VAL A CA 1
ATOM 1434 C C . VAL A 1 176 ? 5.836 -38.312 -17.438 1 95.56 176 VAL A C 1
ATOM 1436 O O . VAL A 1 176 ? 6.387 -37.469 -16.75 1 95.56 176 VAL A O 1
ATOM 1439 N N . THR A 1 177 ? 6.133 -38.531 -18.75 1 96.81 177 THR A N 1
ATOM 1440 C CA . THR A 1 177 ? 7.195 -37.812 -19.422 1 96.81 177 THR A CA 1
ATOM 1441 C C . THR A 1 177 ? 6.824 -36.344 -19.562 1 96.81 177 THR A C 1
ATOM 1443 O O . THR A 1 177 ? 7.66 -35.438 -19.359 1 96.81 177 THR A O 1
ATOM 1446 N N . ALA A 1 178 ? 5.617 -36.062 -19.859 1 97.88 178 ALA A N 1
ATOM 1447 C CA . ALA A 1 178 ? 5.145 -34.688 -20.047 1 97.88 178 ALA A CA 1
ATOM 1448 C C . ALA A 1 178 ? 5.195 -33.906 -18.734 1 97.88 178 ALA A C 1
ATOM 1450 O O . ALA A 1 178 ? 5.57 -32.75 -18.703 1 97.88 178 ALA A O 1
ATOM 1451 N N . VAL A 1 179 ? 4.824 -34.562 -17.656 1 97.56 179 VAL A N 1
ATOM 1452 C CA . VAL A 1 179 ? 4.855 -33.938 -16.328 1 97.56 179 VAL A CA 1
ATOM 1453 C C . VAL A 1 179 ? 6.297 -33.625 -15.938 1 97.56 179 VAL A C 1
ATOM 1455 O O . VAL A 1 179 ? 6.582 -32.562 -15.391 1 97.56 179 VAL A O 1
ATOM 1458 N N . ALA A 1 180 ? 7.184 -34.562 -16.203 1 97 180 ALA A N 1
ATOM 1459 C CA . ALA A 1 180 ? 8.594 -34.344 -15.93 1 97 180 ALA A CA 1
ATOM 1460 C C . ALA A 1 180 ? 9.125 -33.125 -16.688 1 97 180 ALA A C 1
ATOM 1462 O O . ALA A 1 180 ? 9.859 -32.312 -16.125 1 97 180 ALA A O 1
ATOM 1463 N N . HIS A 1 181 ? 8.75 -33 -17.938 1 97.56 181 HIS A N 1
ATOM 1464 C CA . HIS A 1 181 ? 9.141 -31.844 -18.75 1 97.56 181 HIS A CA 1
ATOM 1465 C C . HIS A 1 181 ? 8.57 -30.547 -18.188 1 97.56 181 HIS A C 1
ATOM 1467 O O . HIS A 1 181 ? 9.266 -29.531 -18.109 1 97.56 181 HIS A O 1
ATOM 1473 N N . LEU A 1 182 ? 7.344 -30.562 -17.797 1 98.19 182 LEU A N 1
ATOM 1474 C CA . LEU A 1 182 ? 6.703 -29.406 -17.172 1 98.19 182 LEU A CA 1
ATOM 1475 C C . LEU A 1 182 ? 7.457 -28.984 -15.922 1 98.19 182 LEU A C 1
ATOM 1477 O O . LEU A 1 182 ? 7.707 -27.781 -15.727 1 98.19 182 LEU A O 1
ATOM 1481 N N . LYS A 1 183 ? 7.832 -29.922 -15.141 1 97.69 183 LYS A N 1
ATOM 1482 C CA . LYS A 1 183 ? 8.578 -29.641 -13.914 1 97.69 183 LYS A CA 1
ATOM 1483 C C . LYS A 1 183 ? 9.93 -29 -14.227 1 97.69 183 LYS A C 1
ATOM 1485 O O . LYS A 1 183 ? 10.391 -28.125 -13.5 1 97.69 183 LYS A O 1
ATOM 1490 N N . GLU A 1 184 ? 10.531 -29.406 -15.312 1 96.88 184 GLU A N 1
ATOM 1491 C CA . GLU A 1 184 ? 11.789 -28.812 -15.758 1 96.88 184 GLU A CA 1
ATOM 1492 C C . GLU A 1 184 ? 11.594 -27.359 -16.156 1 96.88 184 GLU A C 1
ATOM 1494 O O . GLU A 1 184 ? 12.398 -26.484 -15.805 1 96.88 184 GLU A O 1
ATOM 1499 N N . LEU A 1 185 ? 10.539 -27.078 -16.875 1 97.19 185 LEU A N 1
ATOM 1500 C CA . LEU A 1 185 ? 10.227 -25.719 -17.281 1 97.19 185 LEU A CA 1
ATOM 1501 C C . LEU A 1 185 ? 9.969 -24.828 -16.062 1 97.19 185 LEU A C 1
ATOM 1503 O O . LEU A 1 185 ? 10.383 -23.672 -16.031 1 97.19 185 LEU A O 1
ATOM 1507 N N . ILE A 1 186 ? 9.289 -25.438 -15.117 1 97.69 186 ILE A N 1
ATOM 1508 C CA . ILE A 1 186 ? 8.984 -24.703 -13.891 1 97.69 186 ILE A CA 1
ATOM 1509 C C . ILE A 1 186 ? 10.281 -24.391 -13.141 1 97.69 186 ILE A C 1
ATOM 1511 O O . ILE A 1 186 ? 10.453 -23.281 -12.633 1 97.69 186 ILE A O 1
ATOM 1515 N N . TYR A 1 187 ? 11.148 -25.359 -13.07 1 96.06 187 TYR A N 1
ATOM 1516 C CA . TYR A 1 187 ? 12.453 -25.141 -12.453 1 96.06 187 TYR A CA 1
ATOM 1517 C C . TYR A 1 187 ? 13.172 -23.953 -13.078 1 96.06 187 TYR A C 1
ATOM 1519 O O . TYR A 1 187 ? 13.633 -23.047 -12.367 1 96.06 187 TYR A O 1
ATOM 1527 N N . ASP A 1 188 ? 13.234 -23.953 -14.383 1 95.12 188 ASP A N 1
ATOM 1528 C CA . ASP A 1 188 ? 13.914 -22.891 -15.109 1 95.12 188 ASP A CA 1
ATOM 1529 C C . ASP A 1 188 ? 13.227 -21.547 -14.875 1 95.12 188 ASP A C 1
ATOM 1531 O O . ASP A 1 188 ? 13.898 -20.531 -14.648 1 95.12 188 ASP A O 1
ATOM 1535 N N . PHE A 1 189 ? 11.992 -21.562 -14.891 1 97 189 PHE A N 1
ATOM 1536 C CA . PHE A 1 189 ? 11.211 -20.344 -14.688 1 97 189 PHE A CA 1
ATOM 1537 C C . PHE A 1 189 ? 11.469 -19.766 -13.305 1 97 189 PHE A C 1
ATOM 1539 O O . PHE A 1 189 ? 11.797 -18.578 -13.18 1 97 189 PHE A O 1
ATOM 1546 N N . VAL A 1 190 ? 11.281 -20.578 -12.266 1 96.62 190 VAL A N 1
ATOM 1547 C CA . VAL A 1 190 ? 11.398 -20.094 -10.891 1 96.62 190 VAL A CA 1
ATOM 1548 C C . VAL A 1 190 ? 12.828 -19.641 -10.625 1 96.62 190 VAL A C 1
ATOM 1550 O O . VAL A 1 190 ? 13.055 -18.641 -9.938 1 96.62 190 VAL A O 1
ATOM 1553 N N . SER A 1 191 ? 13.844 -20.297 -11.25 1 93.88 191 SER A N 1
ATOM 1554 C CA . SER A 1 191 ? 15.25 -19.969 -11.07 1 93.88 191 SER A CA 1
ATOM 1555 C C . SER A 1 191 ? 15.562 -18.562 -11.578 1 93.88 191 SER A C 1
ATOM 1557 O O . SER A 1 191 ? 16.516 -17.938 -11.117 1 93.88 191 SER A O 1
ATOM 1559 N N . HIS A 1 192 ? 14.719 -18.062 -12.469 1 93.38 192 HIS A N 1
ATOM 1560 C CA . HIS A 1 192 ? 14.961 -16.75 -13.055 1 93.38 192 HIS A CA 1
ATOM 1561 C C . HIS A 1 192 ? 13.953 -15.727 -12.539 1 93.38 192 HIS A C 1
ATOM 1563 O O . HIS A 1 192 ? 14.32 -14.594 -12.219 1 93.38 192 HIS A O 1
ATOM 1569 N N . ALA A 1 193 ? 12.727 -16.109 -12.438 1 95.44 193 ALA A N 1
ATOM 1570 C CA . ALA A 1 193 ? 11.641 -15.195 -12.109 1 95.44 193 ALA A CA 1
ATOM 1571 C C . ALA A 1 193 ? 11.734 -14.727 -10.664 1 95.44 193 ALA A C 1
ATOM 1573 O O . ALA A 1 193 ? 11.508 -13.547 -10.367 1 95.44 193 ALA A O 1
ATOM 1574 N N . LEU A 1 194 ? 12.039 -15.672 -9.758 1 95.56 194 LEU A N 1
ATOM 1575 C CA . LEU A 1 194 ? 12.062 -15.336 -8.336 1 95.56 194 LEU A CA 1
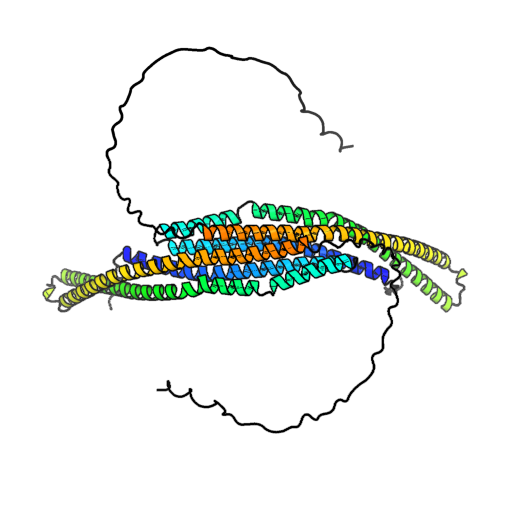ATOM 1576 C C . LEU A 1 194 ? 13.18 -14.344 -8.031 1 95.56 194 LEU A C 1
ATOM 1578 O O . LEU A 1 194 ? 12.93 -13.266 -7.48 1 95.56 194 LEU A O 1
ATOM 1582 N N . PRO A 1 195 ? 14.406 -14.609 -8.461 1 93.94 195 PRO A N 1
ATOM 1583 C CA . PRO A 1 195 ? 15.453 -13.602 -8.266 1 93.94 195 PRO A CA 1
ATOM 1584 C C . PRO A 1 195 ? 15.164 -12.297 -9.016 1 93.94 195 PRO A C 1
ATOM 1586 O O . PRO A 1 195 ? 15.461 -11.219 -8.508 1 93.94 195 PRO A O 1
ATOM 1589 N N . GLY A 1 196 ? 14.633 -12.438 -10.242 1 93.88 196 GLY A N 1
ATOM 1590 C CA . GLY A 1 196 ? 14.281 -11.25 -11 1 93.88 196 GLY A CA 1
ATOM 1591 C C . GLY A 1 196 ? 13.273 -10.367 -10.297 1 93.88 196 GLY A C 1
ATOM 1592 O O . GLY A 1 196 ? 13.414 -9.141 -10.281 1 93.88 196 GLY A O 1
ATOM 1593 N N . TYR A 1 197 ? 12.273 -11.016 -9.695 1 95.69 197 TYR A N 1
ATOM 1594 C CA . TYR A 1 197 ? 11.281 -10.305 -8.906 1 95.69 197 TYR A CA 1
ATOM 1595 C C . TYR A 1 197 ? 11.922 -9.609 -7.711 1 95.69 197 TYR A C 1
ATOM 1597 O O . TYR A 1 197 ? 11.641 -8.438 -7.445 1 95.69 197 TYR A O 1
ATOM 1605 N N . ALA A 1 198 ? 12.781 -10.305 -7.008 1 94.88 198 ALA A N 1
ATOM 1606 C CA . ALA A 1 198 ? 13.438 -9.773 -5.816 1 94.88 198 ALA A CA 1
ATOM 1607 C C . ALA A 1 198 ? 14.328 -8.586 -6.16 1 94.88 198 ALA A C 1
ATOM 1609 O O . ALA A 1 198 ? 14.258 -7.539 -5.512 1 94.88 198 ALA A O 1
ATOM 1610 N N . VAL A 1 199 ? 15.055 -8.695 -7.227 1 94.19 199 VAL A N 1
ATOM 1611 C CA . VAL A 1 199 ? 16.016 -7.66 -7.613 1 94.19 199 VAL A CA 1
ATOM 1612 C C . VAL A 1 199 ? 15.258 -6.422 -8.102 1 94.19 199 VAL A C 1
ATOM 1614 O O . VAL A 1 199 ? 15.609 -5.293 -7.746 1 94.19 199 VAL A O 1
ATOM 1617 N N . SER A 1 200 ? 14.242 -6.656 -8.922 1 94.5 200 SER A N 1
ATOM 1618 C CA . SER A 1 200 ? 13.484 -5.523 -9.453 1 94.5 200 SER A CA 1
ATOM 1619 C C . SER A 1 200 ? 12.766 -4.77 -8.336 1 94.5 200 SER A C 1
ATOM 1621 O O . SER A 1 200 ? 12.836 -3.541 -8.266 1 94.5 200 SER A O 1
ATOM 1623 N N . SER A 1 201 ? 12.109 -5.488 -7.441 1 95.19 201 SER A N 1
ATOM 1624 C CA . SER A 1 201 ? 11.414 -4.879 -6.309 1 95.19 201 SER A CA 1
ATOM 1625 C C . SER A 1 201 ? 12.398 -4.199 -5.359 1 95.19 201 SER A C 1
ATOM 1627 O O . SER A 1 201 ? 12.148 -3.092 -4.883 1 95.19 201 SER A O 1
ATOM 1629 N N . GLY A 1 202 ? 13.484 -4.898 -5.129 1 94.38 202 GLY A N 1
ATOM 1630 C CA . GLY A 1 202 ? 14.516 -4.34 -4.266 1 94.38 202 GLY A CA 1
ATOM 1631 C C . GLY A 1 202 ? 15.125 -3.064 -4.816 1 94.38 202 GLY A C 1
ATOM 1632 O O . GLY A 1 202 ? 15.305 -2.092 -4.082 1 94.38 202 GLY A O 1
ATOM 1633 N N . SER A 1 203 ? 15.453 -3.092 -6.051 1 94.62 203 SER A N 1
ATOM 1634 C CA . SER A 1 203 ? 16.047 -1.925 -6.695 1 94.62 203 SER A CA 1
ATOM 1635 C C . SER A 1 203 ? 15.109 -0.725 -6.633 1 94.62 203 SER A C 1
ATOM 1637 O O . SER A 1 203 ? 15.547 0.404 -6.402 1 94.62 203 SER A O 1
ATOM 1639 N N . PHE A 1 204 ? 13.883 -0.958 -6.867 1 96.75 204 PHE A N 1
ATOM 1640 C CA . PHE A 1 204 ? 12.898 0.121 -6.793 1 96.75 204 PHE A CA 1
ATOM 1641 C C . PHE A 1 204 ? 12.805 0.669 -5.375 1 96.75 204 PHE A C 1
ATOM 1643 O O . PHE A 1 204 ? 12.805 1.885 -5.172 1 96.75 204 PHE A O 1
ATOM 1650 N N . ALA A 1 205 ? 12.711 -0.218 -4.398 1 95.56 205 ALA A N 1
ATOM 1651 C CA . ALA A 1 205 ? 12.648 0.202 -3 1 95.56 205 ALA A CA 1
ATOM 1652 C C . ALA A 1 205 ? 13.875 1.015 -2.613 1 95.56 205 ALA A C 1
ATOM 1654 O O . ALA A 1 205 ? 13.766 2.045 -1.944 1 95.56 205 ALA A O 1
ATOM 1655 N N . LYS A 1 206 ? 15 0.574 -3.064 1 94.81 206 LYS A N 1
ATOM 1656 C CA . LYS A 1 206 ? 16.234 1.305 -2.805 1 94.81 206 LYS A CA 1
ATOM 1657 C C . LYS A 1 206 ? 16.203 2.693 -3.436 1 94.81 206 LYS A C 1
ATOM 1659 O O . LYS A 1 206 ? 16.625 3.672 -2.818 1 94.81 206 LYS A O 1
ATOM 1664 N N . HIS A 1 207 ? 15.727 2.695 -4.625 1 94.25 207 HIS A N 1
ATOM 1665 C CA . HIS A 1 207 ? 15.586 3.973 -5.312 1 94.25 207 HIS A CA 1
ATOM 1666 C C . HIS A 1 207 ? 14.688 4.926 -4.535 1 94.25 207 HIS A C 1
ATOM 1668 O O . HIS A 1 207 ? 15.023 6.102 -4.359 1 94.25 207 HIS A O 1
ATOM 1674 N N . LEU A 1 208 ? 13.586 4.441 -4.059 1 94.56 208 LEU A N 1
ATOM 1675 C CA . LEU A 1 208 ? 12.688 5.246 -3.242 1 94.56 208 LEU A CA 1
ATOM 1676 C C . LEU A 1 208 ? 13.406 5.781 -2.006 1 94.56 208 LEU A C 1
ATOM 1678 O O . LEU A 1 208 ? 13.305 6.969 -1.69 1 94.56 208 LEU A O 1
ATOM 1682 N N . GLY A 1 209 ? 14.117 4.871 -1.361 1 93.81 209 GLY A N 1
ATOM 1683 C CA . GLY A 1 209 ? 14.859 5.258 -0.172 1 93.81 209 GLY A CA 1
ATOM 1684 C C . GLY A 1 209 ? 15.883 6.352 -0.434 1 93.81 209 GLY A C 1
ATOM 1685 O O . GLY A 1 209 ? 15.969 7.32 0.324 1 93.81 209 GLY A O 1
ATOM 1686 N N . LEU A 1 210 ? 16.578 6.246 -1.487 1 92.19 210 LEU A N 1
ATOM 1687 C CA . LEU A 1 210 ? 17.594 7.223 -1.844 1 92.19 210 LEU A CA 1
ATOM 1688 C C . LEU A 1 210 ? 16.969 8.578 -2.152 1 92.19 210 LEU A C 1
ATOM 1690 O O . LEU A 1 210 ? 17.5 9.617 -1.737 1 92.19 210 LEU A O 1
ATOM 1694 N N . GLN A 1 211 ? 15.891 8.539 -2.869 1 91.44 211 GLN A N 1
ATOM 1695 C CA . GLN A 1 211 ? 15.227 9.781 -3.219 1 91.44 211 GLN A CA 1
ATOM 1696 C C . GLN A 1 211 ? 14.703 10.492 -1.975 1 91.44 211 GLN A C 1
ATOM 1698 O O . GLN A 1 211 ? 14.891 11.703 -1.816 1 91.44 211 GLN A O 1
ATOM 1703 N N . LEU A 1 212 ? 14.102 9.773 -1.07 1 92.75 212 LEU A N 1
ATOM 1704 C CA . LEU A 1 212 ? 13.562 10.359 0.156 1 92.75 212 LEU A CA 1
ATOM 1705 C C . LEU A 1 212 ? 14.68 10.906 1.032 1 92.75 212 LEU A C 1
ATOM 1707 O O . LEU A 1 212 ? 14.578 12.016 1.56 1 92.75 212 LEU A O 1
ATOM 1711 N N . GLU A 1 213 ? 15.766 10.219 1.142 1 87.31 213 GLU A N 1
ATOM 1712 C CA . GLU A 1 213 ? 16.891 10.648 1.969 1 87.31 213 GLU A CA 1
ATOM 1713 C C . GLU A 1 213 ? 17.578 11.875 1.376 1 87.31 213 GLU A C 1
ATOM 1715 O O . GLU A 1 213 ? 18.016 12.766 2.111 1 87.31 213 GLU A O 1
ATOM 1720 N N . SER A 1 214 ? 17.641 11.875 0.1 1 87.19 214 SER A N 1
ATOM 1721 C CA . SER A 1 214 ? 18.297 13 -0.555 1 87.19 214 SER A CA 1
ATOM 1722 C C . SER A 1 214 ? 17.531 14.297 -0.31 1 87.19 214 SER A C 1
ATOM 1724 O O . SER A 1 214 ? 18.141 15.359 -0.157 1 87.19 214 SER A O 1
ATOM 1726 N N . TYR A 1 215 ? 16.297 14.172 -0.227 1 79.94 215 TYR A N 1
ATOM 1727 C CA . TYR A 1 215 ? 15.492 15.359 0.041 1 79.94 215 TYR A CA 1
ATOM 1728 C C . TYR A 1 215 ? 15.727 15.867 1.458 1 79.94 215 TYR A C 1
ATOM 1730 O O . TYR A 1 215 ? 15.883 17.062 1.675 1 79.94 215 TYR A O 1
ATOM 1738 N N . ALA A 1 216 ? 15.758 14.992 2.381 1 74.69 216 ALA A N 1
ATOM 1739 C CA . ALA A 1 216 ? 15.969 15.375 3.773 1 74.69 216 ALA A CA 1
ATOM 1740 C C . ALA A 1 216 ? 17.312 16.062 3.955 1 74.69 216 ALA A C 1
ATOM 1742 O O . ALA A 1 216 ? 17.438 17 4.746 1 74.69 216 ALA A O 1
ATOM 1743 N N . ALA A 1 217 ? 18.312 15.594 3.223 1 67.88 217 ALA A N 1
ATOM 1744 C CA . ALA A 1 217 ? 19.672 16.125 3.344 1 67.88 217 ALA A CA 1
ATOM 1745 C C . ALA A 1 217 ? 19.781 17.5 2.686 1 67.88 217 ALA A C 1
ATOM 1747 O O . ALA A 1 217 ? 20.594 18.328 3.105 1 67.88 217 ALA A O 1
ATOM 1748 N N . GLY A 1 218 ? 18.969 17.844 1.635 1 61.41 218 GLY A N 1
ATOM 1749 C CA . GLY A 1 218 ? 19.109 19.062 0.858 1 61.41 218 GLY A CA 1
ATOM 1750 C C . GLY A 1 218 ? 18.156 20.156 1.306 1 61.41 218 GLY A C 1
ATOM 1751 O O . GLY A 1 218 ? 18.328 21.328 0.948 1 61.41 218 GLY A O 1
ATOM 1752 N N . ILE A 1 219 ? 16.938 19.938 1.845 1 59.75 219 ILE A N 1
ATOM 1753 C CA . ILE A 1 219 ? 15.867 20.922 1.95 1 59.75 219 ILE A CA 1
ATOM 1754 C C . ILE A 1 219 ? 15.781 21.438 3.385 1 59.75 219 ILE A C 1
ATOM 1756 O O . ILE A 1 219 ? 14.914 22.266 3.703 1 59.75 219 ILE A O 1
ATOM 1760 N N . GLY A 1 220 ? 16.781 21.188 4.266 1 55.16 220 GLY A N 1
ATOM 1761 C CA . GLY A 1 220 ? 16.562 21.891 5.52 1 55.16 220 GLY A CA 1
ATOM 1762 C C . GLY A 1 220 ? 16.219 23.359 5.324 1 55.16 220 GLY A C 1
ATOM 1763 O O . GLY A 1 220 ? 16.531 23.938 4.285 1 55.16 220 GLY A O 1
ATOM 1764 N N . PRO A 1 221 ? 15.148 23.906 6.094 1 50.38 221 PRO A N 1
ATOM 1765 C CA . PRO A 1 221 ? 14.914 25.344 5.926 1 50.38 221 PRO A CA 1
ATOM 1766 C C . PRO A 1 221 ? 16.219 26.156 5.844 1 50.38 221 PRO A C 1
ATOM 1768 O O . PRO A 1 221 ? 17.078 26.031 6.727 1 50.38 221 PRO A O 1
ATOM 1771 N N . LYS A 1 222 ? 16.641 26.453 4.754 1 47.31 222 LYS A N 1
ATOM 1772 C CA . LYS A 1 222 ? 17.781 27.391 4.719 1 47.31 222 LYS A CA 1
ATOM 1773 C C . LYS A 1 222 ? 17.547 28.562 5.664 1 47.31 222 LYS A C 1
ATOM 1775 O O . LYS A 1 222 ? 16.562 29.297 5.531 1 47.31 222 LYS A O 1
ATOM 1780 N N . ALA A 1 223 ? 17.922 28.375 6.957 1 39.12 223 ALA A N 1
ATOM 1781 C CA . ALA A 1 223 ? 17.938 29.547 7.836 1 39.12 223 ALA A CA 1
ATOM 1782 C C . ALA A 1 223 ? 18.297 30.812 7.066 1 39.12 223 ALA A C 1
ATOM 1784 O O . ALA A 1 223 ? 19.234 30.812 6.266 1 39.12 223 ALA A O 1
ATOM 1785 N N . ASN A 1 224 ? 17.391 31.656 6.863 1 35.31 224 ASN A N 1
ATOM 1786 C CA . ASN A 1 224 ? 17.766 33 6.453 1 35.31 224 ASN A CA 1
ATOM 1787 C C . ASN A 1 224 ? 18.953 33.531 7.258 1 35.31 224 ASN A C 1
ATOM 1789 O O . ASN A 1 224 ? 18.797 34 8.391 1 35.31 224 ASN A O 1
ATOM 1793 N N . VAL A 1 225 ? 20.031 32.844 7.363 1 33.62 225 VAL A N 1
ATOM 1794 C CA . VAL A 1 225 ? 21.141 33.688 7.816 1 33.62 225 VAL A CA 1
ATOM 1795 C C . VAL A 1 225 ? 21.062 35.031 7.117 1 33.62 225 VAL A C 1
ATOM 1797 O O . VAL A 1 225 ? 21.047 35.094 5.887 1 33.62 225 VAL A O 1
ATOM 1800 N N . GLY A 1 226 ? 20.422 35.938 7.805 1 29.55 226 GLY A N 1
ATOM 1801 C CA . GLY A 1 226 ? 20.625 37.344 7.453 1 29.55 226 GLY A CA 1
ATOM 1802 C C . GLY A 1 226 ? 22.016 37.625 6.902 1 29.55 226 GLY A C 1
ATOM 1803 O O . GLY A 1 226 ? 23.016 37.5 7.617 1 29.55 226 GLY A O 1
ATOM 1804 N N . THR A 1 227 ? 22.359 37.062 5.785 1 31.92 227 THR A N 1
ATOM 1805 C CA . THR A 1 227 ? 23.531 37.656 5.168 1 31.92 227 THR A CA 1
ATOM 1806 C C . THR A 1 227 ? 23.547 39.156 5.391 1 31.92 227 THR A C 1
ATOM 1808 O O . THR A 1 227 ? 22.719 39.875 4.844 1 31.92 227 THR A O 1
ATOM 1811 N N . THR A 1 228 ? 23.844 39.5 6.652 1 29.27 228 THR A N 1
ATOM 1812 C CA . THR A 1 228 ? 24.406 40.875 6.691 1 29.27 228 THR A CA 1
ATOM 1813 C C . THR A 1 228 ? 25.344 41.094 5.523 1 29.27 228 THR A C 1
ATOM 1815 O O . THR A 1 228 ? 26.391 40.438 5.43 1 29.27 228 THR A O 1
ATOM 1818 N N . SER A 1 229 ? 24.734 41.312 4.422 1 29.89 229 SER A N 1
ATOM 1819 C CA . SER A 1 229 ? 25.469 41.844 3.285 1 29.89 229 SER A CA 1
ATOM 1820 C C . SER A 1 229 ? 26.484 42.906 3.734 1 29.89 229 SER A C 1
ATOM 1822 O O . SER A 1 229 ? 26.109 43.969 4.195 1 29.89 229 SER A O 1
ATOM 1824 N N . GLU A 1 230 ? 27.406 42.438 4.527 1 26.98 230 GLU A N 1
ATOM 1825 C CA . GLU A 1 230 ? 28.5 43.406 4.559 1 26.98 230 GLU A CA 1
ATOM 1826 C C . GLU A 1 230 ? 28.844 43.906 3.154 1 26.98 230 GLU A C 1
ATOM 1828 O O . GLU A 1 230 ? 29.109 43.094 2.254 1 26.98 230 GLU A O 1
ATOM 1833 N N . THR A 1 231 ? 28.156 44.969 2.801 1 26.78 231 THR A N 1
ATOM 1834 C CA . THR A 1 231 ? 28.422 45.844 1.658 1 26.78 231 THR A CA 1
ATOM 1835 C C . THR A 1 231 ? 29.922 46.062 1.474 1 26.78 231 THR A C 1
ATOM 1837 O O . THR A 1 231 ? 30.562 46.781 2.242 1 26.78 231 THR A O 1
ATOM 1840 N N . SER A 1 232 ? 30.625 44.938 1.56 1 26.38 232 SER A N 1
ATOM 1841 C CA . SER A 1 232 ? 31.969 45.344 1.208 1 26.38 232 SER A CA 1
ATOM 1842 C C . SER A 1 232 ? 32 46.125 -0.096 1 26.38 232 SER A C 1
ATOM 1844 O O . SER A 1 232 ? 31.469 45.656 -1.113 1 26.38 232 SER A O 1
ATOM 1846 N N . HIS A 1 233 ? 31.969 47.406 0.048 1 25.62 233 HIS A N 1
ATOM 1847 C CA . HIS A 1 233 ? 32.188 48.469 -0.932 1 25.62 233 HIS A CA 1
ATOM 1848 C C . HIS A 1 233 ? 33.312 48.125 -1.893 1 25.62 233 HIS A C 1
ATOM 1850 O O . HIS A 1 233 ? 34.5 48.344 -1.576 1 25.62 233 HIS A O 1
ATOM 1856 N N . ASN A 1 234 ? 33.375 46.844 -2.297 1 22.12 234 ASN A N 1
ATOM 1857 C CA . ASN A 1 234 ? 34.5 46.812 -3.223 1 22.12 234 ASN A CA 1
ATOM 1858 C C . ASN A 1 234 ? 34.312 47.812 -4.371 1 22.12 234 ASN A C 1
ATOM 1860 O O . ASN A 1 234 ? 33.219 47.906 -4.93 1 22.12 234 ASN A O 1
ATOM 1864 N N . ASN A 1 235 ? 35.125 48.812 -4.398 1 22.56 235 ASN A N 1
ATOM 1865 C CA . ASN A 1 235 ? 35.375 49.906 -5.316 1 22.56 235 ASN A CA 1
ATOM 1866 C C . ASN A 1 235 ? 35.469 49.406 -6.762 1 22.56 235 ASN A C 1
ATOM 1868 O O . ASN A 1 235 ? 36.469 48.812 -7.141 1 22.56 235 ASN A O 1
ATOM 1872 N N . GLY A 1 236 ? 34.469 48.625 -7.223 1 22.45 236 GLY A N 1
ATOM 1873 C CA . GLY A 1 236 ? 34.406 48.156 -8.594 1 22.45 236 GLY A CA 1
ATOM 1874 C C . GLY A 1 236 ? 34.688 49.219 -9.617 1 22.45 236 GLY A C 1
ATOM 1875 O O . GLY A 1 236 ? 34.094 50.312 -9.562 1 22.45 236 GLY A O 1
ATOM 1876 N N . SER A 1 237 ? 35.906 49.219 -10.094 1 22.48 237 SER A N 1
ATOM 1877 C CA . SER A 1 237 ? 36.375 50.094 -11.164 1 22.48 237 SER A CA 1
ATOM 1878 C C . SER A 1 237 ? 35.5 50 -12.398 1 22.48 237 SER A C 1
ATOM 1880 O O . SER A 1 237 ? 35.062 48.906 -12.766 1 22.48 237 SER A O 1
ATOM 1882 N N . LEU A 1 238 ? 34.875 51.125 -12.844 1 21.91 238 LEU A N 1
ATOM 1883 C CA . LEU A 1 238 ? 33.969 51.594 -13.859 1 21.91 238 LEU A CA 1
ATOM 1884 C C . LEU A 1 238 ? 34.406 51.156 -15.25 1 21.91 238 LEU A C 1
ATOM 1886 O O . LEU A 1 238 ? 34.938 51.969 -16.016 1 21.91 238 LEU A O 1
ATOM 1890 N N . VAL A 1 239 ? 34.938 49.938 -15.43 1 22.5 239 VAL A N 1
ATOM 1891 C CA . VAL A 1 239 ? 35.469 49.906 -16.781 1 22.5 239 VAL A CA 1
ATOM 1892 C C . VAL A 1 239 ? 34.375 50.188 -17.797 1 22.5 239 VAL A C 1
ATOM 1894 O O . VAL A 1 239 ? 33.219 49.75 -17.625 1 22.5 239 VAL A O 1
ATOM 1897 N N . GLU A 1 240 ? 34.781 51.031 -18.812 1 19.2 240 GLU A N 1
ATOM 1898 C CA . GLU A 1 240 ? 34.281 51.812 -19.953 1 19.2 240 GLU A CA 1
ATOM 1899 C C . GLU A 1 240 ? 33.656 50.906 -21 1 19.2 240 GLU A C 1
ATOM 1901 O O . GLU A 1 240 ? 34.156 49.844 -21.312 1 19.2 240 GLU A O 1
ATOM 1906 N N . GLU A 1 241 ? 32.406 51.125 -21.219 1 20.81 241 GLU A N 1
ATOM 1907 C CA . GLU A 1 241 ? 31.281 50.656 -22.031 1 20.81 241 GLU A CA 1
ATOM 1908 C C . GLU A 1 241 ? 31.609 50.719 -23.531 1 20.81 241 GLU A C 1
ATOM 1910 O O . GLU A 1 241 ? 30.75 51.031 -24.344 1 20.81 241 GLU A O 1
ATOM 1915 N N . ASN A 1 242 ? 32.875 50.25 -23.891 1 18.05 242 ASN A N 1
ATOM 1916 C CA . ASN A 1 242 ? 33 50.656 -25.281 1 18.05 242 ASN A CA 1
ATOM 1917 C C . ASN A 1 242 ? 31.906 50.094 -26.156 1 18.05 242 ASN A C 1
ATOM 1919 O O . ASN A 1 242 ? 31.562 48.938 -26.031 1 18.05 242 ASN A O 1
ATOM 1923 N N . GLY A 1 243 ? 31.125 51 -26.688 1 19.08 243 GLY A N 1
ATOM 1924 C CA . GLY A 1 243 ? 29.953 51.125 -27.516 1 19.08 243 GLY A CA 1
ATOM 1925 C C . GLY A 1 243 ? 30.078 50.469 -28.859 1 19.08 243 GLY A C 1
ATOM 1926 O O . GLY A 1 243 ? 29.422 50.844 -29.828 1 19.08 243 GLY A O 1
ATOM 1927 N N . LYS A 1 244 ? 30.984 49.406 -28.984 1 20.3 244 LYS A N 1
ATOM 1928 C CA . LYS A 1 244 ? 31.141 49.219 -30.422 1 20.3 244 LYS A CA 1
ATOM 1929 C C . LYS A 1 244 ? 29.781 49.125 -31.109 1 20.3 244 LYS A C 1
ATOM 1931 O O . LYS A 1 244 ? 28.859 48.469 -30.609 1 20.3 244 LYS A O 1
ATOM 1936 N N . SER A 1 245 ? 29.672 49.875 -32.219 1 16.78 245 SER A N 1
ATOM 1937 C CA . SER A 1 245 ? 28.672 50.375 -33.156 1 16.78 245 SER A CA 1
ATOM 1938 C C . SER A 1 245 ? 27.984 49.25 -33.906 1 16.78 245 SER A C 1
ATOM 1940 O O . SER A 1 245 ? 26.75 49.156 -33.875 1 16.78 245 SER A O 1
ATOM 1942 N N . MET A 1 246 ? 28.469 49.094 -35.156 1 16.12 246 MET A N 1
ATOM 1943 C CA . MET A 1 246 ? 27.625 49.469 -36.281 1 16.12 246 MET A CA 1
ATOM 1944 C C . MET A 1 246 ? 26.797 48.25 -36.75 1 16.12 246 MET A C 1
ATOM 1946 O O . MET A 1 246 ? 25.578 48.375 -36.938 1 16.12 246 MET A O 1
ATOM 1950 N N . ASP A 1 247 ? 27.484 47.406 -37.594 1 16.27 247 ASP A N 1
ATOM 1951 C CA . ASP A 1 247 ? 27.062 47.438 -39 1 16.27 247 ASP A CA 1
ATOM 1952 C C . ASP A 1 247 ? 25.891 46.5 -39.25 1 16.27 247 ASP A C 1
ATOM 1954 O O . ASP A 1 247 ? 25.594 45.656 -38.406 1 16.27 247 ASP A O 1
ATOM 1958 N N . GLY A 1 248 ? 26.078 45.844 -40.406 1 16.61 248 GLY A N 1
ATOM 1959 C CA . GLY A 1 248 ? 25.312 45.781 -41.656 1 16.61 248 GLY A CA 1
ATOM 1960 C C . GLY A 1 248 ? 24.203 44.75 -41.625 1 16.61 248 GLY A C 1
ATOM 1961 O O . GLY A 1 248 ? 24.203 43.844 -40.781 1 16.61 248 GLY A O 1
ATOM 1962 N N . LYS A 1 249 ? 23.375 45 -42.594 1 17.77 249 LYS A N 1
ATOM 1963 C CA . LYS A 1 249 ? 22.047 44.844 -43.188 1 17.77 249 LYS A CA 1
ATOM 1964 C C . LYS A 1 249 ? 21.734 43.375 -43.438 1 17.77 249 LYS A C 1
ATOM 1966 O O . LYS A 1 249 ? 22.625 42.594 -43.75 1 17.77 249 LYS A O 1
ATOM 1971 N N . GLN A 1 250 ? 20.484 43.062 -43.344 1 17.36 250 GLN A N 1
ATOM 1972 C CA . GLN A 1 250 ? 19.438 42.062 -43.188 1 17.36 250 GLN A CA 1
ATOM 1973 C C . GLN A 1 250 ? 19.219 41.281 -44.5 1 17.36 250 GLN A C 1
ATOM 1975 O O . GLN A 1 250 ? 18.203 40.625 -44.656 1 17.36 250 GLN A O 1
ATOM 1980 N N . SER A 1 251 ? 20.172 41.531 -45.5 1 16.02 251 SER A N 1
ATOM 1981 C CA . SER A 1 251 ? 19.312 41.438 -46.656 1 16.02 251 SER A CA 1
ATOM 1982 C C . SER A 1 251 ? 18.594 40.094 -46.688 1 16.02 251 SER A C 1
ATOM 1984 O O . SER A 1 251 ? 17.375 40.031 -46.906 1 16.02 251 SER A O 1
ATOM 1986 N N . ASP A 1 252 ? 19.219 39.188 -47.312 1 17.22 252 ASP A N 1
ATOM 1987 C CA . ASP A 1 252 ? 18.672 38.625 -48.562 1 17.22 252 ASP A CA 1
ATOM 1988 C C . ASP A 1 252 ? 17.656 37.531 -48.25 1 17.22 252 ASP A C 1
ATOM 1990 O O . ASP A 1 252 ? 17.812 36.781 -47.281 1 17.22 252 ASP A O 1
ATOM 1994 N N . LEU A 1 253 ? 16.531 37.594 -49.094 1 17.98 253 LEU A N 1
ATOM 1995 C CA . LEU A 1 253 ? 15.227 37.094 -49.531 1 17.98 253 LEU A CA 1
ATOM 1996 C C . LEU A 1 253 ? 15.266 35.594 -49.719 1 17.98 253 LEU A C 1
ATOM 1998 O O . LEU A 1 253 ? 16.156 35.062 -50.406 1 17.98 253 LEU A O 1
ATOM 2002 N N . LEU A 1 254 ? 14.539 34.938 -48.969 1 17.84 254 LEU A N 1
ATOM 2003 C CA . LEU A 1 254 ? 14.117 33.562 -48.719 1 17.84 254 LEU A CA 1
ATOM 2004 C C . LEU A 1 254 ? 13.555 32.938 -50 1 17.84 254 LEU A C 1
ATOM 2006 O O . LEU A 1 254 ? 12.383 33.125 -50.312 1 17.84 254 LEU A O 1
ATOM 2010 N N . GLN A 1 255 ? 14.234 33.219 -51.094 1 16.69 255 GLN A N 1
ATOM 2011 C CA . GLN A 1 255 ? 13.461 32.719 -52.219 1 16.69 255 GLN A CA 1
ATOM 2012 C C . GLN A 1 255 ? 13.008 31.281 -52 1 16.69 255 GLN A C 1
ATOM 2014 O O . GLN A 1 255 ? 13.711 30.5 -51.344 1 16.69 255 GLN A O 1
ATOM 2019 N N . LYS A 1 256 ? 11.859 30.953 -52.688 1 17.48 256 LYS A N 1
ATOM 2020 C CA . LYS A 1 256 ? 10.656 30.141 -52.844 1 17.48 256 LYS A CA 1
ATOM 2021 C C . LYS A 1 256 ? 11 28.703 -53.188 1 17.48 256 LYS A C 1
ATOM 2023 O O . LYS A 1 256 ? 10.227 27.781 -52.906 1 17.48 256 LYS A O 1
ATOM 2028 N N . ASN A 1 257 ? 12.062 28.578 -54.125 1 16.09 257 ASN A N 1
ATOM 2029 C CA . ASN A 1 257 ? 11.508 27.797 -55.219 1 16.09 257 ASN A CA 1
ATOM 2030 C C . ASN A 1 257 ? 11.219 26.359 -54.781 1 16.09 257 ASN A C 1
ATOM 2032 O O . ASN A 1 257 ? 10.125 25.844 -55.031 1 16.09 257 ASN A O 1
ATOM 2036 N N . THR A 1 258 ? 12.18 25.453 -55.125 1 16.41 258 THR A N 1
ATOM 2037 C CA . THR A 1 258 ? 11.898 24.438 -56.156 1 16.41 258 THR A CA 1
ATOM 2038 C C . THR A 1 258 ? 11.344 23.172 -55.531 1 16.41 258 THR A C 1
ATOM 2040 O O . THR A 1 258 ? 10.398 22.562 -56.031 1 16.41 258 THR A O 1
ATOM 2043 N N . SER A 1 259 ? 12.148 22.406 -54.719 1 16.2 259 SER A N 1
ATOM 2044 C CA . SER A 1 259 ? 12.398 21.094 -55.344 1 16.2 259 SER A CA 1
ATOM 2045 C C . SER A 1 259 ? 11.227 20.156 -55.094 1 16.2 259 SER A C 1
ATOM 2047 O O . SER A 1 259 ? 10.414 20.359 -54.219 1 16.2 259 SER A O 1
ATOM 2049 N N . SER A 1 260 ? 11.57 18.781 -55.25 1 17.44 260 SER A N 1
ATOM 2050 C CA . SER A 1 260 ? 11.266 17.562 -56 1 17.44 260 SER A CA 1
ATOM 2051 C C . SER A 1 260 ? 10.227 16.719 -55.281 1 17.44 260 SER A C 1
ATOM 2053 O O . SER A 1 260 ? 10.016 16.875 -54.062 1 17.44 260 SER A O 1
ATOM 2055 N N . ASN A 1 261 ? 10.273 15.375 -55.531 1 17.61 261 ASN A N 1
ATOM 2056 C CA . ASN A 1 261 ? 9.461 14.367 -56.219 1 17.61 261 ASN A CA 1
ATOM 2057 C C . ASN A 1 261 ? 8.695 13.508 -55.219 1 17.61 261 ASN A C 1
ATOM 2059 O O . ASN A 1 261 ? 7.543 13.141 -55.469 1 17.61 261 ASN A O 1
ATOM 2063 N N . PRO A 1 262 ? 9.398 12.82 -54.156 1 21.16 262 PRO A N 1
ATOM 2064 C CA . PRO A 1 262 ? 9.242 11.375 -54.344 1 21.16 262 PRO A CA 1
ATOM 2065 C C . PRO A 1 262 ? 7.906 10.852 -53.812 1 21.16 262 PRO A C 1
ATOM 2067 O O . PRO A 1 262 ? 7.246 11.523 -53.031 1 21.16 262 PRO A O 1
ATOM 2070 N N . LEU A 1 263 ? 7.629 9.406 -54.062 1 19.19 263 LEU A N 1
ATOM 2071 C CA . LEU A 1 263 ? 6.594 8.406 -54.312 1 19.19 263 LEU A CA 1
ATOM 2072 C C . LEU A 1 263 ? 5.914 8 -53 1 19.19 263 LEU A C 1
ATOM 2074 O O . LEU A 1 263 ? 6.57 7.906 -51.969 1 19.19 263 LEU A O 1
ATOM 2078 N N . THR A 1 264 ? 4.566 7.938 -53 1 19.73 264 THR A N 1
ATOM 2079 C CA . THR A 1 264 ? 3.482 7.758 -52.031 1 19.73 264 THR A CA 1
ATOM 2080 C C . THR A 1 264 ? 3.322 6.285 -51.688 1 19.73 264 THR A C 1
ATOM 2082 O O . THR A 1 264 ? 3.025 5.453 -52.531 1 19.73 264 THR A O 1
ATOM 2085 N N . LEU A 1 265 ? 4.078 5.617 -50.719 1 18.09 265 LEU A N 1
ATOM 2086 C CA . LEU A 1 265 ? 3.998 4.195 -50.406 1 18.09 265 LEU A CA 1
ATOM 2087 C C . LEU A 1 265 ? 2.582 3.816 -50 1 18.09 265 LEU A C 1
ATOM 2089 O O . LEU A 1 265 ? 2.217 3.967 -48.812 1 18.09 265 LEU A O 1
ATOM 2093 N N . GLU A 1 266 ? 1.403 4.004 -50.562 1 19.58 266 GLU A N 1
ATOM 2094 C CA . GLU A 1 266 ? 0.02 3.633 -50.281 1 19.58 266 GLU A CA 1
ATOM 2095 C C . GLU A 1 266 ? -0.155 2.117 -50.25 1 19.58 266 GLU A C 1
ATOM 2097 O O . GLU A 1 266 ? -0.902 1.582 -49.438 1 19.58 266 GLU A O 1
ATOM 2102 N N . GLN A 1 267 ? 0.04 1.229 -51.344 1 21.64 267 GLN A N 1
ATOM 2103 C CA . GLN A 1 267 ? -0.814 0.237 -52 1 21.64 267 GLN A CA 1
ATOM 2104 C C . GLN A 1 267 ? -0.809 -1.078 -51.219 1 21.64 267 GLN A C 1
ATOM 2106 O O . GLN A 1 267 ? -1.817 -1.787 -51.188 1 21.64 267 GLN A O 1
ATOM 2111 N N . GLU A 1 268 ? 0.154 -1.951 -50.875 1 18.98 268 GLU A N 1
ATOM 2112 C CA . GLU A 1 268 ? 0.087 -3.365 -51.219 1 18.98 268 GLU A CA 1
ATOM 2113 C C . GLU A 1 268 ? -0.704 -4.16 -50.188 1 18.98 268 GLU A C 1
ATOM 2115 O O . GLU A 1 268 ? -1.453 -5.074 -50.531 1 18.98 268 GLU A O 1
ATOM 2120 N N . TYR A 1 269 ? -0.577 -4.465 -48.844 1 20.45 269 TYR A N 1
ATOM 2121 C CA . TYR A 1 269 ? -0.541 -5.809 -48.281 1 20.45 269 TYR A CA 1
ATOM 2122 C C . TYR A 1 269 ? -1.938 -6.27 -47.875 1 20.45 269 TYR A C 1
ATOM 2124 O O . TYR A 1 269 ? -2.09 -7.273 -47.188 1 20.45 269 TYR A O 1
ATOM 2132 N N . TYR A 1 270 ? -3.166 -5.844 -48.344 1 21.62 270 TYR A N 1
ATOM 2133 C CA . TYR A 1 270 ? -4.438 -6.355 -47.844 1 21.62 270 TYR A CA 1
ATOM 2134 C C . TYR A 1 270 ? -4.746 -7.723 -48.438 1 21.62 270 TYR A C 1
ATOM 2136 O O . TYR A 1 270 ? -5.844 -8.258 -48.25 1 21.62 270 TYR A O 1
ATOM 2144 N N . GLN A 1 271 ? -4.102 -8.312 -49.438 1 21.88 271 GLN A N 1
ATOM 2145 C CA . GLN A 1 271 ? -4.801 -9.305 -50.25 1 21.88 271 GLN A CA 1
ATOM 2146 C C . GLN A 1 271 ? -5.184 -10.523 -49.406 1 21.88 271 GLN A C 1
ATOM 2148 O O . GLN A 1 271 ? -6.281 -11.062 -49.562 1 21.88 271 GLN A O 1
ATOM 2153 N N . GLN A 1 272 ? -4.355 -11.531 -48.844 1 23.59 272 GLN A N 1
ATOM 2154 C CA . GLN A 1 272 ? -4.473 -12.961 -49.094 1 23.59 272 GLN A CA 1
ATOM 2155 C C . GLN A 1 272 ? -5.465 -13.602 -48.125 1 23.59 272 GLN A C 1
ATOM 2157 O O . GLN A 1 272 ? -6.066 -14.633 -48.438 1 23.59 272 GLN A O 1
ATOM 2162 N N . ILE A 1 273 ? -5.602 -13.492 -46.812 1 24.61 273 ILE A N 1
ATOM 2163 C CA . ILE A 1 273 ? -6.09 -14.68 -46.125 1 24.61 273 ILE A CA 1
ATOM 2164 C C . ILE A 1 273 ? -7.605 -14.781 -46.281 1 24.61 273 ILE A C 1
ATOM 2166 O O . ILE A 1 273 ? -8.352 -14.492 -45.344 1 24.61 273 ILE A O 1
ATOM 2170 N N . ALA A 1 274 ? -8.203 -14.102 -47.344 1 25.41 274 ALA A N 1
ATOM 2171 C CA . ALA A 1 274 ? -9.594 -14.492 -47.562 1 25.41 274 ALA A CA 1
ATOM 2172 C C . ALA A 1 274 ? -9.688 -15.938 -48.062 1 25.41 274 ALA A C 1
ATOM 2174 O O . ALA A 1 274 ? -10.789 -16.453 -48.281 1 25.41 274 ALA A O 1
ATOM 2175 N N . LYS A 1 275 ? -8.672 -16.453 -48.688 1 22.72 275 LYS A N 1
ATOM 2176 C CA . LYS A 1 275 ? -8.961 -17.766 -49.281 1 22.72 275 LYS A CA 1
ATOM 2177 C C . LYS A 1 275 ? -8.969 -18.859 -48.25 1 22.72 275 LYS A C 1
ATOM 2179 O O . LYS A 1 275 ? -8.055 -18.953 -47.406 1 22.72 275 LYS A O 1
ATOM 2184 N N . MET B 1 1 ? -42.5 42.219 22.672 1 37.69 1 MET B N 1
ATOM 2185 C CA . MET B 1 1 ? -41.062 41.906 22.641 1 37.69 1 MET B CA 1
ATOM 2186 C C . MET B 1 1 ? -40.531 41.969 21.219 1 37.69 1 MET B C 1
ATOM 2188 O O . MET B 1 1 ? -41.094 41.375 20.312 1 37.69 1 MET B O 1
ATOM 2192 N N . PRO B 1 2 ? -40 43.031 20.703 1 41.41 2 PRO B N 1
ATOM 2193 C CA . PRO B 1 2 ? -39.656 43.281 19.297 1 41.41 2 PRO B CA 1
ATOM 2194 C C . PRO B 1 2 ? -39.062 42.062 18.609 1 41.41 2 PRO B C 1
ATOM 2196 O O . PRO B 1 2 ? -38.5 41.188 19.281 1 41.41 2 PRO B O 1
ATOM 2199 N N . CYS B 1 3 ? -39.438 41.688 17.344 1 43.06 3 CYS B N 1
ATOM 2200 C CA . CYS B 1 3 ? -39.156 40.688 16.297 1 43.06 3 CYS B CA 1
ATOM 2201 C C . CYS B 1 3 ? -37.656 40.469 16.141 1 43.06 3 CYS B C 1
ATOM 2203 O O . CYS B 1 3 ? -36.844 41.312 16.531 1 43.06 3 CYS B O 1
ATOM 2205 N N . CYS B 1 4 ? -37.125 39.125 15.828 1 51.28 4 CYS B N 1
ATOM 2206 C CA . CYS B 1 4 ? -35.906 38.406 15.562 1 51.28 4 CYS B CA 1
ATOM 2207 C C . CYS B 1 4 ? -35.062 39.125 14.531 1 51.28 4 CYS B C 1
ATOM 2209 O O . CYS B 1 4 ? -34.969 38.719 13.375 1 51.28 4 CYS B O 1
ATOM 2211 N N . THR B 1 5 ? -35.094 40.406 14.445 1 61.09 5 THR B N 1
ATOM 2212 C CA . THR B 1 5 ? -34.344 41.062 13.398 1 61.09 5 THR B CA 1
ATOM 2213 C C . THR B 1 5 ? -32.844 40.719 13.484 1 61.09 5 THR B C 1
ATOM 2215 O O . THR B 1 5 ? -32.25 40.781 14.562 1 61.09 5 THR B O 1
ATOM 2218 N N . LYS B 1 6 ? -32.25 40.094 12.555 1 75.62 6 LYS B N 1
ATOM 2219 C CA . LYS B 1 6 ? -30.844 39.781 12.414 1 75.62 6 LYS B CA 1
ATOM 2220 C C . LYS B 1 6 ? -29.984 41.031 12.539 1 75.62 6 LYS B C 1
ATOM 2222 O O . LYS B 1 6 ? -30.125 41.969 11.75 1 75.62 6 LYS B O 1
ATOM 2227 N N . ILE B 1 7 ? -29.328 41.219 13.688 1 85.94 7 ILE B N 1
ATOM 2228 C CA . ILE B 1 7 ? -28.422 42.344 13.938 1 85.94 7 ILE B CA 1
ATOM 2229 C C . ILE B 1 7 ? -27.312 42.344 12.906 1 85.94 7 ILE B C 1
ATOM 2231 O O . ILE B 1 7 ? -26.609 41.344 12.727 1 85.94 7 ILE B O 1
ATOM 2235 N N . PRO B 1 8 ? -27.25 43.438 12.078 1 87 8 PRO B N 1
ATOM 2236 C CA . PRO B 1 8 ? -26.156 43.469 11.102 1 87 8 PRO B CA 1
ATOM 2237 C C . PRO B 1 8 ? -24.781 43.344 11.742 1 87 8 PRO B C 1
ATOM 2239 O O . PRO B 1 8 ? -24.484 44 12.742 1 87 8 PRO B O 1
ATOM 2242 N N . GLU B 1 9 ? -24.031 42.469 11.195 1 87.31 9 GLU B N 1
ATOM 2243 C CA . GLU B 1 9 ? -22.703 42.219 11.742 1 87.31 9 GLU B CA 1
ATOM 2244 C C . GLU B 1 9 ? -21.641 43.094 11.109 1 87.31 9 GLU B C 1
ATOM 2246 O O . GLU B 1 9 ? -21.656 43.312 9.898 1 87.31 9 GLU B O 1
ATOM 2251 N N . THR B 1 10 ? -20.781 43.719 11.922 1 88.62 10 THR B N 1
ATOM 2252 C CA . THR B 1 10 ? -19.625 44.469 11.414 1 88.62 10 THR B CA 1
ATOM 2253 C C . THR B 1 10 ? -18.562 43.5 10.875 1 88.62 10 THR B C 1
ATOM 2255 O O . THR B 1 10 ? -18.328 42.438 11.469 1 88.62 10 THR B O 1
ATOM 2258 N N . ALA B 1 11 ? -18.031 43.844 9.758 1 86.75 11 ALA B N 1
ATOM 2259 C CA . ALA B 1 11 ? -17.016 43 9.148 1 86.75 11 ALA B CA 1
ATOM 2260 C C . ALA B 1 11 ? -15.617 43.406 9.617 1 86.75 11 ALA B C 1
ATOM 2262 O O . ALA B 1 11 ? -15.328 44.594 9.773 1 86.75 11 ALA B O 1
ATOM 2263 N N . ASP B 1 12 ? -14.789 42.438 10.062 1 92 12 ASP B N 1
ATOM 2264 C CA . ASP B 1 12 ? -13.359 42.562 10.328 1 92 12 ASP B CA 1
ATOM 2265 C C . ASP B 1 12 ? -12.555 41.5 9.602 1 92 12 ASP B C 1
ATOM 2267 O O . ASP B 1 12 ? -12.438 40.344 10.086 1 92 12 ASP B O 1
ATOM 2271 N N . LYS B 1 13 ? -12.047 41.844 8.516 1 92.31 13 LYS B N 1
ATOM 2272 C CA . LYS B 1 13 ? -11.406 40.906 7.609 1 92.31 13 LYS B CA 1
ATOM 2273 C C . LYS B 1 13 ? -10.234 40.188 8.289 1 92.31 13 LYS B C 1
ATOM 2275 O O . LYS B 1 13 ? -10.047 38.969 8.125 1 92.31 13 LYS B O 1
ATOM 2280 N N . ASP B 1 14 ? -9.398 40.969 8.977 1 91.25 14 ASP B N 1
ATOM 2281 C CA . ASP B 1 14 ? -8.242 40.406 9.648 1 91.25 14 ASP B CA 1
ATOM 2282 C C . ASP B 1 14 ? -8.656 39.312 10.641 1 91.25 14 ASP B C 1
ATOM 2284 O O . ASP B 1 14 ? -8.039 38.25 10.688 1 91.25 14 ASP B O 1
ATOM 2288 N N . VAL B 1 15 ? -9.664 39.594 11.359 1 92.5 15 VAL B N 1
ATOM 2289 C CA . VAL B 1 15 ? -10.141 38.656 12.359 1 92.5 15 VAL B CA 1
ATOM 2290 C C . VAL B 1 15 ? -10.781 37.438 11.672 1 92.5 15 VAL B C 1
ATOM 2292 O O . VAL B 1 15 ? -10.594 36.312 12.102 1 92.5 15 VAL B O 1
ATOM 2295 N N . ASP B 1 16 ? -11.508 37.656 10.641 1 93.94 16 ASP B N 1
ATOM 2296 C CA . ASP B 1 16 ? -12.125 36.562 9.891 1 93.94 16 ASP B CA 1
ATOM 2297 C C . ASP B 1 16 ? -11.07 35.656 9.273 1 93.94 16 ASP B C 1
ATOM 2299 O O . ASP B 1 16 ? -11.242 34.438 9.25 1 93.94 16 ASP B O 1
ATOM 2303 N N . ASP B 1 17 ? -10.031 36.25 8.812 1 95.19 17 ASP B N 1
ATOM 2304 C CA . ASP B 1 17 ? -8.93 35.469 8.242 1 95.19 17 ASP B CA 1
ATOM 2305 C C . ASP B 1 17 ? -8.297 34.562 9.297 1 95.19 17 ASP B C 1
ATOM 2307 O O . ASP B 1 17 ? -7.887 33.438 8.984 1 95.19 17 ASP B O 1
ATOM 2311 N N . VAL B 1 18 ? -8.203 35.062 10.516 1 96 18 VAL B N 1
ATOM 2312 C CA . VAL B 1 18 ? -7.672 34.25 11.609 1 96 18 VAL B CA 1
ATOM 2313 C C . VAL B 1 18 ? -8.555 33.031 11.805 1 96 18 VAL B C 1
ATOM 2315 O O . VAL B 1 18 ? -8.047 31.906 11.961 1 96 18 VAL B O 1
ATOM 2318 N N . GLY B 1 19 ? -9.844 33.25 11.82 1 96.38 19 GLY B N 1
ATOM 2319 C CA . GLY B 1 19 ? -10.766 32.125 11.945 1 96.38 19 GLY B CA 1
ATOM 2320 C C . GLY B 1 19 ? -10.578 31.078 10.867 1 96.38 19 GLY B C 1
ATOM 2321 O O . GLY B 1 19 ? -10.523 29.875 11.164 1 96.38 19 GLY B O 1
ATOM 2322 N N . GLN B 1 20 ? -10.484 31.562 9.641 1 96.81 20 GLN B N 1
ATOM 2323 C CA . GLN B 1 20 ? -10.281 30.656 8.508 1 96.81 20 GLN B CA 1
ATOM 2324 C C . GLN B 1 20 ? -8.961 29.891 8.641 1 96.81 20 GLN B C 1
ATOM 2326 O O . GLN B 1 20 ? -8.898 28.688 8.383 1 96.81 20 GLN B O 1
ATOM 2331 N N . TYR B 1 21 ? -7.891 30.578 9.062 1 97.56 21 TYR B N 1
ATOM 2332 C CA . TYR B 1 21 ? -6.578 29.984 9.273 1 97.56 21 TYR B CA 1
ATOM 2333 C C . TYR B 1 21 ? -6.641 28.875 10.312 1 97.56 21 TYR B C 1
ATOM 2335 O O . TYR B 1 21 ? -6.145 27.766 10.078 1 97.56 21 TYR B O 1
ATOM 2343 N N . LEU B 1 22 ? -7.332 29.156 11.383 1 98.06 22 LEU B N 1
ATOM 2344 C CA . LEU B 1 22 ? -7.418 28.188 12.477 1 98.06 22 LEU B CA 1
ATOM 2345 C C . LEU B 1 22 ? -8.211 26.953 12.055 1 98.06 22 LEU B C 1
ATOM 2347 O O . LEU B 1 22 ? -7.867 25.828 12.414 1 98.06 22 LEU B O 1
ATOM 2351 N N . GLU B 1 23 ? -9.25 27.156 11.305 1 97.38 23 GLU B N 1
ATOM 2352 C CA . GLU B 1 23 ? -10.047 26.031 10.789 1 97.38 23 GLU B CA 1
ATOM 2353 C C . GLU B 1 23 ? -9.242 25.203 9.805 1 97.38 23 GLU B C 1
ATOM 2355 O O . GLU B 1 23 ? -9.258 23.969 9.867 1 97.38 23 GLU B O 1
ATOM 2360 N N . GLY B 1 24 ? -8.586 25.906 8.906 1 97.56 24 GLY B N 1
ATOM 2361 C CA . GLY B 1 24 ? -7.719 25.219 7.961 1 97.56 24 GLY B CA 1
ATOM 2362 C C . GLY B 1 24 ? -6.645 24.391 8.633 1 97.56 24 GLY B C 1
ATOM 2363 O O . GLY B 1 24 ? -6.391 23.25 8.234 1 97.56 24 GLY B O 1
ATOM 2364 N N . LEU B 1 25 ? -6.043 24.906 9.664 1 98.19 25 LEU B N 1
ATOM 2365 C CA . LEU B 1 25 ? -5 24.203 10.391 1 98.19 25 LEU B CA 1
ATOM 2366 C C . LEU B 1 25 ? -5.559 22.953 11.062 1 98.19 25 LEU B C 1
ATOM 2368 O O . LEU B 1 25 ? -4.91 21.906 11.055 1 98.19 25 LEU B O 1
ATOM 2372 N N . SER B 1 26 ? -6.727 23.109 11.633 1 97.56 26 SER B N 1
ATOM 2373 C CA . SER B 1 26 ? -7.355 21.969 12.289 1 97.56 26 SER B CA 1
ATOM 2374 C C . SER B 1 26 ? -7.562 20.828 11.312 1 97.56 26 SER B C 1
ATOM 2376 O O . SER B 1 26 ? -7.254 19.672 11.625 1 97.56 26 SER B O 1
ATOM 2378 N N . LYS B 1 27 ? -8.062 21.141 10.156 1 97.62 27 LYS B N 1
ATOM 2379 C CA . LYS B 1 27 ? -8.273 20.125 9.117 1 97.62 27 LYS B CA 1
ATOM 2380 C C . LYS B 1 27 ? -6.949 19.516 8.664 1 97.62 27 LYS B C 1
ATOM 2382 O O . LYS B 1 27 ? -6.848 18.297 8.492 1 97.62 27 LYS B O 1
ATOM 2387 N N . ALA B 1 28 ? -5.938 20.328 8.5 1 98 28 ALA B N 1
ATOM 2388 C CA . ALA B 1 28 ? -4.629 19.875 8.031 1 98 28 ALA B CA 1
ATOM 2389 C C . ALA B 1 28 ? -3.977 18.938 9.055 1 98 28 ALA B C 1
ATOM 2391 O O . ALA B 1 28 ? -3.361 17.938 8.68 1 98 28 ALA B O 1
ATOM 2392 N N . PHE B 1 29 ? -4.109 19.234 10.32 1 97.62 29 PHE B N 1
ATOM 2393 C CA . PHE B 1 29 ? -3.531 18.391 11.359 1 97.62 29 PHE B CA 1
ATOM 2394 C C . PHE B 1 29 ? -4.176 17.016 11.359 1 97.62 29 PHE B C 1
ATOM 2396 O O . PHE B 1 29 ? -3.482 16 11.461 1 97.62 29 PHE B O 1
ATOM 2403 N N . LYS B 1 30 ? -5.492 17.031 11.25 1 97.06 30 LYS B N 1
ATOM 2404 C CA . LYS B 1 30 ? -6.199 15.758 11.188 1 97.06 30 LYS B CA 1
ATOM 2405 C C . LYS B 1 30 ? -5.77 14.953 9.961 1 97.06 30 LYS B C 1
ATOM 2407 O O . LYS B 1 30 ? -5.559 13.742 10.047 1 97.06 30 LYS B O 1
ATOM 2412 N N . SER B 1 31 ? -5.691 15.617 8.883 1 97.56 31 SER B N 1
ATOM 2413 C CA . SER B 1 31 ? -5.25 14.977 7.648 1 97.56 31 SER B CA 1
ATOM 2414 C C . SER B 1 31 ? -3.828 14.438 7.785 1 97.56 31 SER B C 1
ATOM 2416 O O . SER B 1 31 ? -3.523 13.352 7.297 1 97.56 31 SER B O 1
ATOM 2418 N N . LEU B 1 32 ? -2.939 15.18 8.422 1 97.75 32 LEU B N 1
ATOM 2419 C CA . LEU B 1 32 ? -1.56 14.742 8.602 1 97.75 32 LEU B CA 1
ATOM 2420 C C . LEU B 1 32 ? -1.497 13.445 9.391 1 97.75 32 LEU B C 1
ATOM 2422 O O . LEU B 1 32 ? -0.816 12.5 8.984 1 97.75 32 LEU B O 1
ATOM 2426 N N . GLU B 1 33 ? -2.217 13.398 10.461 1 95.38 33 GLU B N 1
ATOM 2427 C CA . GLU B 1 33 ? -2.248 12.188 11.281 1 95.38 33 GLU B CA 1
ATOM 2428 C C . GLU B 1 33 ? -2.76 11 10.477 1 95.38 33 GLU B C 1
ATOM 2430 O O . GLU B 1 33 ? -2.18 9.914 10.531 1 95.38 33 GLU B O 1
ATOM 2435 N N . LYS B 1 34 ? -3.791 11.234 9.758 1 96.69 34 LYS B N 1
ATOM 2436 C CA . LYS B 1 34 ? -4.375 10.188 8.93 1 96.69 34 LYS B CA 1
ATOM 2437 C C . LYS B 1 34 ? -3.396 9.719 7.859 1 96.69 34 LYS B C 1
ATOM 2439 O O . LYS B 1 34 ? -3.207 8.516 7.668 1 96.69 34 LYS B O 1
ATOM 2444 N N . ASN B 1 35 ? -2.834 10.656 7.18 1 96.81 35 ASN B N 1
ATOM 2445 C CA . ASN B 1 35 ? -1.96 10.344 6.055 1 96.81 35 ASN B CA 1
ATOM 2446 C C . ASN B 1 35 ? -0.681 9.648 6.516 1 96.81 35 ASN B C 1
ATOM 2448 O O . ASN B 1 35 ? -0.167 8.766 5.828 1 96.81 35 ASN B O 1
ATOM 2452 N N . ILE B 1 36 ? -0.164 10.023 7.645 1 96.44 36 ILE B N 1
ATOM 2453 C CA . ILE B 1 36 ? 1.005 9.367 8.219 1 96.44 36 ILE B CA 1
ATOM 2454 C C . ILE B 1 36 ? 0.672 7.91 8.547 1 96.44 36 ILE B C 1
ATOM 2456 O O . ILE B 1 36 ? 1.462 7.008 8.258 1 96.44 36 ILE B O 1
ATOM 2460 N N . ALA B 1 37 ? -0.438 7.699 9.156 1 94.56 37 ALA B N 1
ATOM 2461 C CA . ALA B 1 37 ? -0.881 6.34 9.453 1 94.56 37 ALA B CA 1
ATOM 2462 C C . ALA B 1 37 ? -1.039 5.523 8.172 1 94.56 37 ALA B C 1
ATOM 2464 O O . ALA B 1 37 ? -0.728 4.328 8.148 1 94.56 37 ALA B O 1
ATOM 2465 N N . GLU B 1 38 ? -1.542 6.137 7.148 1 96.12 38 GLU B N 1
ATOM 2466 C CA . GLU B 1 38 ? -1.71 5.473 5.859 1 96.12 38 GLU B CA 1
ATOM 2467 C C . GLU B 1 38 ? -0.367 5.027 5.285 1 96.12 38 GLU B C 1
ATOM 2469 O O . GLU B 1 38 ? -0.262 3.951 4.699 1 96.12 38 GLU B O 1
ATOM 2474 N N . THR B 1 39 ? 0.69 5.875 5.426 1 95.81 39 THR B N 1
ATOM 2475 C CA . THR B 1 39 ? 2.02 5.496 4.961 1 95.81 39 THR B CA 1
ATOM 2476 C C . THR B 1 39 ? 2.467 4.188 5.609 1 95.81 39 THR B C 1
ATOM 2478 O O . THR B 1 39 ? 2.949 3.283 4.926 1 95.81 39 THR B O 1
ATOM 2481 N N . ILE B 1 40 ? 2.258 4.086 6.879 1 94.94 40 ILE B N 1
ATOM 2482 C CA . ILE B 1 40 ? 2.643 2.891 7.621 1 94.94 40 ILE B CA 1
ATOM 2483 C C . ILE B 1 40 ? 1.832 1.692 7.133 1 94.94 40 ILE B C 1
ATOM 2485 O O . ILE B 1 40 ? 2.383 0.612 6.91 1 94.94 40 ILE B O 1
ATOM 2489 N N . THR B 1 41 ? 0.569 1.891 6.934 1 96.19 41 THR B N 1
ATOM 2490 C CA . THR B 1 41 ? -0.315 0.833 6.461 1 96.19 41 THR B CA 1
ATOM 2491 C C . THR B 1 41 ? 0.11 0.351 5.078 1 96.19 41 THR B C 1
ATOM 2493 O O . THR B 1 41 ? 0.103 -0.851 4.801 1 96.19 41 THR B O 1
ATOM 2496 N N . GLU B 1 42 ? 0.442 1.259 4.25 1 96.56 42 GLU B N 1
ATOM 2497 C CA . GLU B 1 42 ? 0.862 0.9 2.898 1 96.56 42 GLU B CA 1
ATOM 2498 C C . GLU B 1 42 ? 2.145 0.073 2.92 1 96.56 42 GLU B C 1
ATOM 2500 O O . GLU B 1 42 ? 2.291 -0.874 2.145 1 96.56 42 GLU B O 1
ATOM 2505 N N . TYR B 1 43 ? 3.072 0.387 3.77 1 96.44 43 TYR B N 1
ATOM 2506 C CA . TYR B 1 43 ? 4.273 -0.429 3.918 1 96.44 43 TYR B CA 1
ATOM 2507 C C . TYR B 1 43 ? 3.922 -1.833 4.395 1 96.44 43 TYR B C 1
ATOM 2509 O O . TYR B 1 43 ? 4.492 -2.818 3.92 1 96.44 43 TYR B O 1
ATOM 2517 N N . GLN B 1 44 ? 3.008 -1.908 5.316 1 96 44 GLN B N 1
ATOM 2518 C CA . GLN B 1 44 ? 2.578 -3.217 5.797 1 96 44 GLN B CA 1
ATOM 2519 C C . GLN B 1 44 ? 1.964 -4.043 4.668 1 96 44 GLN B C 1
ATOM 2521 O O . GLN B 1 44 ? 2.254 -5.234 4.535 1 96 44 GLN B O 1
ATOM 2526 N N . GLN B 1 45 ? 1.138 -3.408 3.91 1 97 45 GLN B N 1
ATOM 2527 C CA . GLN B 1 45 ? 0.502 -4.086 2.785 1 97 45 GLN B CA 1
ATOM 2528 C C . GLN B 1 45 ? 1.535 -4.512 1.746 1 97 45 GLN B C 1
ATOM 2530 O O . GLN B 1 45 ? 1.422 -5.59 1.157 1 97 45 GLN B O 1
ATOM 2535 N N . LEU B 1 46 ? 2.523 -3.662 1.571 1 97.25 46 LEU B N 1
ATOM 2536 C CA . LEU B 1 46 ? 3.596 -3.994 0.64 1 97.25 46 LEU B CA 1
ATOM 2537 C C . LEU B 1 46 ? 4.348 -5.238 1.098 1 97.25 46 LEU B C 1
ATOM 2539 O O . LEU B 1 46 ? 4.582 -6.152 0.305 1 97.25 46 LEU B O 1
ATOM 2543 N N . MET B 1 47 ? 4.664 -5.344 2.338 1 96.19 47 MET B N 1
ATOM 2544 C CA . MET B 1 47 ? 5.348 -6.512 2.885 1 96.19 47 MET B CA 1
ATOM 2545 C C . MET B 1 47 ? 4.477 -7.758 2.773 1 96.19 47 MET B C 1
ATOM 2547 O O . MET B 1 47 ? 4.973 -8.844 2.475 1 96.19 47 MET B O 1
ATOM 2551 N N . THR B 1 48 ? 3.217 -7.578 2.98 1 96.94 48 THR B N 1
ATOM 2552 C CA . THR B 1 48 ? 2.281 -8.688 2.822 1 96.94 48 THR B CA 1
ATOM 2553 C C . THR B 1 48 ? 2.258 -9.172 1.376 1 96.94 48 THR B C 1
ATOM 2555 O O . THR B 1 48 ? 2.199 -10.375 1.121 1 96.94 48 THR B O 1
ATOM 2558 N N . SER B 1 49 ? 2.268 -8.227 0.49 1 97.38 49 SER B N 1
ATOM 2559 C CA . SER B 1 49 ? 2.287 -8.586 -0.923 1 97.38 49 SER B CA 1
ATOM 2560 C C . SER B 1 49 ? 3.537 -9.391 -1.271 1 97.38 49 SER B C 1
ATOM 2562 O O . SER B 1 49 ? 3.465 -10.375 -2.016 1 97.38 49 SER B O 1
ATOM 2564 N N . TYR B 1 50 ? 4.738 -9.039 -0.726 1 96.75 50 TYR B N 1
ATOM 2565 C CA . TYR B 1 50 ? 5.965 -9.812 -0.92 1 96.75 50 TYR B CA 1
ATOM 2566 C C . TYR B 1 50 ? 5.785 -11.25 -0.455 1 96.75 50 TYR B C 1
ATOM 2568 O O . TYR B 1 50 ? 6.16 -12.188 -1.163 1 96.75 50 TYR B O 1
ATOM 2576 N N . GLU B 1 51 ? 5.207 -11.391 0.686 1 97.12 51 GLU B N 1
ATOM 2577 C CA . GLU B 1 51 ? 5.012 -12.719 1.257 1 97.12 51 GLU B CA 1
ATOM 2578 C C . GLU B 1 51 ? 4.066 -13.555 0.398 1 97.12 51 GLU B C 1
ATOM 2580 O O . GLU B 1 51 ? 4.297 -14.75 0.195 1 97.12 51 GLU B O 1
ATOM 2585 N N . LYS B 1 52 ? 2.998 -12.914 -0.063 1 98.06 52 LYS B N 1
ATOM 2586 C CA . LYS B 1 52 ? 2.043 -13.617 -0.913 1 98.06 52 LYS B CA 1
ATOM 2587 C C . LYS B 1 52 ? 2.711 -14.117 -2.189 1 98.06 52 LYS B C 1
ATOM 2589 O O . LYS B 1 52 ? 2.475 -15.25 -2.615 1 98.06 52 LYS B O 1
ATOM 2594 N N . VAL B 1 53 ? 3.535 -13.234 -2.799 1 98 53 VAL B N 1
ATOM 2595 C CA . VAL B 1 53 ? 4.254 -13.641 -4.004 1 98 53 VAL B CA 1
ATOM 2596 C C . VAL B 1 53 ? 5.188 -14.797 -3.682 1 98 53 VAL B C 1
ATOM 2598 O O . VAL B 1 53 ? 5.219 -15.797 -4.406 1 98 53 VAL B O 1
ATOM 2601 N N . ALA B 1 54 ? 5.945 -14.695 -2.582 1 97.38 54 ALA B N 1
ATOM 2602 C CA . ALA B 1 54 ? 6.859 -15.75 -2.16 1 97.38 54 ALA B CA 1
ATOM 2603 C C . ALA B 1 54 ? 6.109 -17.062 -1.937 1 97.38 54 ALA B C 1
ATOM 2605 O O . ALA B 1 54 ? 6.559 -18.125 -2.375 1 97.38 54 ALA B O 1
ATOM 2606 N N . HIS B 1 55 ? 4.941 -16.953 -1.324 1 98.19 55 HIS B N 1
ATOM 2607 C CA . HIS B 1 55 ? 4.125 -18.125 -1.055 1 98.19 55 HIS B CA 1
ATOM 2608 C C . HIS B 1 55 ? 3.68 -18.797 -2.35 1 98.19 55 HIS B C 1
ATOM 2610 O O . HIS B 1 55 ? 3.682 -20.031 -2.453 1 98.19 55 HIS B O 1
ATOM 2616 N N . THR B 1 56 ? 3.324 -18.016 -3.297 1 98.19 56 THR B N 1
ATOM 2617 C CA . THR B 1 56 ? 2.867 -18.562 -4.566 1 98.19 56 THR B CA 1
ATOM 2618 C C . THR B 1 56 ? 3.994 -19.312 -5.27 1 98.19 56 THR B C 1
ATOM 2620 O O . THR B 1 56 ? 3.768 -20.375 -5.867 1 98.19 56 THR B O 1
ATOM 2623 N N . PHE B 1 57 ? 5.246 -18.812 -5.223 1 97.5 57 PHE B N 1
ATOM 2624 C CA . PHE B 1 57 ? 6.383 -19.547 -5.777 1 97.5 57 PHE B CA 1
ATOM 2625 C C . PHE B 1 57 ? 6.578 -20.875 -5.059 1 97.5 57 PHE B C 1
ATOM 2627 O O . PHE B 1 57 ? 6.922 -21.875 -5.68 1 97.5 57 PHE B O 1
ATOM 2634 N N . THR B 1 58 ? 6.344 -20.906 -3.762 1 97.88 58 THR B N 1
ATOM 2635 C CA . THR B 1 58 ? 6.434 -22.141 -2.992 1 97.88 58 THR B CA 1
ATOM 2636 C C . THR B 1 58 ? 5.375 -23.141 -3.449 1 97.88 58 THR B C 1
ATOM 2638 O O . THR B 1 58 ? 5.66 -24.328 -3.605 1 97.88 58 THR B O 1
ATOM 2641 N N . GLU B 1 59 ? 4.195 -22.641 -3.713 1 97.88 59 GLU B N 1
ATOM 2642 C CA . GLU B 1 59 ? 3.127 -23.5 -4.211 1 97.88 59 GLU B CA 1
ATOM 2643 C C . GLU B 1 59 ? 3.473 -24.062 -5.582 1 97.88 59 GLU B C 1
ATOM 2645 O O . GLU B 1 59 ? 3.252 -25.25 -5.844 1 97.88 59 GLU B O 1
ATOM 2650 N N . ILE B 1 60 ? 4.09 -23.281 -6.395 1 98 60 ILE B N 1
ATOM 2651 C CA . ILE B 1 60 ? 4.422 -23.656 -7.762 1 98 60 ILE B CA 1
ATOM 2652 C C . ILE B 1 60 ? 5.5 -24.75 -7.746 1 98 60 ILE B C 1
ATOM 2654 O O . ILE B 1 60 ? 5.473 -25.672 -8.562 1 98 60 ILE B O 1
ATOM 2658 N N . THR B 1 61 ? 6.387 -24.75 -6.773 1 97.38 61 THR B N 1
ATOM 2659 C CA . THR B 1 61 ? 7.547 -25.641 -6.781 1 97.38 61 THR B CA 1
ATOM 2660 C C . THR B 1 61 ? 7.312 -26.844 -5.883 1 97.38 61 THR B C 1
ATOM 2662 O O . THR B 1 61 ? 8.188 -27.703 -5.746 1 97.38 61 THR B O 1
ATOM 2665 N N . GLN B 1 62 ? 6.152 -26.984 -5.25 1 94.81 62 GLN B N 1
ATOM 2666 C CA . GLN B 1 62 ? 5.887 -27.969 -4.203 1 94.81 62 GLN B CA 1
ATOM 2667 C C . GLN B 1 62 ? 6.219 -29.375 -4.68 1 94.81 62 GLN B C 1
ATOM 2669 O O . GLN B 1 62 ? 6.703 -30.203 -3.9 1 94.81 62 GLN B O 1
ATOM 2674 N N . GLU B 1 63 ? 6.02 -29.703 -5.953 1 92.5 63 GLU B N 1
ATOM 2675 C CA . GLU B 1 63 ? 6.234 -31.047 -6.457 1 92.5 63 GLU B CA 1
ATOM 2676 C C . GLU B 1 63 ? 7.473 -31.109 -7.348 1 92.5 63 GLU B C 1
ATOM 2678 O O . GLU B 1 63 ? 7.652 -32.062 -8.094 1 92.5 63 GLU B O 1
ATOM 2683 N N . ASN B 1 64 ? 8.242 -30.125 -7.266 1 93.81 64 ASN B N 1
ATOM 2684 C CA . ASN B 1 64 ? 9.461 -30.078 -8.062 1 93.81 64 ASN B CA 1
ATOM 2685 C C . ASN B 1 64 ? 10.664 -30.594 -7.277 1 93.81 64 ASN B C 1
ATOM 2687 O O . ASN B 1 64 ? 10.5 -31.25 -6.242 1 93.81 64 ASN B O 1
ATOM 2691 N N . ASP B 1 65 ? 11.781 -30.406 -7.875 1 92.19 65 ASP B N 1
ATOM 2692 C CA . ASP B 1 65 ? 13.047 -30.812 -7.262 1 92.19 65 ASP B CA 1
ATOM 2693 C C . ASP B 1 65 ? 13.242 -30.141 -5.906 1 92.19 65 ASP B C 1
ATOM 2695 O O . ASP B 1 65 ? 12.852 -28.984 -5.719 1 92.19 65 ASP B O 1
ATOM 2699 N N . ARG B 1 66 ? 13.898 -30.812 -5.055 1 93.31 66 ARG B N 1
ATOM 2700 C CA . ARG B 1 66 ? 14.078 -30.359 -3.678 1 93.31 66 ARG B CA 1
ATOM 2701 C C . ARG B 1 66 ? 14.828 -29.031 -3.631 1 93.31 66 ARG B C 1
ATOM 2703 O O . ARG B 1 66 ? 14.539 -28.188 -2.791 1 93.31 66 ARG B O 1
ATOM 2710 N N . ASN B 1 67 ? 15.766 -28.859 -4.484 1 90.56 67 ASN B N 1
ATOM 2711 C CA . ASN B 1 67 ? 16.578 -27.641 -4.477 1 90.56 67 ASN B CA 1
ATOM 2712 C C . ASN B 1 67 ? 15.727 -26.406 -4.742 1 90.56 67 ASN B C 1
ATOM 2714 O O . ASN B 1 67 ? 15.844 -25.406 -4.027 1 90.56 67 ASN B O 1
ATOM 2718 N N . ILE B 1 68 ? 14.844 -26.5 -5.719 1 93.81 68 ILE B N 1
ATOM 2719 C CA . ILE B 1 68 ? 14.031 -25.344 -6.07 1 93.81 68 ILE B CA 1
ATOM 2720 C C . ILE B 1 68 ? 12.938 -25.125 -5.023 1 93.81 68 ILE B C 1
ATOM 2722 O 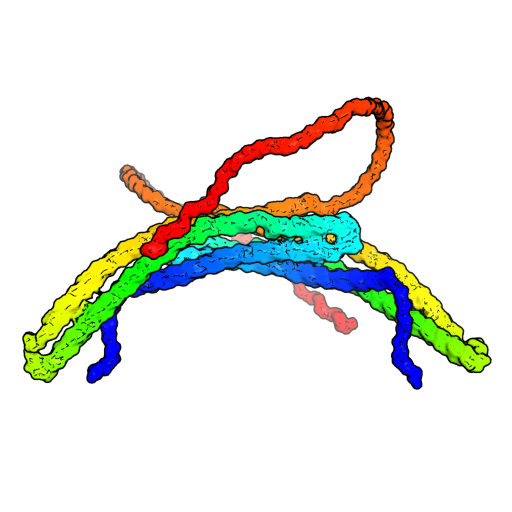O . ILE B 1 68 ? 12.516 -24 -4.773 1 93.81 68 ILE B O 1
ATOM 2726 N N . GLN B 1 69 ? 12.469 -26.219 -4.414 1 95.19 69 GLN B N 1
ATOM 2727 C CA . GLN B 1 69 ? 11.539 -26.125 -3.289 1 95.19 69 GLN B CA 1
ATOM 2728 C C . GLN B 1 69 ? 12.148 -25.328 -2.139 1 95.19 69 GLN B C 1
ATOM 2730 O O . GLN B 1 69 ? 11.516 -24.406 -1.608 1 95.19 69 GLN B O 1
ATOM 2735 N N . LEU B 1 70 ? 13.367 -25.688 -1.857 1 93.94 70 LEU B N 1
ATOM 2736 C CA . LEU B 1 70 ? 14.055 -25.031 -0.755 1 93.94 70 LEU B CA 1
ATOM 2737 C C . LEU B 1 70 ? 14.32 -23.562 -1.087 1 93.94 70 LEU B C 1
ATOM 2739 O O . LEU B 1 70 ? 14.195 -22.688 -0.224 1 93.94 70 LEU B O 1
ATOM 2743 N N . PHE B 1 71 ? 14.641 -23.375 -2.309 1 93.06 71 PHE B N 1
ATOM 2744 C CA . PHE B 1 71 ? 14.906 -22.031 -2.781 1 93.06 71 PHE B CA 1
ATOM 2745 C C . PHE B 1 71 ? 13.688 -21.141 -2.574 1 93.06 71 PHE B C 1
ATOM 2747 O O . PHE B 1 71 ? 13.797 -20.062 -1.985 1 93.06 71 PHE B O 1
ATOM 2754 N N . SER B 1 72 ? 12.516 -21.578 -3 1 95.12 72 SER B N 1
ATOM 2755 C CA . SER B 1 72 ? 11.281 -20.812 -2.865 1 95.12 72 SER B CA 1
ATOM 2756 C C . SER B 1 72 ? 10.867 -20.688 -1.402 1 95.12 72 SER B C 1
ATOM 2758 O O . SER B 1 72 ? 10.414 -19.609 -0.974 1 95.12 72 SER B O 1
ATOM 2760 N N . LYS B 1 73 ? 11.07 -21.719 -0.64 1 95.62 73 LYS B N 1
ATOM 2761 C CA . LYS B 1 73 ? 10.703 -21.688 0.774 1 95.62 73 LYS B CA 1
ATOM 2762 C C . LYS B 1 73 ? 11.594 -20.719 1.553 1 95.62 73 LYS B C 1
ATOM 2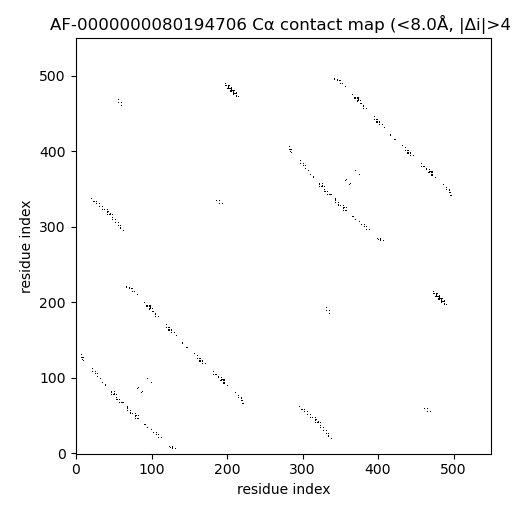764 O O . LYS B 1 73 ? 11.133 -20.062 2.479 1 95.62 73 LYS B O 1
ATOM 2769 N N . ASP B 1 74 ? 12.852 -20.656 1.196 1 94.19 74 ASP B N 1
ATOM 2770 C CA . ASP B 1 74 ? 13.781 -19.734 1.834 1 94.19 74 ASP B CA 1
ATOM 2771 C C . ASP B 1 74 ? 13.383 -18.281 1.557 1 94.19 74 ASP B C 1
ATOM 2773 O O . ASP B 1 74 ? 13.422 -17.438 2.455 1 94.19 74 ASP B O 1
ATOM 2777 N N . PHE B 1 75 ? 13.07 -18.047 0.344 1 95.19 75 PHE B N 1
ATOM 2778 C CA . PHE B 1 75 ? 12.617 -16.703 0.007 1 95.19 75 PHE B CA 1
ATOM 2779 C C . PHE B 1 75 ? 11.367 -16.344 0.799 1 95.19 75 PHE B C 1
ATOM 2781 O O . PHE B 1 75 ? 11.266 -15.234 1.335 1 95.19 75 PHE B O 1
ATOM 2788 N N . GLU B 1 76 ? 10.438 -17.266 0.884 1 96.19 76 GLU B N 1
ATOM 2789 C CA . GLU B 1 76 ? 9.219 -17.031 1.65 1 96.19 76 GLU B CA 1
ATOM 2790 C C . GLU B 1 76 ? 9.531 -16.734 3.113 1 96.19 76 GLU B C 1
ATOM 2792 O O . GLU B 1 76 ? 8.961 -15.82 3.703 1 96.19 76 GLU B O 1
ATOM 2797 N N . ALA B 1 77 ? 10.422 -17.5 3.674 1 94.19 77 ALA B N 1
ATOM 2798 C CA . ALA B 1 77 ? 10.828 -17.297 5.062 1 94.19 77 ALA B CA 1
ATOM 2799 C C . ALA B 1 77 ? 11.43 -15.914 5.258 1 94.19 77 ALA B C 1
ATOM 2801 O O . ALA B 1 77 ? 11.164 -15.242 6.258 1 94.19 77 ALA B O 1
ATOM 2802 N N . GLU B 1 78 ? 12.188 -15.492 4.312 1 93.12 78 GLU B N 1
ATOM 2803 C CA . GLU B 1 78 ? 12.828 -14.18 4.395 1 93.12 78 GLU B CA 1
ATOM 2804 C C . GLU B 1 78 ? 11.797 -13.055 4.293 1 93.12 78 GLU B C 1
ATOM 2806 O O . GLU B 1 78 ? 11.898 -12.047 4.992 1 93.12 78 GLU B O 1
ATOM 2811 N N . MET B 1 79 ? 10.844 -13.266 3.344 1 94.56 79 MET B N 1
ATOM 2812 C CA . MET B 1 79 ? 9.797 -12.258 3.244 1 94.56 79 MET B CA 1
ATOM 2813 C C . MET B 1 79 ? 8.984 -12.188 4.531 1 94.56 79 MET B C 1
ATOM 2815 O O . MET B 1 79 ? 8.586 -11.102 4.961 1 94.56 79 MET B O 1
ATOM 2819 N N . ARG B 1 80 ? 8.734 -13.312 5.172 1 94.88 80 ARG B N 1
ATOM 2820 C CA . ARG B 1 80 ? 8.031 -13.344 6.449 1 94.88 80 ARG B CA 1
ATOM 2821 C C . ARG B 1 80 ? 8.828 -12.625 7.531 1 94.88 80 ARG B C 1
ATOM 2823 O O . ARG B 1 80 ? 8.266 -11.867 8.32 1 94.88 80 ARG B O 1
ATOM 2830 N N . LYS B 1 81 ? 10.086 -12.836 7.523 1 91.31 81 LYS B N 1
ATOM 2831 C CA . LYS B 1 81 ? 10.969 -12.164 8.477 1 91.31 81 LYS B CA 1
ATOM 2832 C C . LYS B 1 81 ? 10.953 -10.648 8.266 1 91.31 81 LYS B C 1
ATOM 2834 O O . LYS B 1 81 ? 10.984 -9.883 9.227 1 91.31 81 LYS B O 1
ATOM 2839 N N . LEU B 1 82 ? 10.969 -10.305 7.055 1 90.75 82 LEU B N 1
ATOM 2840 C CA . LEU B 1 82 ? 10.914 -8.891 6.719 1 90.75 82 LEU B CA 1
ATOM 2841 C C . LEU B 1 82 ? 9.625 -8.258 7.234 1 90.75 82 LEU B C 1
ATOM 2843 O O . LEU B 1 82 ? 9.656 -7.164 7.809 1 90.75 82 LEU B O 1
ATOM 2847 N N . LYS B 1 83 ? 8.531 -8.922 7.059 1 92.19 83 LYS B N 1
ATOM 2848 C CA . LYS B 1 83 ? 7.211 -8.438 7.453 1 92.19 83 LYS B CA 1
ATOM 2849 C C . LYS B 1 83 ? 7.082 -8.375 8.977 1 92.19 83 LYS B C 1
ATOM 2851 O O . LYS B 1 83 ? 6.602 -7.387 9.523 1 92.19 83 LYS B O 1
ATOM 2856 N N . ASP B 1 84 ? 7.531 -9.406 9.672 1 89.38 84 ASP B N 1
ATOM 2857 C CA . ASP B 1 84 ? 7.312 -9.562 11.109 1 89.38 84 ASP B CA 1
ATOM 2858 C C . ASP B 1 84 ? 8.492 -9.023 11.906 1 89.38 84 ASP B C 1
ATOM 2860 O O . ASP B 1 84 ? 8.461 -9 13.141 1 89.38 84 ASP B O 1
ATOM 2864 N N . GLY B 1 85 ? 9.578 -8.609 11.18 1 84.19 85 GLY B N 1
ATOM 2865 C CA . GLY B 1 85 ? 10.789 -8.156 11.852 1 84.19 85 GLY B CA 1
ATOM 2866 C C . GLY B 1 85 ? 10.641 -6.801 12.508 1 84.19 85 GLY B C 1
ATOM 2867 O O . GLY B 1 85 ? 9.578 -6.172 12.414 1 84.19 85 GLY B O 1
ATOM 2868 N N . PRO B 1 86 ? 11.648 -6.324 13.148 1 91 86 PRO B N 1
ATOM 2869 C CA . PRO B 1 86 ? 11.602 -5.113 13.977 1 91 86 PRO B CA 1
ATOM 2870 C C . PRO B 1 86 ? 11.633 -3.834 13.141 1 91 86 PRO B C 1
ATOM 2872 O O . PRO B 1 86 ? 11.328 -2.752 13.648 1 91 86 PRO B O 1
ATOM 2875 N N . ALA B 1 87 ? 11.953 -3.986 11.891 1 88.88 87 ALA B N 1
ATOM 2876 C CA . ALA B 1 87 ? 12.141 -2.793 11.078 1 88.88 87 ALA B CA 1
ATOM 2877 C C . ALA B 1 87 ? 10.859 -1.966 11.008 1 88.88 87 ALA B C 1
ATOM 2879 O O . ALA B 1 87 ? 10.906 -0.737 11.094 1 88.88 87 ALA B O 1
ATOM 2880 N N . MET B 1 88 ? 9.75 -2.646 10.891 1 91.62 88 MET B N 1
ATOM 2881 C CA . MET B 1 88 ? 8.469 -1.946 10.82 1 91.62 88 MET B CA 1
ATOM 2882 C C . MET B 1 88 ? 8.172 -1.215 12.125 1 91.62 88 MET B C 1
ATOM 2884 O O . MET B 1 88 ? 7.691 -0.082 12.109 1 91.62 88 MET B O 1
ATOM 2888 N N . ALA B 1 89 ? 8.484 -1.852 13.195 1 92.25 89 ALA B N 1
ATOM 2889 C CA . ALA B 1 89 ? 8.305 -1.229 14.508 1 92.25 89 ALA B CA 1
ATOM 2890 C C . ALA B 1 89 ? 9.188 0.003 14.656 1 92.25 89 ALA B C 1
ATOM 2892 O O . ALA B 1 89 ? 8.758 1.025 15.195 1 92.25 89 ALA B O 1
ATOM 2893 N N . SER B 1 90 ? 10.367 -0.075 14.156 1 94 90 SER B N 1
ATOM 2894 C CA . SER B 1 90 ? 11.289 1.052 14.203 1 94 90 SER B CA 1
ATOM 2895 C C . SER B 1 90 ? 10.781 2.225 13.375 1 94 90 SER B C 1
ATOM 2897 O O . SER B 1 90 ? 10.859 3.377 13.805 1 94 90 SER B O 1
ATOM 2899 N N . LEU B 1 91 ? 10.266 1.917 12.203 1 95 91 LEU B N 1
ATOM 2900 C CA . LEU B 1 91 ? 9.672 2.957 11.367 1 95 91 LEU B CA 1
ATOM 2901 C C . LEU B 1 91 ? 8.539 3.664 12.102 1 95 91 LEU B C 1
ATOM 2903 O O . LEU B 1 91 ? 8.477 4.895 12.117 1 95 91 LEU B O 1
ATOM 2907 N N . GLN B 1 92 ? 7.68 2.869 12.742 1 94.25 92 GLN B N 1
ATOM 2908 C CA . GLN B 1 92 ? 6.551 3.416 13.484 1 94.25 92 GLN B CA 1
ATOM 2909 C C . GLN B 1 92 ? 7.02 4.305 14.633 1 94.25 92 GLN B C 1
ATOM 2911 O O . GLN B 1 92 ? 6.48 5.395 14.844 1 94.25 92 GLN B O 1
ATOM 2916 N N . MET B 1 93 ? 8.008 3.893 15.273 1 95.12 93 MET B N 1
ATOM 2917 C CA . MET B 1 93 ? 8.547 4.648 16.391 1 95.12 93 MET B CA 1
ATOM 2918 C C . MET B 1 93 ? 9.172 5.957 15.922 1 95.12 93 MET B C 1
ATOM 2920 O O . MET B 1 93 ? 8.953 7.008 16.531 1 95.12 93 MET B O 1
ATOM 2924 N N . ASP B 1 94 ? 9.867 5.883 14.867 1 93.56 94 ASP B N 1
ATOM 2925 C CA . ASP B 1 94 ? 10.516 7.074 14.328 1 93.56 94 ASP B CA 1
ATOM 2926 C C . ASP B 1 94 ? 9.492 8.094 13.852 1 93.56 94 ASP B C 1
ATOM 2928 O O . ASP B 1 94 ? 9.586 9.281 14.195 1 93.56 94 ASP B O 1
ATOM 2932 N N . ILE B 1 95 ? 8.508 7.629 13.117 1 93.75 95 ILE B N 1
ATOM 2933 C CA . ILE B 1 95 ? 7.48 8.531 12.609 1 93.75 95 ILE B CA 1
ATOM 2934 C C . ILE B 1 95 ? 6.707 9.141 13.773 1 93.75 95 ILE B C 1
ATOM 2936 O O . ILE B 1 95 ? 6.367 10.328 13.75 1 93.75 95 ILE B O 1
ATOM 2940 N N . SER B 1 96 ? 6.48 8.344 14.797 1 93.94 96 SER B N 1
ATOM 2941 C CA . SER B 1 96 ? 5.812 8.859 15.984 1 93.94 96 SER B CA 1
ATOM 2942 C C . SER B 1 96 ? 6.652 9.93 16.672 1 93.94 96 SER B C 1
ATOM 2944 O O . SER B 1 96 ? 6.137 10.992 17.031 1 93.94 96 SER B O 1
ATOM 2946 N N . ARG B 1 97 ? 7.918 9.688 16.781 1 93.5 97 ARG B N 1
ATOM 2947 C CA . ARG B 1 97 ? 8.844 10.602 17.453 1 93.5 97 ARG B CA 1
ATOM 2948 C C . ARG B 1 97 ? 8.953 11.922 16.688 1 93.5 97 ARG B C 1
ATOM 2950 O O . ARG B 1 97 ? 8.859 13 17.266 1 93.5 97 ARG B O 1
ATOM 2957 N N . TYR B 1 98 ? 9.078 11.859 15.375 1 90.69 98 TYR B N 1
ATOM 2958 C CA . TYR B 1 98 ? 9.352 13.047 14.57 1 90.69 98 TYR B CA 1
ATOM 2959 C C . TYR B 1 98 ? 8.07 13.82 14.289 1 90.69 98 TYR B C 1
ATOM 2961 O O . TYR B 1 98 ? 8.086 15.055 14.203 1 90.69 98 TYR B O 1
ATOM 2969 N N . VAL B 1 99 ? 6.941 13.086 14.141 1 92.5 99 VAL B N 1
ATOM 2970 C CA . VAL B 1 99 ? 5.758 13.773 13.641 1 92.5 99 VAL B CA 1
ATOM 2971 C C . VAL B 1 99 ? 4.691 13.828 14.734 1 92.5 99 VAL B C 1
ATOM 2973 O O . VAL B 1 99 ? 4.266 14.906 15.148 1 92.5 99 VAL B O 1
ATOM 2976 N N . LYS B 1 100 ? 4.324 12.773 15.312 1 91.69 100 LYS B N 1
ATOM 2977 C CA . LYS B 1 100 ? 3.186 12.695 16.219 1 91.69 100 LYS B CA 1
ATOM 2978 C C . LYS B 1 100 ? 3.477 13.438 17.531 1 91.69 100 LYS B C 1
ATOM 2980 O O . LYS B 1 100 ? 2.654 14.227 18 1 91.69 100 LYS B O 1
ATOM 2985 N N . GLU B 1 101 ? 4.625 13.234 18.031 1 93.5 101 GLU B N 1
ATOM 2986 C CA . GLU B 1 101 ? 4.98 13.883 19.297 1 93.5 101 GLU B CA 1
ATOM 2987 C C . GLU B 1 101 ? 5.164 15.383 19.109 1 93.5 101 GLU B C 1
ATOM 2989 O O . GLU B 1 101 ? 4.824 16.172 20 1 93.5 101 GLU B O 1
ATOM 2994 N N . GLY B 1 102 ? 5.648 15.781 17.938 1 94.12 102 GLY B N 1
ATOM 2995 C CA . GLY B 1 102 ? 5.824 17.188 17.641 1 94.12 102 GLY B CA 1
ATOM 2996 C C . GLY B 1 102 ? 4.52 17.906 17.344 1 94.12 102 GLY B C 1
ATOM 2997 O O . GLY B 1 102 ? 4.422 19.125 17.516 1 94.12 102 GLY B O 1
ATOM 2998 N N . LEU B 1 103 ? 3.531 17.172 16.969 1 96.38 103 LEU B N 1
ATOM 2999 C CA . LEU B 1 103 ? 2.256 17.75 16.562 1 96.38 103 LEU B CA 1
ATOM 3000 C C . LEU B 1 103 ? 1.404 18.109 17.781 1 96.38 103 LEU B C 1
ATOM 3002 O O . LEU B 1 103 ? 0.633 19.062 17.734 1 96.38 103 LEU B O 1
ATOM 3006 N N . LYS B 1 104 ? 1.567 17.469 18.906 1 94.69 104 LYS B N 1
ATOM 3007 C CA . LYS B 1 104 ? 0.704 17.594 20.078 1 94.69 104 LYS B CA 1
ATOM 3008 C C . LYS B 1 104 ? 0.752 19.016 20.656 1 94.69 104 LYS B C 1
ATOM 3010 O O . LYS B 1 104 ? -0.288 19.641 20.859 1 94.69 104 LYS B O 1
ATOM 3015 N N . PRO B 1 105 ? 1.941 19.562 20.828 1 96.56 105 PRO B N 1
ATOM 3016 C CA . PRO B 1 105 ? 1.988 20.906 21.375 1 96.56 105 PRO B CA 1
ATOM 3017 C C . PRO B 1 105 ? 1.388 21.953 20.438 1 96.56 105 PRO B C 1
ATOM 3019 O O . PRO B 1 105 ? 0.812 22.938 20.906 1 96.56 105 PRO B O 1
ATOM 3022 N N . ILE B 1 106 ? 1.492 21.703 19.188 1 97.81 106 ILE B N 1
ATOM 3023 C CA . ILE B 1 106 ? 0.98 22.656 18.219 1 97.81 106 ILE B CA 1
ATOM 3024 C C . ILE B 1 106 ? -0.547 22.625 18.219 1 97.81 106 ILE B C 1
ATOM 3026 O O . ILE B 1 106 ? -1.199 23.656 18.109 1 97.81 106 ILE B O 1
ATOM 3030 N N . ILE B 1 107 ? -1.057 21.391 18.328 1 97.62 107 ILE B N 1
ATOM 3031 C CA . ILE B 1 107 ? -2.506 21.25 18.406 1 97.62 107 ILE B CA 1
ATOM 3032 C C . ILE B 1 107 ? -3.033 21.953 19.641 1 97.62 107 ILE B C 1
ATOM 3034 O O . ILE B 1 107 ? -4.035 22.672 19.578 1 97.62 107 ILE B O 1
ATOM 3038 N N . ALA B 1 108 ? -2.303 21.859 20.75 1 97.62 108 ALA B N 1
ATOM 3039 C CA . ALA B 1 108 ? -2.701 22.516 21.984 1 97.62 108 ALA B CA 1
ATOM 3040 C C . ALA B 1 108 ? -2.662 24.031 21.844 1 97.62 108 ALA B C 1
ATOM 3042 O O . ALA B 1 108 ? -3.564 24.734 22.312 1 97.62 108 ALA B O 1
ATOM 3043 N N . GLU B 1 109 ? -1.602 24.484 21.188 1 98.38 109 GLU B N 1
ATOM 3044 C CA . GLU B 1 109 ? -1.479 25.922 20.969 1 98.38 109 GLU B CA 1
ATOM 3045 C C . GLU B 1 109 ? -2.586 26.453 20.062 1 98.38 109 GLU B C 1
ATOM 3047 O O . GLU B 1 109 ? -3.168 27.5 20.312 1 98.38 109 GLU B O 1
ATOM 3052 N N . ARG B 1 110 ? -2.852 25.734 19.016 1 98.5 110 ARG B N 1
ATOM 3053 C CA . ARG B 1 110 ? -3.938 26.125 18.109 1 98.5 110 ARG B CA 1
ATOM 3054 C C . ARG B 1 110 ? -5.266 26.203 18.859 1 98.5 110 ARG B C 1
ATOM 3056 O O . ARG B 1 110 ? -6.062 27.109 18.625 1 98.5 110 ARG B O 1
ATOM 3063 N N . GLU B 1 111 ? -5.516 25.25 19.781 1 98.25 111 GLU B N 1
ATOM 3064 C CA . GLU B 1 111 ? -6.746 25.266 20.562 1 98.25 111 GLU B CA 1
ATOM 3065 C C . GLU B 1 111 ? -6.82 26.484 21.469 1 98.25 111 GLU B C 1
ATOM 3067 O O . GLU B 1 111 ? -7.887 27.094 21.625 1 98.25 111 GLU B O 1
ATOM 3072 N N . LYS B 1 112 ? -5.688 26.859 22.016 1 98.19 112 LYS B N 1
ATOM 3073 C CA . LYS B 1 112 ? -5.621 28.078 22.828 1 98.19 112 LYS B CA 1
ATOM 3074 C C . LYS B 1 112 ? -5.996 29.312 22 1 98.19 112 LYS B C 1
ATOM 3076 O O . LYS B 1 112 ? -6.797 30.141 22.438 1 98.19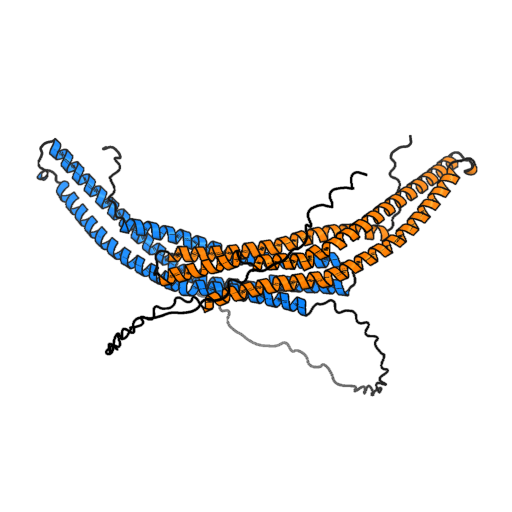 112 LYS B O 1
ATOM 3081 N N . VAL B 1 113 ? -5.457 29.391 20.812 1 98.56 113 VAL B N 1
ATOM 3082 C CA . VAL B 1 113 ? -5.727 30.531 19.938 1 98.56 113 VAL B CA 1
ATOM 3083 C C . VAL B 1 113 ? -7.188 30.516 19.5 1 98.56 113 VAL B C 1
ATOM 3085 O O . VAL B 1 113 ? -7.824 31.562 19.375 1 98.56 113 VAL B O 1
ATOM 3088 N N . ALA B 1 114 ? -7.699 29.359 19.297 1 98.19 114 ALA B N 1
ATOM 3089 C CA . ALA B 1 114 ? -9.094 29.219 18.906 1 98.19 114 ALA B CA 1
ATOM 3090 C C . ALA B 1 114 ? -10.031 29.734 20 1 98.19 114 ALA B C 1
ATOM 3092 O O . ALA B 1 114 ? -11.055 30.359 19.703 1 98.19 114 ALA B O 1
ATOM 3093 N N . LYS B 1 115 ? -9.695 29.469 21.219 1 98.06 115 LYS B N 1
ATOM 3094 C CA . LYS B 1 115 ? -10.484 29.984 22.328 1 98.06 115 LYS B CA 1
ATOM 3095 C C . LYS B 1 115 ? -10.438 31.516 22.375 1 98.06 115 LYS B C 1
ATOM 3097 O O . LYS B 1 115 ? -11.461 32.156 22.625 1 98.06 115 LYS B O 1
ATOM 3102 N N . MET B 1 116 ? -9.258 32.062 22.172 1 98.25 116 MET B N 1
ATOM 3103 C CA . MET B 1 116 ? -9.109 33.5 22.094 1 98.25 116 MET B CA 1
ATOM 3104 C C . MET B 1 116 ? -9.977 34.094 20.984 1 98.25 116 MET B C 1
ATOM 3106 O O . MET B 1 116 ? -10.617 35.125 21.156 1 98.25 116 MET B O 1
ATOM 3110 N N . TYR B 1 117 ? -9.969 33.406 19.859 1 98.19 117 TYR B N 1
ATOM 3111 C CA . TYR B 1 117 ? -10.766 33.844 18.719 1 98.19 117 TYR B CA 1
ATOM 3112 C C . TYR B 1 117 ? -12.25 33.812 19.047 1 98.19 117 TYR B C 1
ATOM 3114 O O . TYR B 1 117 ? -12.984 34.719 18.656 1 98.19 117 TYR B O 1
ATOM 3122 N N . LYS B 1 118 ? -12.711 32.844 19.75 1 97.25 118 LYS B N 1
ATOM 3123 C CA . LYS B 1 118 ? -14.117 32.75 20.156 1 97.25 118 LYS B CA 1
ATOM 3124 C C . LYS B 1 118 ? -14.5 33.938 21.047 1 97.25 118 LYS B C 1
ATOM 3126 O O . LYS B 1 118 ? -15.57 34.531 20.859 1 97.25 118 LYS B O 1
ATOM 3131 N N . VAL B 1 119 ? -13.617 34.312 21.969 1 97.44 119 VAL B N 1
ATOM 3132 C CA . VAL B 1 119 ? -13.859 35.438 22.844 1 97.44 119 VAL B CA 1
ATOM 3133 C C . VAL B 1 119 ? -13.984 36.719 22.016 1 97.44 119 VAL B C 1
ATOM 3135 O O . VAL B 1 119 ? -14.883 37.531 22.234 1 97.44 119 VAL B O 1
ATOM 3138 N N . LEU B 1 120 ? -13.109 36.812 21.047 1 97.06 120 LEU B N 1
ATOM 3139 C CA . LEU B 1 120 ? -13.117 38 20.188 1 97.06 120 LEU B CA 1
ATOM 3140 C C . LEU B 1 120 ? -14.414 38.094 19.391 1 97.06 120 LEU B C 1
ATOM 3142 O O . LEU B 1 120 ? -14.992 39.156 19.25 1 97.06 120 LEU B O 1
ATOM 3146 N N . ARG B 1 121 ? -14.883 37.031 18.891 1 95.31 121 ARG B N 1
ATOM 3147 C CA . ARG B 1 121 ? -16.125 37 18.141 1 95.31 121 ARG B CA 1
ATOM 3148 C C . ARG B 1 121 ? -17.312 37.406 19.016 1 95.31 121 ARG B C 1
ATOM 3150 O O . ARG B 1 121 ? -18.203 38.125 18.578 1 95.31 121 ARG B O 1
ATOM 3157 N N . ASP B 1 122 ? -17.359 36.906 20.234 1 96.06 122 ASP B N 1
ATOM 3158 C CA . ASP B 1 122 ? -18.438 37.25 21.172 1 96.06 122 ASP B CA 1
ATOM 3159 C C . ASP B 1 122 ? -18.438 38.719 21.5 1 96.06 122 ASP B C 1
ATOM 3161 O O . ASP B 1 122 ? -19.5 39.344 21.609 1 96.06 122 ASP B O 1
ATOM 3165 N N . LEU B 1 123 ? -17.219 39.25 21.641 1 97.06 123 LEU B N 1
ATOM 3166 C CA . LEU B 1 123 ? -17.109 40.688 21.891 1 97.06 123 LEU B CA 1
ATOM 3167 C C . LEU B 1 123 ? -17.625 41.5 20.703 1 97.06 123 LEU B C 1
ATOM 3169 O O . LEU B 1 123 ? -18.328 42.5 20.891 1 97.06 123 LEU B O 1
ATOM 3173 N N . ARG B 1 124 ? -17.312 41.062 19.516 1 95.88 124 ARG B N 1
ATOM 3174 C CA . ARG B 1 124 ? -17.828 41.719 18.328 1 95.88 124 ARG B CA 1
ATOM 3175 C C . ARG B 1 124 ? -19.359 41.656 18.266 1 95.88 124 ARG B C 1
ATOM 3177 O O . ARG B 1 124 ? -20.016 42.656 17.953 1 95.88 124 ARG B O 1
ATOM 3184 N N . LYS B 1 125 ? -19.891 40.531 18.562 1 94.81 125 LYS B N 1
ATOM 3185 C CA . LYS B 1 125 ? -21.344 40.375 18.594 1 94.81 125 LYS B CA 1
ATOM 3186 C C . LYS B 1 125 ? -21.969 41.312 19.609 1 94.81 125 LYS B C 1
ATOM 3188 O O . LYS B 1 125 ? -23.016 41.906 19.344 1 94.81 125 LYS B O 1
ATOM 3193 N N . SER B 1 126 ? -21.359 41.406 20.766 1 96.06 126 SER B N 1
ATOM 3194 C CA . SER B 1 126 ? -21.859 42.281 21.812 1 96.06 126 SER B CA 1
ATOM 3195 C C . SER B 1 126 ? -21.812 43.75 21.344 1 96.06 126 SER B C 1
ATOM 3197 O O . SER B 1 126 ? -22.766 44.5 21.547 1 96.06 126 SER B O 1
ATOM 3199 N N . TYR B 1 127 ? -20.641 44.094 20.781 1 96.19 127 TYR B N 1
ATOM 3200 C CA . TYR B 1 127 ? -20.5 45.438 20.234 1 96.19 127 TYR B CA 1
ATOM 3201 C C . TYR B 1 127 ? -21.609 45.75 19.234 1 96.19 127 TYR B C 1
ATOM 3203 O O . TYR B 1 127 ? -22.266 46.781 19.312 1 96.19 127 TYR B O 1
ATOM 3211 N N . ASP B 1 128 ? -21.875 44.875 18.328 1 95.38 128 ASP B N 1
ATOM 3212 C CA . ASP B 1 128 ? -22.906 45.031 17.297 1 95.38 128 ASP B CA 1
ATOM 3213 C C . ASP B 1 128 ? -24.297 45.156 17.922 1 95.38 128 ASP B C 1
ATOM 3215 O O . ASP B 1 128 ? -25.141 45.906 17.438 1 95.38 128 ASP B O 1
ATOM 3219 N N . THR B 1 129 ? -24.547 44.344 18.953 1 95.19 129 THR B N 1
ATOM 3220 C CA . THR B 1 129 ? -25.828 44.406 19.641 1 95.19 129 THR B CA 1
ATOM 3221 C C . THR B 1 129 ? -26.062 45.781 20.25 1 95.19 129 THR B C 1
ATOM 3223 O O . THR B 1 129 ? -27.141 46.375 20.078 1 95.19 129 THR B O 1
ATOM 3226 N N . TYR B 1 130 ? -25.016 46.312 20.906 1 95.5 130 TYR B N 1
ATOM 3227 C CA . TYR B 1 130 ? -25.141 47.656 21.5 1 95.5 130 TYR B CA 1
ATOM 3228 C C . TYR B 1 130 ? -25.297 48.719 20.422 1 95.5 130 TYR B C 1
ATOM 3230 O O . TYR B 1 130 ? -26.109 49.625 20.547 1 95.5 130 TYR B O 1
ATOM 3238 N N . ARG B 1 131 ? -24.5 48.594 19.375 1 94.62 131 ARG B N 1
ATOM 3239 C CA . ARG B 1 131 ? -24.594 49.5 18.25 1 94.62 131 ARG B CA 1
ATOM 3240 C C . ARG B 1 131 ? -26 49.531 17.656 1 94.62 131 ARG B C 1
ATOM 3242 O O . ARG B 1 131 ? -26.562 50.594 17.375 1 94.62 131 ARG B O 1
ATOM 3249 N N . TYR B 1 132 ? -26.578 48.406 17.516 1 94.62 132 TYR B N 1
ATOM 3250 C CA . TYR B 1 132 ? -27.922 48.25 16.969 1 94.62 132 TYR B CA 1
ATOM 3251 C C . TYR B 1 132 ? -28.953 48.875 17.906 1 94.62 132 TYR B C 1
ATOM 3253 O O . TYR B 1 132 ? -29.844 49.625 17.484 1 94.62 132 TYR B O 1
ATOM 3261 N N . ASP B 1 133 ? -28.844 48.562 19.172 1 93.44 133 ASP B N 1
ATOM 3262 C CA . ASP B 1 133 ? -29.781 49.062 20.172 1 93.44 133 ASP B CA 1
ATOM 3263 C C . ASP B 1 133 ? -29.766 50.594 20.25 1 93.44 133 ASP B C 1
ATOM 3265 O O . ASP B 1 133 ? -30.812 51.219 20.391 1 93.44 133 ASP B O 1
ATOM 3269 N N . ILE B 1 134 ? -28.562 51.125 20.188 1 94.81 134 ILE B N 1
ATOM 3270 C CA . ILE B 1 134 ? -28.406 52.562 20.219 1 94.81 134 ILE B CA 1
ATOM 3271 C C . ILE B 1 134 ? -29.078 53.188 18.984 1 94.81 134 ILE B C 1
ATOM 3273 O O . ILE B 1 134 ? -29.828 54.156 19.109 1 94.81 134 ILE B O 1
ATOM 3277 N N . SER B 1 135 ? -28.875 52.594 17.844 1 93.44 135 SER B N 1
ATOM 3278 C CA . SER B 1 135 ? -29.469 53.062 16.609 1 93.44 135 SER B CA 1
ATOM 3279 C C . SER B 1 135 ? -31 53 16.672 1 93.44 135 SER B C 1
ATOM 3281 O O . SER B 1 135 ? -31.688 53.938 16.234 1 93.44 135 SER B O 1
ATOM 3283 N N . GLU B 1 136 ? -31.531 51.906 17.203 1 92 136 GLU B N 1
ATOM 3284 C CA . GLU B 1 136 ? -33 51.75 17.312 1 92 136 GLU B CA 1
ATOM 3285 C C . GLU B 1 136 ? -33.562 52.781 18.281 1 92 136 GLU B C 1
ATOM 3287 O O . GLU B 1 136 ? -34.656 53.312 18.031 1 92 136 GLU B O 1
ATOM 3292 N N . THR B 1 137 ? -32.844 53.031 19.344 1 93.06 137 THR B N 1
ATOM 3293 C CA . THR B 1 137 ? -33.281 54.031 20.297 1 93.06 137 THR B CA 1
ATOM 3294 C C . THR B 1 137 ? -33.312 55.406 19.656 1 93.06 137 THR B C 1
ATOM 3296 O O . THR B 1 137 ? -34.25 56.156 19.859 1 93.06 137 THR B O 1
ATOM 3299 N N . GLU B 1 138 ? -32.25 55.719 18.922 1 94.69 138 GLU B N 1
ATOM 3300 C CA . GLU B 1 138 ? -32.188 57 18.219 1 94.69 138 GLU B CA 1
ATOM 3301 C C . GLU B 1 138 ? -33.344 57.156 17.234 1 94.69 138 GLU B C 1
ATOM 3303 O O . GLU B 1 138 ? -33.969 58.219 17.172 1 94.69 138 GLU B O 1
ATOM 3308 N N . LYS B 1 139 ? -33.594 56.094 16.5 1 93.06 139 LYS B N 1
ATOM 3309 C CA . LYS B 1 139 ? -34.688 56.125 15.547 1 93.06 139 LYS B CA 1
ATOM 3310 C C . LYS B 1 139 ? -36.031 56.312 16.25 1 93.06 139 LYS B C 1
ATOM 3312 O O . LYS B 1 139 ? -36.875 57.094 15.797 1 93.06 139 LYS B O 1
ATOM 3317 N N . LYS B 1 140 ? -36.281 55.594 17.312 1 91.69 140 LYS B N 1
ATOM 3318 C CA . LYS B 1 140 ? -37.531 55.656 18.062 1 91.69 140 LYS B CA 1
ATOM 3319 C C . LYS B 1 140 ? -37.75 57.062 18.641 1 91.69 140 LYS B C 1
ATOM 3321 O O . LYS B 1 140 ? -38.875 57.594 18.578 1 91.69 140 LYS B O 1
ATOM 3326 N N . TYR B 1 141 ? -36.781 57.688 19.172 1 93.44 141 TYR B N 1
ATOM 3327 C CA . TYR B 1 141 ? -36.906 59 19.781 1 93.44 141 TYR B CA 1
ATOM 3328 C C . TYR B 1 141 ? -37.062 60.062 18.703 1 93.44 141 TYR B C 1
ATOM 3330 O O . TYR B 1 141 ? -37.781 61.031 18.891 1 93.44 141 TYR B O 1
ATOM 3338 N N . ALA B 1 142 ? -36.312 59.844 17.578 1 93.19 142 ALA B N 1
ATOM 3339 C CA . ALA B 1 142 ? -36.469 60.781 16.469 1 93.19 142 ALA B CA 1
ATOM 3340 C C . ALA B 1 142 ? -37.875 60.781 15.938 1 93.19 142 ALA B C 1
ATOM 3342 O O . ALA B 1 142 ? -38.469 61.844 15.672 1 93.19 142 ALA B O 1
ATOM 3343 N N . LYS B 1 143 ? -38.375 59.656 15.844 1 93.19 143 LYS B N 1
ATOM 3344 C CA . LYS B 1 143 ? -39.75 59.531 15.336 1 93.19 143 LYS B CA 1
ATOM 3345 C C . LYS B 1 143 ? -40.75 60.188 16.266 1 93.19 143 LYS B C 1
ATOM 3347 O O . LYS B 1 143 ? -41.781 60.719 15.82 1 93.19 143 LYS B O 1
ATOM 3352 N N . LYS B 1 144 ? -40.5 60.188 17.516 1 92.75 144 LYS B N 1
ATOM 3353 C CA . LYS B 1 144 ? -41.438 60.719 18.5 1 92.75 144 LYS B CA 1
ATOM 3354 C C . LYS B 1 144 ? -41.094 62.156 18.844 1 92.75 144 LYS B C 1
ATOM 3356 O O . LYS B 1 144 ? -41.719 62.781 19.703 1 92.75 144 LYS B O 1
ATOM 3361 N N . ASN B 1 145 ? -40 62.719 18.172 1 93.44 145 ASN B N 1
ATOM 3362 C CA . ASN B 1 145 ? -39.5 64.062 18.422 1 93.44 145 ASN B CA 1
ATOM 3363 C C . ASN B 1 145 ? -39.156 64.312 19.891 1 93.44 145 ASN B C 1
ATOM 3365 O O . ASN B 1 145 ? -39.594 65.312 20.484 1 93.44 145 ASN B O 1
ATOM 3369 N N . LYS B 1 146 ? -38.625 63.344 20.469 1 91.56 146 LYS B N 1
ATOM 3370 C CA . LYS B 1 146 ? -38.188 63.406 21.859 1 91.56 146 LYS B CA 1
ATOM 3371 C C . LYS B 1 146 ? -36.656 63.531 21.938 1 91.56 146 LYS B C 1
ATOM 3373 O O . LYS B 1 146 ? -35.969 63.031 21.062 1 91.56 146 LYS B O 1
ATOM 3378 N N . SER B 1 147 ? -36.188 64.25 23 1 91.31 147 SER B N 1
ATOM 3379 C CA . SER B 1 147 ? -34.75 64.375 23.219 1 91.31 147 SER B CA 1
ATOM 3380 C C . SER B 1 147 ? -34.156 63.031 23.75 1 91.31 147 SER B C 1
ATOM 3382 O O . SER B 1 147 ? -34.781 62.375 24.578 1 91.31 147 SER B O 1
ATOM 3384 N N . LEU B 1 148 ? -32.969 62.625 23.328 1 90.81 148 LEU B N 1
ATOM 3385 C CA . LEU B 1 148 ? -32.281 61.406 23.75 1 90.81 148 LEU B CA 1
ATOM 3386 C C . LEU B 1 148 ? -31.906 61.469 25.234 1 90.81 148 LEU B C 1
ATOM 3388 O O . LEU B 1 148 ? -31.656 60.469 25.875 1 90.81 148 LEU B O 1
ATOM 3392 N N . THR B 1 149 ? -31.734 62.688 25.703 1 86.69 149 THR B N 1
ATOM 3393 C CA . THR B 1 149 ? -31.406 62.906 27.109 1 86.69 149 THR B CA 1
ATOM 3394 C C . THR B 1 149 ? -32.5 62.312 28.016 1 86.69 149 THR B C 1
ATOM 3396 O O . THR B 1 149 ? -32.25 62.094 29.203 1 86.69 149 THR B O 1
ATOM 3399 N N . GLU B 1 150 ? -33.688 62.031 27.516 1 87.69 150 GLU B N 1
ATOM 3400 C CA . GLU B 1 150 ? -34.812 61.469 28.266 1 87.69 150 GLU B CA 1
ATOM 3401 C C . GLU B 1 150 ? -34.656 59.938 28.422 1 87.69 150 GLU B C 1
ATOM 3403 O O . GLU B 1 150 ? -35.344 59.344 29.234 1 87.69 150 GLU B O 1
ATOM 3408 N N . SER B 1 151 ? -33.781 59.5 27.578 1 87.38 151 SER B N 1
ATOM 3409 C CA . SER B 1 151 ? -33.562 58.062 27.641 1 87.38 151 SER B CA 1
ATOM 3410 C C . SER B 1 151 ? -32.531 57.688 28.703 1 87.38 151 SER B C 1
ATOM 3412 O O . SER B 1 151 ? -31.344 58 28.547 1 87.38 151 SER B O 1
ATOM 3414 N N . LYS B 1 152 ? -32.906 57 29.719 1 85.56 152 LYS B N 1
ATOM 3415 C CA . LYS B 1 152 ? -32 56.562 30.797 1 85.56 152 LYS B CA 1
ATOM 3416 C C . LYS B 1 152 ? -31.016 55.5 30.297 1 85.56 152 LYS B C 1
ATOM 3418 O O . LYS B 1 152 ? -29.891 55.438 30.781 1 85.56 152 LYS B O 1
ATOM 3423 N N . SER B 1 153 ? -31.422 54.812 29.297 1 90.25 153 SER B N 1
ATOM 3424 C CA . SER B 1 153 ? -30.625 53.656 28.875 1 90.25 153 SER B CA 1
ATOM 3425 C C . SER B 1 153 ? -29.656 54.031 27.766 1 90.25 153 SER B C 1
ATOM 3427 O O . SER B 1 153 ? -28.672 53.344 27.516 1 90.25 153 SER B O 1
ATOM 3429 N N . TYR B 1 154 ? -29.891 55.125 27.109 1 92.81 154 TYR B N 1
ATOM 3430 C CA . TYR B 1 154 ? -29.094 55.531 25.953 1 92.81 154 TYR B CA 1
ATOM 3431 C C . TYR B 1 154 ? -27.625 55.75 26.344 1 92.81 154 TYR B C 1
ATOM 3433 O O . TYR B 1 154 ? -26.719 55.156 25.734 1 92.81 154 TYR B O 1
ATOM 3441 N N . ALA B 1 155 ? -27.469 56.625 27.375 1 90.31 155 ALA B N 1
ATOM 3442 C CA . ALA B 1 155 ? -26.109 56.906 27.828 1 90.31 155 ALA B CA 1
ATOM 3443 C C . ALA B 1 155 ? -25.406 55.656 28.328 1 90.31 155 ALA B C 1
ATOM 3445 O O . ALA B 1 155 ? -24.219 55.469 28.078 1 90.31 155 ALA B O 1
ATOM 3446 N N . GLN B 1 156 ? -26.156 54.812 29.031 1 93.38 156 GLN B N 1
ATOM 3447 C CA . GLN B 1 156 ? -25.594 53.562 29.562 1 93.38 156 GLN B CA 1
ATOM 3448 C C . GLN B 1 156 ? -25.203 52.625 28.438 1 93.38 156 GLN B C 1
ATOM 3450 O O . GLN B 1 156 ? -24.141 52 28.5 1 93.38 156 GLN B O 1
ATOM 3455 N N . LYS B 1 157 ? -25.984 52.469 27.438 1 94.31 157 LYS B N 1
ATOM 3456 C CA . LYS B 1 157 ? -25.672 51.594 26.281 1 94.31 157 LYS B CA 1
ATOM 3457 C C . LYS B 1 157 ? -24.438 52.125 25.531 1 94.31 157 LYS B C 1
ATOM 3459 O O . LYS B 1 157 ? -23.625 51.344 25.047 1 94.31 157 LYS B O 1
ATOM 3464 N N . GLY B 1 158 ? -24.328 53.375 25.438 1 94.12 158 GLY B N 1
ATOM 3465 C CA . GLY B 1 158 ? -23.156 53.969 24.828 1 94.12 158 GLY B CA 1
ATOM 3466 C C . GLY B 1 158 ? -21.875 53.656 25.562 1 94.12 158 GLY B C 1
ATOM 3467 O O . GLY B 1 158 ? -20.859 53.312 24.938 1 94.12 158 GLY B O 1
ATOM 3468 N N . LYS B 1 159 ? -21.922 53.781 26.875 1 94.81 159 LYS B N 1
ATOM 3469 C CA . LYS B 1 159 ? -20.766 53.438 27.688 1 94.81 159 LYS B CA 1
ATOM 3470 C C . LYS B 1 159 ? -20.391 51.969 27.547 1 94.81 159 LYS B C 1
ATOM 3472 O O . LYS B 1 159 ? -19.203 51.656 27.438 1 94.81 159 LYS B O 1
ATOM 3477 N N . LYS B 1 160 ? -21.375 51.156 27.547 1 95.88 160 LYS B N 1
ATOM 3478 C CA . LYS B 1 160 ? -21.125 49.719 27.406 1 95.88 160 LYS B CA 1
ATOM 3479 C C . LYS B 1 160 ? -20.531 49.406 26.031 1 95.88 160 LYS B C 1
ATOM 3481 O O . LYS B 1 160 ? -19.641 48.531 25.922 1 95.88 160 LYS B O 1
ATOM 3486 N N . ARG B 1 161 ? -21.047 49.969 24.953 1 96 161 ARG B N 1
ATOM 3487 C CA . ARG B 1 161 ? -20.516 49.812 23.609 1 96 161 ARG B CA 1
ATOM 3488 C C . ARG B 1 161 ? -19.031 50.156 23.578 1 96 161 ARG B C 1
ATOM 3490 O O . ARG B 1 161 ? -18.219 49.406 23.016 1 96 161 ARG B O 1
ATOM 3497 N N . ASP B 1 162 ? -18.672 51.312 24.172 1 96.38 162 ASP B N 1
ATOM 3498 C CA . ASP B 1 162 ? -17.297 51.781 24.172 1 96.38 162 ASP B CA 1
ATOM 3499 C C . ASP B 1 162 ? -16.391 50.844 24.984 1 96.38 162 ASP B C 1
ATOM 3501 O O . ASP B 1 162 ? -15.25 50.594 24.594 1 96.38 162 ASP B O 1
ATOM 3505 N N . GLU B 1 163 ? -16.906 50.344 26.094 1 97.31 163 GLU B N 1
ATOM 3506 C CA . GLU B 1 163 ? -16.172 49.375 26.906 1 97.31 163 GLU B CA 1
ATOM 3507 C C . GLU B 1 163 ? -15.883 48.094 26.125 1 97.31 163 GLU B C 1
ATOM 3509 O O . GLU B 1 163 ? -14.758 47.594 26.141 1 97.31 163 GLU B O 1
ATOM 3514 N N . VAL B 1 164 ? -16.906 47.594 25.484 1 97.44 164 VAL B N 1
ATOM 3515 C CA . VAL B 1 164 ? -16.766 46.375 24.719 1 97.44 164 VAL B CA 1
ATOM 3516 C C . VAL B 1 164 ? -15.805 46.594 23.547 1 97.44 164 VAL B C 1
ATOM 3518 O O . VAL B 1 164 ? -15.008 45.719 23.219 1 97.44 164 VAL B O 1
ATOM 3521 N N . SER B 1 165 ? -15.883 47.719 22.906 1 96.5 165 SER B N 1
ATOM 3522 C CA . SER B 1 165 ? -14.984 48.062 21.797 1 96.5 165 SER B CA 1
ATOM 3523 C C . SER B 1 165 ? -13.531 48.094 22.266 1 96.5 165 SER B C 1
ATOM 3525 O O . SER B 1 165 ? -12.648 47.594 21.562 1 96.5 165 SER B O 1
ATOM 3527 N N . ALA B 1 166 ? -13.352 48.688 23.422 1 97.19 166 ALA B N 1
ATOM 3528 C CA . ALA B 1 166 ? -12 48.75 23.969 1 97.19 166 ALA B CA 1
ATOM 3529 C C . ALA B 1 166 ? -11.469 47.344 24.25 1 97.19 166 ALA B C 1
ATOM 3531 O O . ALA B 1 166 ? -10.305 47.031 23.969 1 97.19 166 ALA B O 1
ATOM 3532 N N . LYS B 1 167 ? -12.305 46.5 24.828 1 97.62 167 LYS B N 1
ATOM 3533 C CA . LYS B 1 167 ? -11.93 45.094 25.109 1 97.62 167 LYS B CA 1
ATOM 3534 C C . LYS B 1 167 ? -11.633 44.344 23.812 1 97.62 167 LYS B C 1
ATOM 3536 O O . LYS B 1 167 ? -10.68 43.562 23.734 1 97.62 167 LYS B O 1
ATOM 3541 N N . TYR B 1 168 ? -12.5 44.594 22.812 1 97.12 168 TYR B N 1
ATOM 3542 C CA . TYR B 1 168 ? -12.312 43.969 21.5 1 97.12 168 TYR B CA 1
ATOM 3543 C C . TYR B 1 168 ? -10.945 44.312 20.922 1 97.12 168 TYR B C 1
ATOM 3545 O O . TYR B 1 168 ? -10.219 43.438 20.453 1 97.12 168 TYR B O 1
ATOM 3553 N N . GLU B 1 169 ? -10.57 45.594 20.953 1 96.31 169 GLU B N 1
ATOM 3554 C CA . GLU B 1 169 ? -9.297 46.031 20.406 1 96.31 169 GLU B CA 1
ATOM 3555 C C . GLU B 1 169 ? -8.117 45.438 21.156 1 96.31 169 GLU B C 1
ATOM 3557 O O . GLU B 1 169 ? -7.113 45.062 20.562 1 96.31 169 GLU B O 1
ATOM 3562 N N . THR B 1 170 ? -8.242 45.312 22.484 1 96.94 170 THR B N 1
ATOM 3563 C CA . THR B 1 170 ? -7.203 44.719 23.297 1 96.94 170 THR B CA 1
ATOM 3564 C C . THR B 1 170 ? -7.027 43.25 22.938 1 96.94 170 THR B C 1
ATOM 3566 O O . THR B 1 170 ? -5.906 42.781 22.719 1 96.94 170 THR B O 1
ATOM 3569 N N . ARG B 1 171 ? -8.133 42.5 22.828 1 97.19 171 ARG B N 1
ATOM 3570 C CA . ARG B 1 171 ? -8.102 41.094 22.5 1 97.19 171 ARG B CA 1
ATOM 3571 C C . ARG B 1 171 ? -7.586 40.844 21.094 1 97.19 171 ARG B C 1
ATOM 3573 O O . ARG B 1 171 ? -6.914 39.844 20.812 1 97.19 171 ARG B O 1
ATOM 3580 N N . LYS B 1 172 ? -7.945 41.688 20.156 1 96.5 172 LYS B N 1
ATOM 3581 C CA . LYS B 1 172 ? -7.477 41.625 18.781 1 96.5 172 LYS B CA 1
ATOM 3582 C C . LYS B 1 172 ? -5.949 41.656 18.719 1 96.5 172 LYS B C 1
ATOM 3584 O O . LYS B 1 172 ? -5.332 40.875 18 1 96.5 172 LYS B O 1
ATOM 3589 N N . LYS B 1 173 ? -5.316 42.562 19.484 1 96.19 173 LYS B N 1
ATOM 3590 C CA . LYS B 1 173 ? -3.859 42.656 19.547 1 96.19 173 LYS B CA 1
ATOM 3591 C C . LYS B 1 173 ? -3.252 41.375 20.125 1 96.19 173 LYS B C 1
ATOM 3593 O O . LYS B 1 173 ? -2.221 40.906 19.656 1 96.19 173 LYS B O 1
ATOM 3598 N N . GLU B 1 174 ? -3.869 40.812 21.125 1 97.19 174 GLU B N 1
ATOM 3599 C CA . GLU B 1 174 ? -3.4 39.594 21.766 1 97.19 174 GLU B CA 1
ATOM 3600 C C . GLU B 1 174 ? -3.414 38.438 20.781 1 97.19 174 GLU B C 1
ATOM 3602 O O . GLU B 1 174 ? -2.49 37.594 20.75 1 97.19 174 GLU B O 1
ATOM 3607 N N . ILE B 1 175 ? -4.461 38.375 19.938 1 97.31 175 ILE B N 1
ATOM 3608 C CA . ILE B 1 175 ? -4.602 37.219 19.031 1 97.31 175 ILE B CA 1
ATOM 3609 C C . ILE B 1 175 ? -3.557 37.312 17.922 1 97.31 175 ILE B C 1
ATOM 3611 O O . ILE B 1 175 ? -3.045 36.312 17.453 1 97.31 175 ILE B O 1
ATOM 3615 N N . VAL B 1 176 ? -3.275 38.562 17.5 1 95.69 176 VAL B N 1
ATOM 3616 C CA . VAL B 1 176 ? -2.242 38.75 16.484 1 95.69 176 VAL B CA 1
ATOM 3617 C C . VAL B 1 176 ? -0.921 38.156 16.984 1 95.69 176 VAL B C 1
ATOM 3619 O O . VAL B 1 176 ? -0.243 37.438 16.25 1 95.69 176 VAL B O 1
ATOM 3622 N N . THR B 1 177 ? -0.615 38.469 18.281 1 96.81 177 THR B N 1
ATOM 3623 C CA . THR B 1 177 ? 0.603 37.938 18.891 1 96.81 177 THR B CA 1
ATOM 3624 C C . THR B 1 177 ? 0.536 36.438 19.047 1 96.81 177 THR B C 1
ATOM 3626 O O . THR B 1 177 ? 1.519 35.719 18.781 1 96.81 177 THR B O 1
ATOM 3629 N N . ALA B 1 178 ? -0.574 35.906 19.391 1 97.81 178 ALA B N 1
ATOM 3630 C CA . ALA B 1 178 ? -0.759 34.469 19.594 1 97.81 178 ALA B CA 1
ATOM 3631 C C . ALA B 1 178 ? -0.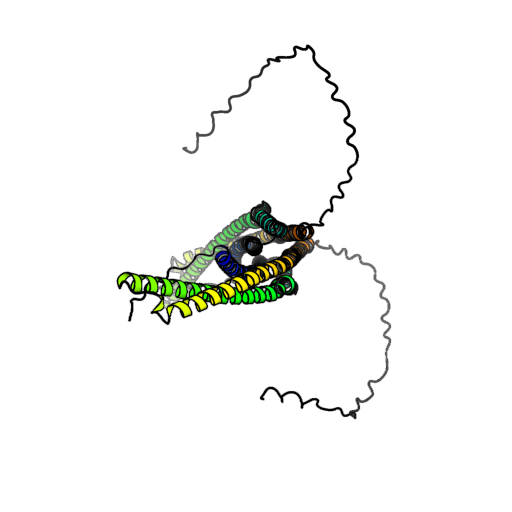621 33.719 18.266 1 97.81 178 ALA B C 1
ATOM 3633 O O . ALA B 1 178 ? -0.022 32.625 18.219 1 97.81 178 ALA B O 1
ATOM 3634 N N . VAL B 1 179 ? -1.168 34.281 17.219 1 97.62 179 VAL B N 1
ATOM 3635 C CA . VAL B 1 179 ? -1.08 33.656 15.898 1 97.62 179 VAL B CA 1
ATOM 3636 C C . VAL B 1 179 ? 0.374 33.656 15.438 1 97.62 179 VAL B C 1
ATOM 3638 O O . VAL B 1 179 ? 0.837 32.656 14.867 1 97.62 179 VAL B O 1
ATOM 3641 N N . ALA B 1 180 ? 1.071 34.75 15.656 1 97 180 ALA B N 1
ATOM 3642 C CA . ALA B 1 180 ? 2.488 34.812 15.305 1 97 180 ALA B CA 1
ATOM 3643 C C . ALA B 1 180 ? 3.277 33.719 16.031 1 97 180 ALA B C 1
ATOM 3645 O O . ALA B 1 180 ? 4.137 33.062 15.438 1 97 180 ALA B O 1
ATOM 3646 N N . HIS B 1 181 ? 2.994 33.531 17.312 1 97.56 181 HIS B N 1
ATOM 3647 C CA . HIS B 1 181 ? 3.648 32.469 18.094 1 97.56 181 HIS B CA 1
ATOM 3648 C C . HIS B 1 181 ? 3.316 31.094 17.547 1 97.56 181 HIS B C 1
ATOM 3650 O O . HIS B 1 181 ? 4.199 30.234 17.438 1 97.56 181 HIS B O 1
ATOM 3656 N N . LEU B 1 182 ? 2.1 30.875 17.219 1 98.25 182 LEU B N 1
ATOM 3657 C CA . LEU B 1 182 ? 1.671 29.609 16.609 1 98.25 182 LEU B CA 1
ATOM 3658 C C . LEU B 1 182 ? 2.438 29.328 15.328 1 98.25 182 LEU B C 1
ATOM 3660 O O . LEU B 1 182 ? 2.91 28.219 15.109 1 98.25 182 LEU B O 1
ATOM 3664 N N . LYS B 1 183 ? 2.562 30.328 14.531 1 97.69 183 LYS B N 1
ATOM 3665 C CA . LYS B 1 183 ? 3.285 30.188 13.273 1 97.69 183 LYS B CA 1
ATOM 3666 C C . LYS B 1 183 ? 4.75 29.844 13.516 1 97.69 183 LYS B C 1
ATOM 3668 O O . LYS B 1 183 ? 5.344 29.062 12.766 1 97.69 183 LYS B O 1
ATOM 3673 N N . GLU B 1 184 ? 5.324 30.359 14.586 1 96.88 184 GLU B N 1
ATOM 3674 C CA . GLU B 1 184 ? 6.691 30.031 14.961 1 96.88 184 GLU B CA 1
ATOM 3675 C C . GLU B 1 184 ? 6.809 28.562 15.367 1 96.88 184 GLU B C 1
ATOM 3677 O O . GLU B 1 184 ? 7.754 27.875 14.969 1 96.88 184 GLU B O 1
ATOM 3682 N N . LEU B 1 185 ? 5.871 28.078 16.125 1 97.25 185 LEU B N 1
ATOM 3683 C CA . LEU B 1 185 ? 5.855 26.688 16.531 1 97.25 185 LEU B CA 1
ATOM 3684 C C . LEU B 1 185 ? 5.719 25.766 15.328 1 97.25 185 LEU B C 1
ATOM 3686 O O . LEU B 1 185 ? 6.352 24.703 15.273 1 97.25 185 LEU B O 1
ATOM 3690 N N . ILE B 1 186 ? 4.883 26.203 14.414 1 97.69 186 ILE B N 1
ATOM 3691 C CA . ILE B 1 186 ? 4.668 25.422 13.203 1 97.69 186 ILE B CA 1
ATOM 3692 C C . ILE B 1 186 ? 5.961 25.375 12.391 1 97.69 186 ILE B C 1
ATOM 3694 O O . ILE B 1 186 ? 6.328 24.328 11.859 1 97.69 186 ILE B O 1
ATOM 3698 N N . TYR B 1 187 ? 6.617 26.516 12.289 1 96.12 187 TYR B N 1
ATOM 3699 C CA . TYR B 1 187 ? 7.902 26.562 11.609 1 96.12 187 TYR B CA 1
ATOM 3700 C C . TYR B 1 187 ? 8.867 25.547 12.188 1 96.12 187 TYR B C 1
ATOM 3702 O O . TYR B 1 187 ? 9.453 24.75 11.453 1 96.12 187 TYR B O 1
ATOM 3710 N N . ASP B 1 188 ? 8.992 25.547 13.484 1 95.12 188 ASP B N 1
ATOM 3711 C CA . ASP B 1 188 ? 9.898 24.641 14.172 1 95.12 188 ASP B CA 1
ATOM 3712 C C . ASP B 1 188 ? 9.484 23.188 13.953 1 95.12 188 ASP B C 1
ATOM 3714 O O . ASP B 1 188 ? 10.328 22.328 13.688 1 95.12 188 ASP B O 1
ATOM 3718 N N . PHE B 1 189 ? 8.273 22.953 14.031 1 97 189 PHE B N 1
ATOM 3719 C CA . PHE B 1 189 ? 7.73 21.609 13.859 1 97 189 PHE B CA 1
ATOM 3720 C C . PHE B 1 189 ? 8.031 21.078 12.461 1 97 189 PHE B C 1
ATOM 3722 O O . PHE B 1 189 ? 8.57 19.984 12.312 1 97 189 PHE B O 1
ATOM 3729 N N . VAL B 1 190 ? 7.641 21.844 11.445 1 96.69 190 VAL B N 1
ATOM 3730 C CA . VAL B 1 190 ? 7.781 21.391 10.062 1 96.69 190 VAL B CA 1
ATOM 3731 C C . VAL B 1 190 ? 9.258 21.219 9.727 1 96.69 190 VAL B C 1
ATOM 3733 O O . VAL B 1 190 ? 9.641 20.281 9.023 1 96.69 190 VAL B O 1
ATOM 3736 N N . SER B 1 191 ? 10.148 22.078 10.305 1 93.88 191 SER B N 1
ATOM 3737 C CA . SER B 1 191 ? 11.586 22.031 10.055 1 93.88 191 SER B CA 1
ATOM 3738 C C . SER B 1 191 ? 12.188 20.719 10.547 1 93.88 191 SER B C 1
ATOM 3740 O O . SER B 1 191 ? 13.219 20.281 10.039 1 93.88 191 SER B O 1
ATOM 3742 N N . HIS B 1 192 ? 11.5 20.062 11.477 1 93.31 192 HIS B N 1
ATOM 3743 C CA . HIS B 1 192 ? 12.023 18.828 12.031 1 93.31 192 HIS B CA 1
ATOM 3744 C C . HIS B 1 192 ? 11.211 17.625 11.562 1 93.31 192 HIS B C 1
ATOM 3746 O O . HIS B 1 192 ? 11.781 16.578 11.227 1 93.31 192 HIS B O 1
ATOM 3752 N N . ALA B 1 193 ? 9.938 17.75 11.531 1 95.5 193 ALA B N 1
ATOM 3753 C CA . ALA B 1 193 ? 9.039 16.641 11.25 1 95.5 193 ALA B CA 1
ATOM 3754 C C . ALA B 1 193 ? 9.156 16.203 9.797 1 95.5 193 ALA B C 1
ATOM 3756 O O . ALA B 1 193 ? 9.156 15 9.508 1 95.5 193 ALA B O 1
ATOM 3757 N N . LEU B 1 194 ? 9.203 17.188 8.875 1 95.5 194 LEU B N 1
ATOM 3758 C CA . LEU B 1 194 ? 9.227 16.859 7.453 1 95.5 194 LEU B CA 1
ATOM 3759 C C . LEU B 1 194 ? 10.5 16.109 7.086 1 95.5 194 LEU B C 1
ATOM 3761 O O . LEU B 1 194 ? 10.438 15 6.539 1 95.5 194 LEU B O 1
ATOM 3765 N N . PRO B 1 195 ? 11.688 16.609 7.461 1 93.88 195 PRO B N 1
ATOM 3766 C CA . PRO B 1 195 ? 12.891 15.82 7.211 1 93.88 195 PRO B CA 1
ATOM 3767 C C . PRO B 1 195 ? 12.898 14.492 7.961 1 93.88 195 PRO B C 1
ATOM 3769 O O . PRO B 1 195 ? 13.383 13.484 7.438 1 93.88 195 PRO B O 1
ATOM 3772 N N . GLY B 1 196 ? 12.406 14.531 9.211 1 93.81 196 GLY B N 1
ATOM 3773 C CA . GLY B 1 196 ? 12.328 13.297 9.977 1 93.81 196 GLY B CA 1
ATOM 3774 C C . GLY B 1 196 ? 11.477 12.227 9.312 1 93.81 196 GLY B C 1
ATOM 3775 O O . GLY B 1 196 ? 11.859 11.055 9.281 1 93.81 196 GLY B O 1
ATOM 3776 N N . TYR B 1 197 ? 10.344 12.664 8.773 1 95.69 197 TYR B N 1
ATOM 3777 C CA . TYR B 1 197 ? 9.469 11.766 8.031 1 95.69 197 TYR B CA 1
ATOM 3778 C C . TYR B 1 197 ? 10.18 11.211 6.805 1 95.69 197 TYR B C 1
ATOM 3780 O O . TYR B 1 197 ? 10.125 10.008 6.539 1 95.69 197 TYR B O 1
ATOM 3788 N N . ALA B 1 198 ? 10.859 12.047 6.062 1 94.88 198 ALA B N 1
ATOM 3789 C CA . ALA B 1 198 ? 11.555 11.656 4.836 1 94.88 198 ALA B CA 1
ATOM 3790 C C . ALA B 1 198 ? 12.672 10.664 5.133 1 94.88 198 ALA B C 1
ATOM 3792 O O . ALA B 1 198 ? 12.773 9.625 4.488 1 94.88 198 ALA B O 1
ATOM 3793 N N . VAL B 1 199 ? 13.438 10.93 6.164 1 94.19 199 VAL B N 1
ATOM 3794 C CA . VAL B 1 199 ? 14.586 10.102 6.5 1 94.19 199 VAL B CA 1
ATOM 3795 C C . VAL B 1 199 ? 14.117 8.742 7.008 1 94.19 199 VAL B C 1
ATOM 3797 O O . VAL B 1 199 ? 14.656 7.703 6.625 1 94.19 199 VAL B O 1
ATOM 3800 N N . SER B 1 200 ? 13.117 8.766 7.879 1 94.44 200 SER B N 1
ATOM 3801 C CA . SER B 1 200 ? 12.617 7.508 8.43 1 94.44 200 SER B CA 1
ATOM 3802 C C . SER B 1 200 ? 12.008 6.625 7.348 1 94.44 200 SER B C 1
ATOM 3804 O O . SER B 1 200 ? 12.312 5.434 7.266 1 94.44 200 SER B O 1
ATOM 3806 N N . SER B 1 201 ? 11.172 7.215 6.496 1 95.19 201 SER B N 1
ATOM 3807 C CA . SER B 1 201 ? 10.555 6.477 5.395 1 95.19 201 SER B CA 1
ATOM 3808 C C . SER B 1 201 ? 11.609 6 4.398 1 95.19 201 SER B C 1
ATOM 3810 O O . SER B 1 201 ? 11.555 4.859 3.934 1 95.19 201 SER B O 1
ATOM 3812 N N . GLY B 1 202 ? 12.523 6.895 4.109 1 94.31 202 GLY B N 1
ATOM 3813 C CA . GLY B 1 202 ? 13.594 6.543 3.193 1 94.31 202 GLY B CA 1
ATOM 3814 C C . GLY B 1 202 ? 14.477 5.414 3.709 1 94.31 202 GLY B C 1
ATOM 3815 O O . GLY B 1 202 ? 14.805 4.492 2.963 1 94.31 202 GLY B O 1
ATOM 3816 N N . SER B 1 203 ? 14.859 5.512 4.922 1 94.44 203 SER B N 1
ATOM 3817 C CA . SER B 1 203 ? 15.695 4.484 5.531 1 94.44 203 SER B CA 1
ATOM 3818 C C . SER B 1 203 ? 15.008 3.125 5.508 1 94.44 203 SER B C 1
ATOM 3820 O O . SER B 1 203 ? 15.656 2.104 5.254 1 94.44 203 SER B O 1
ATOM 3822 N N . PHE B 1 204 ? 13.781 3.115 5.816 1 96.75 204 PHE B N 1
ATOM 3823 C CA . PHE B 1 204 ? 13.031 1.864 5.789 1 96.75 204 PHE B CA 1
ATOM 3824 C C . PHE B 1 204 ? 12.977 1.301 4.375 1 96.75 204 PHE B C 1
ATOM 3826 O O . PHE B 1 204 ? 13.203 0.108 4.164 1 96.75 204 PHE B O 1
ATOM 3833 N N . ALA B 1 205 ? 12.641 2.143 3.412 1 95.56 205 ALA B N 1
ATOM 3834 C CA . ALA B 1 205 ? 12.594 1.713 2.018 1 95.56 205 ALA B CA 1
ATOM 3835 C C . ALA B 1 205 ? 13.945 1.154 1.571 1 95.56 205 ALA B C 1
ATOM 3837 O O . ALA B 1 205 ? 14 0.117 0.908 1 95.56 205 ALA B O 1
ATOM 3838 N N . LYS B 1 206 ? 14.977 1.828 1.949 1 94.69 206 LYS B N 1
ATOM 3839 C CA . LYS B 1 206 ? 16.328 1.356 1.627 1 94.69 206 LYS B CA 1
ATOM 3840 C C . LYS B 1 206 ? 16.594 -0.009 2.252 1 94.69 206 LYS B C 1
ATOM 3842 O O . LYS B 1 206 ? 17.172 -0.887 1.613 1 94.69 206 LYS B O 1
ATOM 3847 N N . HIS B 1 207 ? 16.203 -0.107 3.455 1 94.25 207 HIS B N 1
ATOM 3848 C CA . HIS B 1 207 ? 16.344 -1.383 4.145 1 94.25 207 HIS B CA 1
ATOM 3849 C C . HIS B 1 207 ? 15.625 -2.5 3.404 1 94.25 207 HIS B C 1
ATOM 3851 O O . HIS B 1 207 ? 16.172 -3.582 3.203 1 94.25 207 HIS B O 1
ATOM 3857 N N . LEU B 1 208 ? 14.422 -2.252 2.994 1 94.69 208 LEU B N 1
ATOM 3858 C CA . LEU B 1 208 ? 13.664 -3.229 2.225 1 94.69 208 LEU B CA 1
ATOM 3859 C C . LEU B 1 208 ? 14.406 -3.617 0.952 1 94.69 208 LEU B C 1
ATOM 3861 O O . LEU B 1 208 ? 14.539 -4.805 0.64 1 94.69 208 LEU B O 1
ATOM 3865 N N . GLY B 1 209 ? 14.875 -2.574 0.275 1 94.06 209 GLY B N 1
ATOM 3866 C CA . GLY B 1 209 ? 15.617 -2.816 -0.952 1 94.06 209 GLY B CA 1
ATOM 3867 C C . GLY B 1 209 ? 16.844 -3.686 -0.745 1 94.06 209 GLY B C 1
ATOM 3868 O O . GLY B 1 209 ? 17.078 -4.621 -1.512 1 94.06 209 GLY B O 1
ATOM 3869 N N . LEU B 1 210 ? 17.562 -3.43 0.269 1 92.38 210 LEU B N 1
ATOM 3870 C CA . LEU B 1 210 ? 18.781 -4.18 0.568 1 92.38 210 LEU B CA 1
ATOM 3871 C C . LEU B 1 210 ? 18.453 -5.633 0.903 1 92.38 210 LEU B C 1
ATOM 3873 O O . LEU B 1 210 ? 19.156 -6.547 0.462 1 92.38 210 LEU B O 1
ATOM 3877 N N . GLN B 1 211 ? 17.438 -5.816 1.687 1 91.62 211 GLN B N 1
ATOM 3878 C CA . GLN B 1 211 ? 17.047 -7.172 2.064 1 91.62 211 GLN B CA 1
ATOM 3879 C C . GLN B 1 211 ? 16.609 -7.98 0.846 1 91.62 211 GLN B C 1
ATOM 3881 O O . GLN B 1 211 ? 17.031 -9.125 0.673 1 91.62 211 GLN B O 1
ATOM 3886 N N . LEU B 1 212 ? 15.828 -7.398 -0.027 1 92.88 212 LEU B N 1
ATOM 3887 C CA . LEU B 1 212 ? 15.359 -8.086 -1.229 1 92.88 212 LEU B CA 1
ATOM 3888 C C . LEU B 1 212 ? 16.531 -8.406 -2.158 1 92.88 212 LEU B C 1
ATOM 3890 O O . LEU B 1 212 ? 16.625 -9.523 -2.68 1 92.88 212 LEU B O 1
ATOM 3894 N N . GLU B 1 213 ? 17.422 -7.508 -2.328 1 87.81 213 GLU B N 1
ATOM 3895 C CA . GLU B 1 213 ? 18.578 -7.711 -3.209 1 87.81 213 GLU B CA 1
ATOM 3896 C C . GLU B 1 213 ? 19.516 -8.773 -2.652 1 87.81 213 GLU B C 1
ATOM 3898 O O . GLU B 1 213 ? 20.094 -9.562 -3.408 1 87.81 213 GLU B O 1
ATOM 3903 N N . SER B 1 214 ? 19.656 -8.742 -1.389 1 87.56 214 SER B N 1
ATOM 3904 C CA . SER B 1 214 ? 20.547 -9.711 -0.77 1 87.56 214 SER B CA 1
ATOM 3905 C C . SER B 1 214 ? 20.031 -11.141 -0.981 1 87.56 214 SER B C 1
ATOM 3907 O O . SER B 1 214 ? 20.828 -12.062 -1.175 1 87.56 214 SER B O 1
ATOM 3909 N N . TYR B 1 215 ? 18.797 -11.273 -0.968 1 81.12 215 TYR B N 1
ATOM 3910 C CA . TYR B 1 215 ? 18.234 -12.586 -1.217 1 81.12 215 TYR B CA 1
ATOM 3911 C C . TYR B 1 215 ? 18.516 -13.047 -2.643 1 81.12 215 TYR B C 1
ATOM 3913 O O . TYR B 1 215 ? 18.922 -14.188 -2.867 1 81.12 215 TYR B O 1
ATOM 3921 N N . ALA B 1 216 ? 18.281 -12.188 -3.572 1 75.19 216 ALA B N 1
ATOM 3922 C CA . ALA B 1 216 ? 18.5 -12.531 -4.977 1 75.19 216 ALA B CA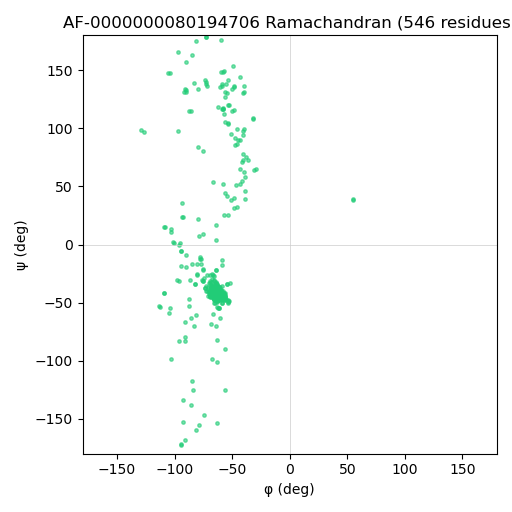 1
ATOM 3923 C C . ALA B 1 216 ? 19.953 -12.938 -5.223 1 75.19 216 ALA B C 1
ATOM 3925 O O . ALA B 1 216 ? 20.219 -13.828 -6.023 1 75.19 216 ALA B O 1
ATOM 3926 N N . ALA B 1 217 ? 20.859 -12.281 -4.52 1 69.88 217 ALA B N 1
ATOM 3927 C CA . ALA B 1 217 ? 22.281 -12.523 -4.707 1 69.88 217 ALA B CA 1
ATOM 3928 C C . ALA B 1 217 ? 22.703 -13.836 -4.051 1 69.88 217 ALA B C 1
ATOM 3930 O O . ALA B 1 217 ? 23.641 -14.5 -4.516 1 69.88 217 ALA B O 1
ATOM 3931 N N . GLY B 1 218 ? 22.078 -14.305 -2.949 1 63.56 218 GLY B N 1
ATOM 3932 C CA . GLY B 1 218 ? 22.5 -15.461 -2.174 1 63.56 218 GLY B CA 1
ATOM 3933 C C . GLY B 1 218 ? 21.766 -16.734 -2.551 1 63.56 218 GLY B C 1
ATOM 3934 O O . GLY B 1 218 ? 22.203 -17.828 -2.217 1 63.56 218 GLY B O 1
ATOM 3935 N N . ILE B 1 219 ? 20.484 -16.797 -3 1 60.53 219 ILE B N 1
ATOM 3936 C CA . ILE B 1 219 ? 19.641 -17.984 -3.047 1 60.53 219 ILE B CA 1
ATOM 3937 C C . ILE B 1 219 ? 19.562 -18.5 -4.48 1 60.53 219 ILE B C 1
ATOM 3939 O O . ILE B 1 219 ? 18.922 -19.531 -4.738 1 60.53 219 ILE B O 1
ATOM 3943 N N . GLY B 1 220 ? 20.391 -18 -5.422 1 55.44 220 GLY B N 1
ATOM 3944 C CA . GLY B 1 220 ? 20.234 -18.719 -6.684 1 55.44 220 GLY B CA 1
ATOM 3945 C C . GLY B 1 220 ? 20.266 -20.219 -6.523 1 55.44 220 GLY B C 1
ATOM 3946 O O . GLY B 1 220 ? 20.781 -20.734 -5.531 1 55.44 220 GLY B O 1
ATOM 3947 N N . PRO B 1 221 ? 19.297 -21 -7.242 1 49.81 221 PRO B N 1
ATOM 3948 C CA . PRO B 1 221 ? 19.391 -22.453 -7.105 1 49.81 221 PRO B CA 1
ATOM 3949 C C . PRO B 1 221 ? 20.844 -22.938 -7.102 1 49.81 221 PRO B C 1
ATOM 3951 O O . PRO B 1 221 ? 21.609 -22.625 -8.016 1 49.81 221 PRO B O 1
ATOM 3954 N N . LYS B 1 222 ? 21.359 -23.188 -6.023 1 46.56 222 LYS B N 1
ATOM 3955 C CA . LYS B 1 222 ? 22.672 -23.844 -6.074 1 46.56 222 LYS B CA 1
ATOM 3956 C C . LYS B 1 222 ? 22.656 -25.016 -7.039 1 46.56 222 LYS B C 1
ATOM 3958 O O . LYS B 1 222 ? 21.859 -25.953 -6.883 1 46.56 222 LYS B O 1
ATOM 3963 N N . ALA B 1 223 ? 22.891 -24.734 -8.297 1 38.62 223 ALA B N 1
ATOM 3964 C CA . ALA B 1 223 ? 23.109 -25.859 -9.195 1 38.62 223 ALA B CA 1
ATOM 3965 C C . ALA B 1 223 ? 23.781 -27.031 -8.469 1 38.62 223 ALA B C 1
ATOM 3967 O O . ALA B 1 223 ? 24.734 -26.828 -7.707 1 38.62 223 ALA B O 1
ATOM 3968 N N . ASN B 1 224 ? 23.125 -28.047 -8.211 1 35.22 224 ASN B N 1
ATOM 3969 C CA . ASN B 1 224 ? 23.812 -29.281 -7.848 1 35.22 224 ASN B CA 1
ATOM 3970 C C . ASN B 1 224 ? 25.078 -29.484 -8.688 1 35.22 224 ASN B C 1
ATOM 3972 O O . ASN B 1 224 ? 25 -29.906 -9.844 1 35.22 224 ASN B O 1
ATOM 3976 N N . VAL B 1 225 ? 26 -28.609 -8.688 1 34.25 225 VAL B N 1
ATOM 3977 C CA . VAL B 1 225 ? 27.25 -29.188 -9.172 1 34.25 225 VAL B CA 1
ATOM 3978 C C . VAL B 1 225 ? 27.453 -30.562 -8.562 1 34.25 225 VAL B C 1
ATOM 3980 O O . VAL B 1 225 ? 27.5 -30.719 -7.336 1 34.25 225 VAL B O 1
ATOM 3983 N N . GLY B 1 226 ? 26.953 -31.547 -9.242 1 29.75 226 GLY B N 1
ATOM 3984 C CA . GLY B 1 226 ? 27.438 -32.906 -8.961 1 29.75 226 GLY B CA 1
ATOM 3985 C C . GLY B 1 226 ? 28.859 -32.938 -8.469 1 29.75 226 GLY B C 1
ATOM 3986 O O . GLY B 1 226 ? 29.797 -32.594 -9.203 1 29.75 226 GLY B O 1
ATOM 3987 N N . THR B 1 227 ? 29.109 -32.375 -7.301 1 31.5 227 THR B N 1
ATOM 3988 C CA . THR B 1 227 ? 30.406 -32.781 -6.75 1 31.5 227 THR B CA 1
ATOM 3989 C C . THR B 1 227 ? 30.688 -34.25 -7.043 1 31.5 227 THR B C 1
ATOM 3991 O O . THR B 1 227 ? 30.016 -35.156 -6.512 1 31.5 227 THR B O 1
ATOM 3994 N N . THR B 1 228 ? 31.047 -34.531 -8.273 1 29.33 228 THR B N 1
ATOM 3995 C CA . THR B 1 228 ? 31.844 -35.75 -8.398 1 29.33 228 THR B CA 1
ATOM 3996 C C . THR B 1 228 ? 32.875 -35.844 -7.273 1 29.33 228 THR B C 1
ATOM 3998 O O . THR B 1 228 ? 33.812 -35.094 -7.227 1 29.33 228 THR B O 1
ATOM 4001 N N . SER B 1 229 ? 32.344 -36.094 -6.137 1 29.58 229 SER B N 1
ATOM 4002 C CA . SER B 1 229 ? 33.25 -36.562 -5.07 1 29.58 229 SER B CA 1
ATOM 4003 C C . SER B 1 229 ? 34.281 -37.562 -5.605 1 29.58 229 SER B C 1
ATOM 4005 O O . SER B 1 229 ? 33.938 -38.656 -6.031 1 29.58 229 SER B O 1
ATOM 4007 N N . GLU B 1 230 ? 35.219 -37.062 -6.352 1 26.88 230 GLU B N 1
ATOM 4008 C CA . GLU B 1 230 ? 36.375 -37.938 -6.473 1 26.88 230 GLU B CA 1
ATOM 4009 C C . GLU B 1 230 ? 36.812 -38.469 -5.113 1 26.88 230 GLU B C 1
ATOM 4011 O O . GLU B 1 230 ? 37.094 -37.719 -4.184 1 26.88 230 GLU B O 1
ATOM 4016 N N . THR B 1 231 ? 36.25 -39.625 -4.777 1 26.84 231 THR B N 1
ATOM 4017 C CA . THR B 1 231 ? 36.656 -40.531 -3.707 1 26.84 231 THR B CA 1
ATOM 4018 C C . THR B 1 231 ? 38.156 -40.656 -3.641 1 26.84 231 THR B C 1
ATOM 4020 O O . THR B 1 231 ? 38.781 -41.281 -4.504 1 26.84 231 THR B O 1
ATOM 4023 N N . SER B 1 232 ? 38.844 -39.531 -3.521 1 25.3 232 SER B N 1
ATOM 4024 C CA . SER B 1 232 ? 40.25 -39.844 -3.244 1 25.3 232 SER B CA 1
ATOM 4025 C C . SER B 1 232 ? 40.375 -40.781 -2.045 1 25.3 232 SER B C 1
ATOM 4027 O O . SER B 1 232 ? 39.875 -40.469 -0.956 1 25.3 232 SER B O 1
ATOM 4029 N N . HIS B 1 233 ? 40.656 -42.031 -2.221 1 22.36 233 HIS B N 1
ATOM 4030 C CA . HIS B 1 233 ? 40.875 -43.219 -1.407 1 22.36 233 HIS B CA 1
ATOM 4031 C C . HIS B 1 233 ? 41.906 -42.969 -0.321 1 22.36 233 HIS B C 1
ATOM 4033 O O . HIS B 1 233 ? 42.031 -43.75 0.629 1 22.36 233 HIS B O 1
ATOM 4039 N N . ASN B 1 234 ? 42.969 -42.156 -0.398 1 21.91 234 ASN B N 1
ATOM 4040 C CA . ASN B 1 234 ? 44.031 -42.906 0.27 1 21.91 234 ASN B CA 1
ATOM 4041 C C . ASN B 1 234 ? 43.656 -43.219 1.713 1 21.91 234 ASN B C 1
ATOM 4043 O O . ASN B 1 234 ? 42.781 -42.594 2.299 1 21.91 234 ASN B O 1
ATOM 4047 N N . ASN B 1 235 ? 44.656 -44.031 2.352 1 20.48 235 ASN B N 1
ATOM 4048 C CA . ASN B 1 235 ? 45.125 -45 3.314 1 20.48 235 ASN B CA 1
ATOM 4049 C C . ASN B 1 235 ? 45.219 -44.406 4.719 1 20.48 235 ASN B C 1
ATOM 4051 O O . ASN B 1 235 ? 45.969 -43.469 4.949 1 20.48 235 ASN B O 1
ATOM 4055 N N . GLY B 1 236 ? 44.156 -44.312 5.414 1 21.55 236 GLY B N 1
ATOM 4056 C CA . GLY B 1 236 ? 43.812 -43.906 6.777 1 21.55 236 GLY B CA 1
ATOM 4057 C C . GLY B 1 236 ? 44.781 -44.469 7.805 1 21.55 236 GLY B C 1
ATOM 4058 O O . GLY B 1 236 ? 44.812 -45.688 8.039 1 21.55 236 GLY B O 1
ATOM 4059 N N . SER B 1 237 ? 46.125 -44 7.727 1 21.78 237 SER B N 1
ATOM 4060 C CA . SER B 1 237 ? 46.938 -44.594 8.766 1 21.78 237 SER B CA 1
ATOM 4061 C C . SER B 1 237 ? 46.281 -44.469 10.133 1 21.78 237 SER B C 1
ATOM 4063 O O . SER B 1 237 ? 45.812 -43.406 10.5 1 21.78 237 SER B O 1
ATOM 4065 N N . LEU B 1 238 ? 45.906 -45.625 10.727 1 21.64 238 LEU B N 1
ATOM 4066 C CA . LEU B 1 238 ? 45.344 -46.125 11.961 1 21.64 238 LEU B CA 1
ATOM 4067 C C . LEU B 1 238 ? 46.062 -45.562 13.18 1 21.64 238 LEU B C 1
ATOM 4069 O O . LEU B 1 238 ? 46.969 -46.188 13.727 1 21.64 238 LEU B O 1
ATOM 4073 N N . VAL B 1 239 ? 46.438 -44.188 13.141 1 22.5 239 VAL B N 1
ATOM 4074 C CA . VAL B 1 239 ? 47.25 -44.031 14.344 1 22.5 239 VAL B CA 1
ATOM 4075 C C . VAL B 1 239 ? 46.438 -44.406 15.578 1 22.5 239 VAL B C 1
ATOM 4077 O O . VAL B 1 239 ? 45.219 -44.125 15.633 1 22.5 239 VAL B O 1
ATOM 4080 N N . GLU B 1 240 ? 47.156 -45.188 16.469 1 19.38 240 GLU B N 1
ATOM 4081 C CA . GLU B 1 240 ? 47.062 -45.938 17.703 1 19.38 240 GLU B CA 1
ATOM 4082 C C . GLU B 1 240 ? 46.5 -45.094 18.844 1 19.38 240 GLU B C 1
ATOM 4084 O O . GLU B 1 240 ? 46.656 -43.875 18.859 1 19.38 240 GLU B O 1
ATOM 4089 N N . GLU B 1 241 ? 45.656 -45.781 19.656 1 19.89 241 GLU B N 1
ATOM 4090 C CA . GLU B 1 241 ? 44.656 -45.75 20.719 1 19.89 241 GLU B CA 1
ATOM 4091 C C . GLU B 1 241 ? 45.281 -45.219 22.016 1 19.89 241 GLU B C 1
ATOM 4093 O O . GLU B 1 241 ? 44.562 -45.094 23.031 1 19.89 241 GLU B O 1
ATOM 4098 N N . ASN B 1 242 ? 46.469 -44.531 22.047 1 18.22 242 ASN B N 1
ATOM 4099 C CA . ASN B 1 242 ? 46.969 -44.812 23.375 1 18.22 242 ASN B CA 1
ATOM 4100 C C . ASN B 1 242 ? 46.031 -44.312 24.469 1 18.22 242 ASN B C 1
ATOM 4102 O O . ASN B 1 242 ? 45.406 -43.281 24.312 1 18.22 242 ASN B O 1
ATOM 4106 N N . GLY B 1 243 ? 45.781 -45.156 25.531 1 18.33 243 GLY B N 1
ATOM 4107 C CA . GLY B 1 243 ? 45.031 -45.5 26.734 1 18.33 243 GLY B CA 1
ATOM 4108 C C . GLY B 1 243 ? 45.219 -44.5 27.844 1 18.33 243 GLY B C 1
ATOM 4109 O O . GLY B 1 243 ? 44.812 -44.75 28.984 1 18.33 243 GLY B O 1
ATOM 4110 N N . LYS B 1 244 ? 45.906 -43.406 27.719 1 19.31 244 LYS B N 1
ATOM 4111 C CA . LYS B 1 244 ? 46.375 -43.062 29.062 1 19.31 244 LYS B CA 1
ATOM 4112 C C . LYS B 1 244 ? 45.219 -42.938 30.047 1 19.31 244 LYS B C 1
ATOM 4114 O O . LYS B 1 244 ? 44.219 -42.281 29.734 1 19.31 244 LYS B O 1
ATOM 4119 N N . SER B 1 245 ? 45.25 -43.625 31.172 1 17.39 245 SER B N 1
ATOM 4120 C CA . SER B 1 245 ? 44.562 -44.031 32.406 1 17.39 245 SER B CA 1
ATOM 4121 C C . SER B 1 245 ? 44.125 -42.812 33.219 1 17.39 245 SER B C 1
ATOM 4123 O O . SER B 1 245 ? 44.469 -41.688 32.875 1 17.39 245 SER B O 1
ATOM 4125 N N . MET B 1 246 ? 44.594 -42.812 34.531 1 16.77 246 MET B N 1
ATOM 4126 C CA . MET B 1 246 ? 43.938 -42.969 35.812 1 16.77 246 MET B CA 1
ATOM 4127 C C . MET B 1 246 ? 43.625 -41.625 36.438 1 16.77 246 MET B C 1
ATOM 4129 O O . MET B 1 246 ? 42.469 -41.375 36.844 1 16.77 246 MET B O 1
ATOM 4133 N N . ASP B 1 247 ? 44.594 -41 37.125 1 16.47 247 ASP B N 1
ATOM 4134 C CA . ASP B 1 247 ? 44.594 -40.906 38.562 1 16.47 247 ASP B CA 1
ATOM 4135 C C . ASP B 1 247 ? 43.75 -39.75 39.062 1 16.47 247 ASP B C 1
ATOM 4137 O O . ASP B 1 247 ? 42.562 -39.906 39.375 1 16.47 247 ASP B O 1
ATOM 4141 N N . GLY B 1 248 ? 44.438 -38.875 39.906 1 15.73 248 GLY B N 1
ATOM 4142 C CA . GLY B 1 248 ? 44.375 -38.625 41.344 1 15.73 248 GLY B CA 1
ATOM 4143 C C . GLY B 1 248 ? 43.406 -37.5 41.688 1 15.73 248 GLY B C 1
ATOM 4144 O O . GLY B 1 248 ? 42.812 -36.875 40.812 1 15.73 248 GLY B O 1
ATOM 4145 N N . LYS B 1 249 ? 43.938 -36.594 42.594 1 17.14 249 LYS B N 1
ATOM 4146 C CA . LYS B 1 249 ? 43.656 -36.156 43.938 1 17.14 249 LYS B CA 1
ATOM 4147 C C . LYS B 1 249 ? 42.719 -34.969 43.969 1 17.14 249 LYS B C 1
ATOM 4149 O O . LYS B 1 249 ? 41.719 -34.969 44.656 1 17.14 249 LYS B O 1
ATOM 4154 N N . GLN B 1 250 ? 43.25 -33.688 43.719 1 15.18 250 GLN B N 1
ATOM 4155 C CA . GLN B 1 250 ? 43.344 -32.906 44.938 1 15.18 250 GLN B CA 1
ATOM 4156 C C . GLN B 1 250 ? 42.031 -32.219 45.25 1 15.18 250 GLN B C 1
ATOM 4158 O O . GLN B 1 250 ? 41.5 -32.344 46.344 1 15.18 250 GLN B O 1
ATOM 4163 N N . SER B 1 251 ? 42.125 -30.859 45.25 1 16.2 251 SER B N 1
ATOM 4164 C CA . SER B 1 251 ? 42.156 -29.906 46.344 1 16.2 251 SER B CA 1
ATOM 4165 C C . SER B 1 251 ? 40.75 -29.312 46.594 1 16.2 251 SER B C 1
ATOM 4167 O O . SER B 1 251 ? 39.906 -29.297 45.688 1 16.2 251 SER B O 1
ATOM 4169 N N . ASP B 1 252 ? 40.562 -28.641 47.781 1 17.09 252 ASP B N 1
ATOM 4170 C CA . ASP B 1 252 ? 39.812 -28.281 48.969 1 17.09 252 ASP B CA 1
ATOM 4171 C C . ASP B 1 252 ? 38.875 -27.109 48.688 1 17.09 252 ASP B C 1
ATOM 4173 O O . ASP B 1 252 ? 37.938 -26.875 49.469 1 17.09 252 ASP B O 1
ATOM 4177 N N . LEU B 1 253 ? 39.25 -26.188 47.75 1 16.19 253 LEU B N 1
ATOM 4178 C CA . LEU B 1 253 ? 39.094 -24.859 48.344 1 16.19 253 LEU B CA 1
ATOM 4179 C C . LEU B 1 253 ? 37.656 -24.578 48.688 1 16.19 253 LEU B C 1
ATOM 4181 O O . LEU B 1 253 ? 36.75 -25.188 48.156 1 16.19 253 LEU B O 1
ATOM 4185 N N . LEU B 1 254 ? 37.312 -23.141 48.688 1 15.81 254 LEU B N 1
ATOM 4186 C CA . LEU B 1 254 ? 36.906 -22.078 49.594 1 15.81 254 LEU B CA 1
ATOM 4187 C C . LEU B 1 254 ? 35.406 -21.859 49.594 1 15.81 254 LEU B C 1
ATOM 4189 O O . LEU B 1 254 ? 34.812 -21.594 48.531 1 15.81 254 LEU B O 1
ATOM 4193 N N . GLN B 1 255 ? 34.781 -22.406 50.5 1 17.11 255 GLN B N 1
ATOM 4194 C CA . GLN B 1 255 ? 33.375 -22.281 50.969 1 17.11 255 GLN B CA 1
ATOM 4195 C C . GLN B 1 255 ? 33.031 -20.828 51.25 1 17.11 255 GLN B C 1
ATOM 4197 O O . GLN B 1 255 ? 32.906 -20.422 52.406 1 17.11 255 GLN B O 1
ATOM 4202 N N . LYS B 1 256 ? 33.625 -19.766 50.688 1 16.09 256 LYS B N 1
ATOM 4203 C CA . LYS B 1 256 ? 33.406 -18.531 51.438 1 16.09 256 LYS B CA 1
ATOM 4204 C C . LYS B 1 256 ? 31.906 -18.266 51.625 1 16.09 256 LYS B C 1
ATOM 4206 O O . LYS B 1 256 ? 31.141 -18.406 50.688 1 16.09 256 LYS B O 1
ATOM 4211 N N . ASN B 1 257 ? 31.5 -17.812 52.875 1 16.11 257 ASN B N 1
ATOM 4212 C CA . ASN B 1 257 ? 30.531 -17.5 53.906 1 16.11 257 ASN B CA 1
ATOM 4213 C C . ASN B 1 257 ? 29.625 -16.344 53.5 1 16.11 257 ASN B C 1
ATOM 4215 O O . ASN B 1 257 ? 28.453 -16.312 53.875 1 16.11 257 ASN B O 1
ATOM 4219 N N . THR B 1 258 ? 30.188 -15.039 53.188 1 16.06 258 THR B N 1
ATOM 4220 C CA . THR B 1 258 ? 29.828 -13.938 54.062 1 16.06 258 THR B CA 1
ATOM 4221 C C . THR B 1 258 ? 28.391 -13.484 53.812 1 16.06 258 THR B C 1
ATOM 4223 O O . THR B 1 258 ? 27.828 -13.758 52.75 1 16.06 258 THR B O 1
ATOM 4226 N N . SER B 1 259 ? 28.156 -12.039 54 1 16.52 259 SER B N 1
ATOM 4227 C CA . SER B 1 259 ? 27.531 -11.133 54.969 1 16.52 259 SER B CA 1
ATOM 4228 C C . SER B 1 259 ? 26.172 -10.641 54.469 1 16.52 259 SER B C 1
ATOM 4230 O O . SER B 1 259 ? 25.188 -10.727 55.188 1 16.52 259 SER B O 1
ATOM 4232 N N . SER B 1 260 ? 26.094 -9.336 53.844 1 17.27 260 SER B N 1
ATOM 4233 C CA . SER B 1 260 ? 25.516 -8.156 54.469 1 17.27 260 SER B CA 1
ATOM 4234 C C . SER B 1 260 ? 24.031 -8.023 54.156 1 17.27 260 SER B C 1
ATOM 4236 O O . SER B 1 260 ? 23.562 -8.586 53.156 1 17.27 260 SER B O 1
ATOM 4238 N N . ASN B 1 261 ? 23.359 -6.727 54.5 1 17.83 261 ASN B N 1
ATOM 4239 C CA . ASN B 1 261 ? 22.297 -6.156 55.344 1 17.83 261 ASN B CA 1
ATOM 4240 C C . ASN B 1 261 ? 21.062 -5.824 54.5 1 17.83 261 ASN B C 1
ATOM 4242 O O . ASN B 1 261 ? 19.938 -6.035 54.969 1 17.83 261 ASN B O 1
ATOM 4246 N N . PRO B 1 262 ? 21.125 -4.906 53.375 1 19.91 262 PRO B N 1
ATOM 4247 C CA . PRO B 1 262 ? 20.438 -3.643 53.625 1 19.91 262 PRO B CA 1
ATOM 4248 C C . PRO B 1 262 ? 18.922 -3.768 53.469 1 19.91 262 PRO B C 1
ATOM 4250 O O . PRO B 1 262 ? 18.422 -4.766 52.969 1 19.91 262 PRO B O 1
ATOM 4253 N N . LEU B 1 263 ? 18.156 -2.432 53.125 1 18.58 263 LEU B N 1
ATOM 4254 C CA . LEU B 1 263 ? 17 -1.654 53.562 1 18.58 263 LEU B CA 1
ATOM 4255 C C . LEU B 1 263 ? 15.742 -2.082 52.781 1 18.58 263 LEU B C 1
ATOM 4257 O O . LEU B 1 263 ? 15.836 -2.594 51.688 1 18.58 263 LEU B O 1
ATOM 4261 N N . THR B 1 264 ? 14.484 -1.783 53.469 1 19.61 264 THR B N 1
ATOM 4262 C CA . THR B 1 264 ? 13.086 -2.188 53.594 1 19.61 264 THR B CA 1
ATOM 4263 C C . THR B 1 264 ? 12.211 -1.357 52.656 1 19.61 264 THR B C 1
ATOM 4265 O O . THR B 1 264 ? 10.984 -1.46 52.719 1 19.61 264 THR B O 1
ATOM 4268 N N . LEU B 1 265 ? 12.406 -0.85 51.406 1 17.75 265 LEU B N 1
ATOM 4269 C CA . LEU B 1 265 ? 11.617 0.267 50.906 1 17.75 265 LEU B CA 1
ATOM 4270 C C . LEU B 1 265 ? 10.156 -0.131 50.719 1 17.75 265 LEU B C 1
ATOM 4272 O O . LEU B 1 265 ? 9.742 -0.524 49.625 1 17.75 265 LEU B O 1
ATOM 4276 N N . GLU B 1 266 ? 9.312 -0.658 51.531 1 19.75 266 GLU B N 1
ATOM 4277 C CA . GLU B 1 266 ? 7.906 -1.028 51.375 1 19.75 266 GLU B CA 1
ATOM 4278 C C . GLU B 1 266 ? 7.023 0.206 51.219 1 19.75 266 GLU B C 1
ATOM 4280 O O . GLU B 1 266 ? 6.094 0.21 50.406 1 19.75 266 GLU B O 1
ATOM 4285 N N . GLN B 1 267 ? 6.75 1.201 52.25 1 21.72 267 GLN B N 1
ATOM 4286 C CA . GLN B 1 267 ? 5.555 1.685 52.938 1 21.72 267 GLN B CA 1
ATOM 4287 C C . GLN B 1 267 ? 4.902 2.828 52.156 1 21.72 267 GLN B C 1
ATOM 4289 O O . GLN B 1 267 ? 3.697 3.059 52.281 1 21.72 267 GLN B O 1
ATOM 4294 N N . GLU B 1 268 ? 5.312 3.992 51.656 1 18.89 268 GLU B N 1
ATOM 4295 C CA . GLU B 1 268 ? 4.73 5.297 51.938 1 18.89 268 GLU B CA 1
ATOM 4296 C C . GLU B 1 268 ? 3.508 5.566 51.062 1 18.89 268 GLU B C 1
ATOM 4298 O O . GLU B 1 268 ? 2.506 6.109 51.531 1 18.89 268 GLU B O 1
ATOM 4303 N N . TYR B 1 269 ? 3.209 5.824 49.719 1 20.45 269 TYR B N 1
ATOM 4304 C CA . TYR B 1 269 ? 2.643 7.016 49.094 1 20.45 269 TYR B CA 1
ATOM 4305 C C . TYR B 1 269 ? 1.13 6.895 48.969 1 20.45 269 TYR B C 1
ATOM 4307 O O . TYR B 1 269 ? 0.503 7.664 48.219 1 20.45 269 TYR B O 1
ATOM 4315 N N . TYR B 1 270 ? 0.216 6.16 49.656 1 22.72 270 TYR B N 1
ATOM 4316 C CA . TYR B 1 270 ? -1.205 6.117 49.344 1 22.72 270 TYR B CA 1
ATOM 4317 C C . TYR B 1 270 ? -1.916 7.367 49.844 1 22.72 270 TYR B C 1
ATOM 4319 O O . TYR B 1 270 ? -3.145 7.461 49.781 1 22.72 270 TYR B O 1
ATOM 4327 N N . GLN B 1 271 ? -1.424 8.219 50.75 1 22.95 271 GLN B N 1
ATOM 4328 C CA . GLN B 1 271 ? -2.297 8.992 51.625 1 22.95 271 GLN B CA 1
ATOM 4329 C C . GLN B 1 271 ? -3.172 9.953 50.812 1 22.95 271 GLN B C 1
ATOM 4331 O O . GLN B 1 271 ? -4.363 10.094 51.094 1 22.95 271 GLN B O 1
ATOM 4336 N N . GLN B 1 272 ? -2.816 11.227 50.312 1 23.83 272 GLN B N 1
ATOM 4337 C CA . GLN B 1 272 ? -3.412 12.531 50.594 1 23.83 272 GLN B CA 1
ATOM 4338 C C . GLN B 1 272 ? -4.547 12.836 49.594 1 23.83 272 GLN B C 1
ATOM 4340 O O . GLN B 1 272 ? -5.188 13.883 49.688 1 23.83 272 GLN B O 1
ATOM 4345 N N . ILE B 1 273 ? -4.93 12.25 48.531 1 27.11 273 ILE B N 1
ATOM 4346 C CA . ILE B 1 273 ? -5.766 13.109 47.688 1 27.11 273 ILE B CA 1
ATOM 4347 C C . ILE B 1 273 ? -7.188 13.141 48.25 1 27.11 273 ILE B C 1
ATOM 4349 O O . ILE B 1 273 ? -8.141 13.445 47.531 1 27.11 273 ILE B O 1
ATOM 4353 N N . ALA B 1 274 ? -7.449 12.562 49.438 1 28.5 274 ALA B N 1
ATOM 4354 C CA . ALA B 1 274 ? -8.797 12.828 49.969 1 28.5 274 ALA B CA 1
ATOM 4355 C C . ALA B 1 274 ? -8.953 14.289 50.375 1 28.5 274 ALA B C 1
ATOM 4357 O O . ALA B 1 274 ? -10.07 14.758 50.625 1 28.5 274 ALA B O 1
ATOM 4358 N N . LYS B 1 275 ? -7.91 14.992 50.906 1 23.73 275 LYS B N 1
ATOM 4359 C CA . LYS B 1 275 ? -8.336 16.219 51.562 1 23.73 275 LYS B CA 1
ATOM 4360 C C . LYS B 1 275 ? -8.734 17.281 50.531 1 23.73 275 LYS B C 1
ATOM 4362 O O . LYS B 1 275 ? -8.031 17.5 49.531 1 23.73 275 LYS B O 1
#

Nearest PDB structures (foldseek):
  3caz-assembly1_A  TM=6.570E-01  e=1.478E-04  Galdieria sulphuraria
  3plt-assembly2_C-2  TM=5.668E-01  e=5.805E-03  Saccharomyces cerevisiae
  3plt-assembly1_B  TM=5.240E-01  e=3.839E-03  Saccharomyces cerevisiae
  8qb9-assembly1_A  TM=4.816E-01  e=2.815E-03  Saccharomyces cerevisiae
  8i21-assembly1_A  TM=3.861E-01  e=5.781E-01  Saccharomyces cerevisiae S288C

InterPro domains:
  IPR027267 AH/BAR domain superfamily [G3DSA:1.20.1270.60] (4-218)
  IPR027267 AH/BAR domain superfamily [SSF103657] (6-214)

Sequence (550 aa):
MPCCTKIPETADKDVDDVGQYLEGLSKAFKSLEKNIAETITEYQQLMTSYEKVAHTFTEITQENDRNIQLFSKDFEAEMRKLKDGPAMASLQMDISRYVKEGLKPIIAEREKVAKMYKVLRDLRKSYDTYRYDISETEKKYAKKNKSLTESKSYAQKGKKRDEVSAKYETRKKEIVTAVAHLKELIYDFVSHALPGYAVSSGSFAKHLGLQLESYAAGIGPKANVGTTSETSHNNGSLVEENGKSMDGKQSDLLQKNTSSNPLTLEQEYYQQIAKMPCCTKIPETADKDVDDVGQYLEGLSKAFKSLEKNIAETITEYQQLMTSYEKVAHTFTEITQENDRNIQLFSKDFEAEMRKLKDGPAMASLQMDISRYVKEGLKPIIAEREKVAKMYKVLRDLRKSYDTYRYDISETEKKYAKKNKSLTESKSYAQKGKKRDEVSAKYETRKKEIVTAVAHLKELIYDFVSHALPGYAVSSGSFAKHLGLQLESYAAGIGPKANVGTTSETSHNNGSLVEENGKSMDGKQSDLLQKNTSSNPLTLEQEYYQQIAK

Radius of gyration: 43.9 Å; Cα contacts (8 Å, |Δi|>4): 430; chains: 2; bounding box: 89×136×112 Å

Organism: NCBI:txid67003